Protein 4WOD (pdb70)

InterPro domains:
  IPR000749 ATP:guanido phosphotransferase [PTHR11547] (409-745)
  IPR014746 Glutamine synthetase/guanido kinase, catalytic domain [SSF55931] (127-385)
  IPR014746 Glutamine synthetase/guanido kinase, catalytic domain [SSF55931] (498-744)
  IPR022413 ATP:guanido phosphotransferase, N-terminal [PF02807] (48-111)
  IPR022413 ATP:guanido phosphotransferase, N-terminal [PF02807] (412-475)
  IPR022413 ATP:guanido phosphotransferase, N-terminal [PS51509] (35-116)
  IPR022413 ATP:guanido phosphotransferase, N-terminal [PS51509] (398-479)
  IPR022414 ATP:guanido phosphotransferase, catalytic domain [PF00217] (175-381)
  IPR022414 ATP:guanido phosphotransferase, catalytic domain [PF00217] (538-744)
  IPR022414 ATP:guanido phosphotransferase, catalytic domain [PS51510] (146-382)
  IPR022414 ATP:guanido phosphotransferase, catalytic domain [PS51510] (509-746)
  IPR022415 ATP:guanido phosphotransferase active site [PS00112] (298-304)
  IPR022415 ATP:guanido phosphotransferase active site [PS00112] (661-667)
  IPR036802 ATP:guanido phosphotransferase, N-terminal domain superfamily [G3DSA:1.10.135.10] (30-117)
  IPR036802 ATP:guanido phosphotransferase, N-terminal domain superfamily [G3DSA:1.10.135.10] (403-482)
  IPR036802 ATP:guanido phosphotransferase, N-terminal domain superfamily [SSF48034] (36-125)
  IPR036802 ATP:guanido phosphotransferase, N-terminal domain superfamily [SSF48034] (401-488)

Nearest PDB structures (foldseek):
  4wo8-assembly1_A  TM=1.000E+00  e=0.000E+00  Schistosoma mansoni
  4woe-assembly2_B  TM=9.964E-01  e=0.000E+00  Schistosoma mansoni
  4woe-assembly1_A  TM=9.789E-01  e=0.000E+00  Schistosoma mansoni
  3m10-assembly2_B  TM=9.418E-01  e=1.672E-38  Limulus polyphemus
  5u92-assembly1_A  TM=9.543E-01  e=1.335E-37  Polybetes pythagoricus

B-factor: mean 26.78, std 12.64, range [10.59, 97.38]

Structure (mmCIF, N/CA/C/O backbone):
data_4WOD
#
_entry.id   4WOD
#
_cell.length_a   51.920
_cell.length_b   123.070
_cell.length_c   62.740
_cell.angle_alpha   90.00
_cell.angle_beta   108.07
_cell.angle_gamma   90.00
#
_symmetry.space_group_name_H-M   'P 1 21 1'
#
loop_
_entity.id
_entity.type
_entity.pdbx_description
1 polymer 'Taurocyamine kinase'
2 non-polymer ARGININE
3 water water
#
loop_
_atom_site.group_PDB
_atom_site.id
_atom_site.type_symbol
_atom_site.label_atom_id
_atom_site.label_alt_id
_atom_site.label_comp_id
_atom_site.label_asym_id
_atom_site.label_entity_id
_atom_site.label_seq_id
_atom_site.pdbx_PDB_ins_code
_atom_site.Cartn_x
_atom_site.Cartn_y
_atom_site.Cartn_z
_atom_site.occupancy
_atom_site.B_iso_or_equiv
_atom_site.auth_seq_id
_atom_site.auth_comp_id
_atom_site.auth_asym_id
_atom_site.auth_atom_id
_atom_site.pdbx_PDB_model_num
ATOM 1 N N . MET A 1 1 ? -18.178 -30.736 14.426 1.00 29.49 1 MET A N 1
ATOM 2 C CA . MET A 1 1 ? -17.866 -29.648 13.501 1.00 23.02 1 MET A CA 1
ATOM 3 C C . MET A 1 1 ? -17.124 -30.162 12.272 1.00 26.01 1 MET A C 1
ATOM 4 O O . MET A 1 1 ? -16.010 -30.671 12.385 1.00 23.58 1 MET A O 1
ATOM 9 N N . GLN A 1 2 ? -17.745 -30.015 11.103 1.00 21.19 2 GLN A N 1
ATOM 10 C CA . GLN A 1 2 ? -17.156 -30.479 9.860 1.00 21.98 2 GLN A CA 1
ATOM 11 C C . GLN A 1 2 ? -16.373 -29.339 9.216 1.00 22.57 2 GLN A C 1
ATOM 12 O O . GLN A 1 2 ? -16.924 -28.260 8.958 1.00 23.52 2 GLN A O 1
ATOM 18 N N . VAL A 1 3 ? -15.085 -29.585 8.993 1.00 16.09 3 VAL A N 1
ATOM 19 C CA . VAL A 1 3 ? -14.184 -28.630 8.363 1.00 17.66 3 VAL A CA 1
ATOM 20 C C . VAL A 1 3 ? -13.386 -29.314 7.253 1.00 18.19 3 VAL A C 1
ATOM 21 O O . VAL A 1 3 ? -13.349 -30.546 7.185 1.00 19.41 3 VAL A O 1
ATOM 25 N N . GLU A 1 4 ? -12.746 -28.517 6.397 1.00 16.96 4 GLU A N 1
ATOM 26 C CA . GLU A 1 4 ? -11.885 -29.052 5.328 1.00 18.50 4 GLU A CA 1
ATOM 27 C C . GLU A 1 4 ? -10.696 -29.873 5.846 1.00 19.57 4 GLU A C 1
ATOM 28 O O . GLU A 1 4 ? -10.294 -29.756 7.016 1.00 17.89 4 GLU A O 1
ATOM 34 N N . SER A 1 5 ? -10.129 -30.701 4.972 1.00 13.31 5 SER A N 1
ATOM 35 C CA . SER A 1 5 ? -8.842 -31.334 5.273 1.00 14.99 5 SER A CA 1
ATOM 36 C C . SER A 1 5 ? -7.791 -30.347 5.778 1.00 18.21 5 SER A C 1
ATOM 37 O O . SER A 1 5 ? -7.738 -29.179 5.358 1.00 15.35 5 SER A O 1
ATOM 40 N N . LEU A 1 6 ? -6.972 -30.828 6.706 1.00 13.20 6 LEU A N 1
ATOM 41 C CA . LEU A 1 6 ? -5.842 -30.059 7.210 1.00 18.72 6 LEU A CA 1
ATOM 42 C C . LEU A 1 6 ? -4.931 -29.582 6.072 1.00 18.93 6 LEU A C 1
ATOM 43 O O . LEU A 1 6 ? -4.517 -28.420 6.044 1.00 14.94 6 LEU A O 1
ATOM 48 N N . GLN A 1 7 ? -4.660 -30.449 5.103 1.00 15.32 7 GLN A N 1
ATOM 49 C CA . GLN A 1 7 ? -3.818 -30.002 3.994 1.00 19.81 7 GLN A CA 1
ATOM 50 C C . GLN A 1 7 ? -4.457 -28.836 3.234 1.00 18.65 7 GLN A C 1
ATOM 51 O O . GLN A 1 7 ? -3.744 -27.900 2.846 1.00 19.59 7 GLN A O 1
ATOM 57 N N . ASN A 1 8 ? -5.780 -28.860 3.039 1.00 14.68 8 ASN A N 1
ATOM 58 C CA . ASN A 1 8 ? -6.462 -27.742 2.375 1.00 18.82 8 ASN A CA 1
ATOM 59 C C . ASN A 1 8 ? -6.321 -26.456 3.149 1.00 18.36 8 ASN A C 1
ATOM 60 O O . ASN A 1 8 ? -6.130 -25.387 2.579 1.00 13.96 8 ASN A O 1
ATOM 65 N N . LEU A 1 9 ? -6.470 -26.569 4.461 1.00 16.94 9 LEU A N 1
ATOM 66 C CA . LEU A 1 9 ? -6.457 -25.405 5.338 1.00 18.69 9 LEU A CA 1
ATOM 67 C C . LEU A 1 9 ? -5.047 -24.799 5.360 1.00 18.38 9 LEU A C 1
ATOM 68 O O . LEU A 1 9 ? -4.872 -23.570 5.366 1.00 18.79 9 LEU A O 1
ATOM 73 N N . GLN A 1 10 ? -4.039 -25.662 5.346 1.00 17.49 10 GLN A N 1
ATOM 74 C CA . GLN A 1 10 ? -2.658 -25.197 5.302 1.00 18.14 10 GLN A CA 1
ATOM 75 C C . GLN A 1 10 ? -2.393 -24.396 4.026 1.00 18.43 10 GLN A C 1
ATOM 76 O O . GLN A 1 10 ? -1.874 -23.286 4.081 1.00 19.34 10 GLN A O 1
ATOM 82 N N . VAL A 1 11 ? -2.733 -24.971 2.880 1.00 18.02 11 VAL A N 1
ATOM 83 C CA . VAL A 1 11 ? -2.625 -24.242 1.615 1.00 20.96 11 VAL A CA 1
ATOM 84 C C . VAL A 1 11 ? -3.365 -22.889 1.620 1.00 23.97 11 VAL A C 1
ATOM 85 O O . VAL A 1 11 ? -2.811 -21.883 1.167 1.00 28.94 11 VAL A O 1
ATOM 89 N N . LYS A 1 12 ? -4.590 -22.851 2.146 1.00 21.10 12 LYS A N 1
ATOM 90 C CA . LYS A 1 12 ? -5.344 -21.597 2.248 1.00 23.15 12 LYS A CA 1
ATOM 91 C C . LYS A 1 12 ? -4.614 -20.560 3.104 1.00 23.98 12 LYS A C 1
ATOM 92 O O . LYS A 1 12 ? -4.451 -19.397 2.710 1.00 22.68 12 LYS A O 1
ATOM 98 N N . ILE A 1 13 ? -4.176 -20.993 4.279 1.00 21.53 13 ILE A N 1
ATOM 99 C CA . ILE A 1 13 ? -3.456 -20.132 5.188 1.00 19.36 13 ILE A CA 1
ATOM 100 C C . ILE A 1 13 ? -2.127 -19.656 4.581 1.00 22.66 13 ILE A C 1
ATOM 101 O O . ILE A 1 13 ? -1.767 -18.490 4.704 1.00 23.52 13 ILE A O 1
ATOM 106 N N . ARG A 1 14 ? -1.401 -20.547 3.915 1.00 23.09 14 ARG A N 1
ATOM 107 C CA . ARG A 1 14 ? -0.118 -20.157 3.322 1.00 20.56 14 ARG A CA 1
ATOM 108 C C . ARG A 1 14 ? -0.292 -19.249 2.106 1.00 24.14 14 ARG A C 1
ATOM 109 O O . ARG A 1 14 ? 0.470 -18.311 1.915 1.00 28.78 14 ARG A O 1
ATOM 117 N N . ASN A 1 15 ? -1.303 -19.525 1.291 1.00 27.70 15 ASN A N 1
ATOM 118 C CA . ASN A 1 15 ? -1.556 -18.721 0.095 1.00 32.60 15 ASN A CA 1
ATOM 119 C C . ASN A 1 15 ? -2.144 -17.344 0.395 1.00 34.69 15 ASN A C 1
ATOM 120 O O . ASN A 1 15 ? -2.335 -16.535 -0.512 1.00 34.59 15 ASN A O 1
ATOM 125 N N . ASP A 1 16 ? -2.445 -17.080 1.660 1.00 28.29 16 ASP A N 1
ATOM 126 C CA . ASP A 1 16 ? -3.097 -15.829 2.009 1.00 32.20 16 ASP A CA 1
ATOM 127 C C . ASP A 1 16 ? -2.065 -14.795 2.445 1.00 34.53 16 ASP A C 1
ATOM 128 O O . ASP A 1 16 ? -1.472 -14.899 3.523 1.00 28.46 16 ASP A O 1
ATOM 133 N N . GLU A 1 17 ? -1.861 -13.793 1.596 1.00 30.56 17 GLU A N 1
ATOM 134 C CA . GLU A 1 17 ? -0.848 -12.775 1.834 1.00 34.75 17 GLU A CA 1
ATOM 135 C C . GLU A 1 17 ? -1.139 -11.942 3.087 1.00 33.15 17 GLU A C 1
ATOM 136 O O . GLU A 1 17 ? -0.220 -11.381 3.694 1.00 26.51 17 GLU A O 1
ATOM 142 N N . ARG A 1 18 ? -2.420 -11.868 3.456 1.00 29.84 18 ARG A N 1
ATOM 143 C CA . ARG A 1 18 ? -2.863 -11.124 4.634 1.00 29.12 18 ARG A CA 1
ATOM 144 C C . ARG A 1 18 ? -2.623 -11.905 5.922 1.00 27.98 18 ARG A C 1
ATOM 145 O O . ARG A 1 18 ? -2.690 -11.355 7.022 1.00 28.95 18 ARG A O 1
ATOM 153 N N . ASN A 1 19 ? -2.386 -13.203 5.790 1.00 28.05 19 ASN A N 1
ATOM 154 C CA . ASN A 1 19 ? -2.200 -14.027 6.973 1.00 27.39 19 ASN A CA 1
ATOM 155 C C . ASN A 1 19 ? -0.744 -14.007 7.422 1.00 21.30 19 ASN A C 1
ATOM 156 O O . ASN A 1 19 ? 0.149 -14.372 6.664 1.00 24.98 19 ASN A O 1
ATOM 161 N N . HIS A 1 20 ? -0.522 -13.569 8.659 1.00 23.11 20 HIS A N 1
ATOM 162 C CA . HIS A 1 20 ? 0.797 -13.572 9.276 1.00 23.11 20 HIS A CA 1
ATOM 163 C C . HIS A 1 20 ? 0.731 -14.215 10.653 1.00 26.24 20 HIS A C 1
ATOM 164 O O . HIS A 1 20 ? 1.394 -13.767 11.591 1.00 25.80 20 HIS A O 1
ATOM 171 N N . SER A 1 21 ? -0.090 -15.250 10.772 1.00 22.08 21 SER A N 1
ATOM 172 C CA . SER A 1 21 ? -0.372 -15.854 12.075 1.00 22.87 21 SER A CA 1
ATOM 173 C C . SER A 1 21 ? 0.768 -16.746 12.526 1.00 20.79 21 SER A C 1
ATOM 174 O O . SER A 1 21 ? 1.569 -17.184 11.706 1.00 20.07 21 SER A O 1
ATOM 177 N N . LEU A 1 22 ? 0.843 -17.036 13.825 1.00 18.17 22 LEU A N 1
ATOM 178 C CA . LEU A 1 22 ? 1.765 -18.067 14.284 1.00 20.16 22 LEU A CA 1
ATOM 179 C C . LEU A 1 22 ? 1.317 -19.433 13.772 1.00 20.68 22 LEU A C 1
ATOM 180 O O . LEU A 1 22 ? 2.130 -20.347 13.669 1.00 18.89 22 LEU A O 1
ATOM 185 N N . THR A 1 23 ? 0.028 -19.577 13.468 1.00 18.97 23 THR A N 1
ATOM 186 C CA . THR A 1 23 ? -0.478 -20.818 12.858 1.00 15.97 23 THR A CA 1
ATOM 187 C C . THR A 1 23 ? 0.176 -21.052 11.514 1.00 18.63 23 THR A C 1
ATOM 188 O O . THR A 1 23 ? 0.574 -22.162 11.178 1.00 20.60 23 THR A O 1
ATOM 192 N N . LYS A 1 24 ? 0.290 -19.989 10.740 1.00 15.86 24 LYS A N 1
ATOM 193 C CA . LYS A 1 24 ? 0.927 -20.065 9.437 1.00 18.86 24 LYS A CA 1
ATOM 194 C C . LYS A 1 24 ? 2.407 -20.422 9.621 1.00 22.00 24 LYS A C 1
ATOM 195 O O . LYS A 1 24 ? 2.963 -21.238 8.887 1.00 22.33 24 LYS A O 1
ATOM 201 N N . LYS A 1 25 ? 3.011 -19.843 10.652 1.00 19.79 25 LYS A N 1
ATOM 202 C CA . LYS A 1 25 ? 4.436 -20.009 10.907 1.00 19.26 25 LYS A CA 1
ATOM 203 C C . LYS A 1 25 ? 4.790 -21.446 11.238 1.00 21.46 25 LYS A C 1
ATOM 204 O O . LYS A 1 25 ? 5.785 -21.967 10.751 1.00 23.92 25 LYS A O 1
ATOM 210 N N . TYR A 1 26 ? 3.956 -22.110 12.030 1.00 18.48 26 TYR A N 1
ATOM 211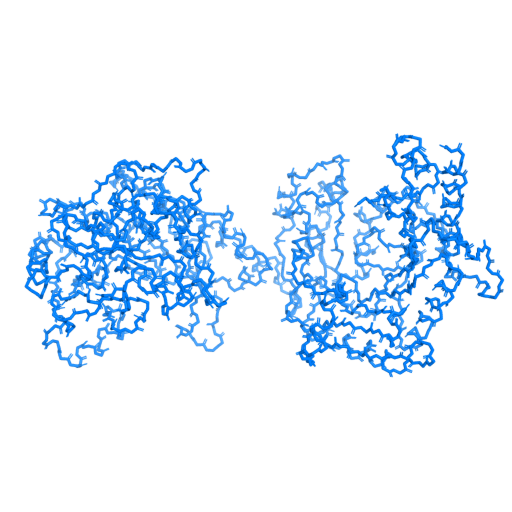 C CA . TYR A 1 26 ? 4.326 -23.423 12.530 1.00 19.93 26 TYR A CA 1
ATOM 212 C C . TYR A 1 26 ? 3.552 -24.586 11.910 1.00 23.39 26 TYR A C 1
ATOM 213 O O . TYR A 1 26 ? 3.896 -25.750 12.154 1.00 23.91 26 TYR A O 1
ATOM 222 N N . LEU A 1 27 ? 2.544 -24.300 11.083 1.00 20.21 27 LEU A N 1
ATOM 223 C CA . LEU A 1 27 ? 1.812 -25.389 10.427 1.00 19.27 27 LEU A CA 1
ATOM 224 C C . LEU A 1 27 ? 2.583 -25.850 9.178 1.00 20.28 27 LEU A C 1
ATOM 225 O O . LEU A 1 27 ? 2.179 -25.598 8.032 1.00 21.37 27 LEU A O 1
ATOM 230 N N . THR A 1 28 ? 3.702 -26.521 9.421 1.00 18.89 28 THR A N 1
ATOM 231 C CA . THR A 1 28 ? 4.619 -26.912 8.350 1.00 20.31 28 THR A CA 1
ATOM 232 C C . THR A 1 28 ? 4.155 -28.178 7.653 1.00 21.49 28 THR A C 1
ATOM 233 O O . THR A 1 28 ? 3.266 -28.886 8.145 1.00 19.50 28 THR A O 1
ATOM 237 N N . ASP A 1 29 ? 4.764 -28.461 6.505 1.00 21.39 29 ASP A N 1
ATOM 238 C CA . ASP A 1 29 ? 4.529 -29.719 5.806 1.00 22.22 29 ASP A CA 1
ATOM 239 C C . ASP A 1 29 ? 4.723 -30.917 6.748 1.00 21.06 29 ASP A C 1
ATOM 240 O O . ASP A 1 29 ? 3.904 -31.836 6.762 1.00 23.33 29 ASP A O 1
ATOM 245 N N . ASP A 1 30 ? 5.785 -30.904 7.547 1.00 23.77 30 ASP A N 1
ATOM 246 C CA . ASP A 1 30 ? 6.057 -32.050 8.413 1.00 23.21 30 ASP A CA 1
ATOM 247 C C . ASP A 1 30 ? 4.968 -32.197 9.470 1.00 20.96 30 ASP A C 1
ATOM 248 O O . ASP A 1 30 ? 4.570 -33.312 9.820 1.00 20.65 30 ASP A O 1
ATOM 253 N N . ILE A 1 31 ? 4.505 -31.061 9.981 1.00 19.98 31 ILE A N 1
ATOM 254 C CA . ILE A 1 31 ? 3.460 -31.057 11.001 1.00 22.45 31 ILE A CA 1
ATOM 255 C C . ILE A 1 31 ? 2.152 -31.617 10.433 1.00 17.79 31 ILE A C 1
ATOM 256 O O . ILE A 1 31 ? 1.484 -32.432 11.063 1.00 19.90 31 ILE A O 1
ATOM 261 N N . VAL A 1 32 ? 1.796 -31.182 9.232 1.00 17.25 32 VAL A N 1
ATOM 262 C CA . VAL A 1 32 ? 0.601 -31.695 8.557 1.00 17.88 32 VAL A CA 1
ATOM 263 C C . VAL A 1 32 ? 0.702 -33.198 8.330 1.00 20.04 32 VAL A C 1
ATOM 264 O O . VAL A 1 32 ? -0.251 -33.944 8.575 1.00 18.54 32 VAL A O 1
ATOM 268 N N . LYS A 1 33 ? 1.866 -33.641 7.868 1.00 21.23 33 LYS A N 1
ATOM 269 C CA . LYS A 1 33 ? 2.095 -35.059 7.594 1.00 21.42 33 LYS A CA 1
ATOM 270 C C . LYS A 1 33 ? 1.968 -35.894 8.860 1.00 20.48 33 LYS A C 1
ATOM 271 O O . LYS A 1 33 ? 1.400 -36.983 8.853 1.00 21.53 33 LYS A O 1
ATOM 277 N N . LYS A 1 34 ? 2.496 -35.365 9.956 1.00 20.84 34 LYS A N 1
ATOM 278 C CA . LYS A 1 34 ? 2.454 -36.074 11.223 1.00 16.89 34 LYS A CA 1
ATOM 279 C C . LYS A 1 34 ? 1.032 -36.208 11.777 1.00 19.91 34 LYS A C 1
ATOM 280 O O . LYS A 1 34 ? 0.665 -37.263 12.282 1.00 19.82 34 LYS A O 1
ATOM 286 N N . TYR A 1 35 ? 0.231 -35.144 11.680 1.00 21.15 35 TYR A N 1
ATOM 287 C CA . TYR A 1 35 ? -1.023 -35.078 12.430 1.00 20.13 35 TYR A CA 1
ATOM 288 C C . TYR A 1 35 ? -2.327 -35.159 11.629 1.00 21.37 35 TYR A C 1
ATOM 289 O O . TYR A 1 35 ? -3.402 -35.063 12.205 1.00 22.54 35 TYR A O 1
ATOM 298 N N . GLN A 1 36 ? -2.260 -35.338 10.316 1.00 19.46 36 GLN A N 1
ATOM 299 C CA . GLN A 1 36 ? -3.478 -35.138 9.521 1.00 21.31 36 GLN A CA 1
ATOM 300 C C . GLN A 1 36 ? -4.545 -36.220 9.747 1.00 22.61 36 GLN A C 1
ATOM 301 O O . GLN A 1 36 ? -5.699 -36.020 9.376 1.00 19.22 36 GLN A O 1
ATOM 307 N N . ALA A 1 37 ? -4.167 -37.348 10.351 1.00 21.00 37 ALA A N 1
ATOM 308 C CA . ALA A 1 37 ? -5.128 -38.399 10.666 1.00 19.01 37 ALA A CA 1
ATOM 309 C C . ALA A 1 37 ? -5.296 -38.574 12.169 1.00 20.54 37 ALA A C 1
ATOM 310 O O . ALA A 1 37 ? -6.100 -39.394 12.614 1.00 23.71 37 ALA A O 1
ATOM 312 N N . THR A 1 38 ? -4.561 -37.799 12.956 1.00 19.53 38 THR A N 1
ATOM 313 C CA . THR A 1 38 ? -4.610 -37.956 14.407 1.00 19.76 38 THR A CA 1
ATOM 314 C C . THR A 1 38 ? -5.849 -37.304 15.046 1.00 21.04 38 THR A C 1
ATOM 315 O O . THR A 1 38 ? -6.243 -36.183 14.682 1.00 16.43 38 THR A O 1
ATOM 319 N N . LYS A 1 39 ? -6.463 -38.024 15.989 1.00 19.78 39 LYS A N 1
ATOM 320 C CA . LYS A 1 39 ? -7.597 -37.517 16.764 1.00 18.41 39 LYS A CA 1
ATOM 321 C C . LYS A 1 39 ? -7.251 -37.409 18.258 1.00 19.11 39 LYS A C 1
ATOM 322 O O . LYS A 1 39 ? -6.563 -38.268 18.807 1.00 13.44 39 LYS A O 1
ATOM 328 N N . THR A 1 40 ? -7.755 -36.373 18.927 1.00 18.18 40 THR A N 1
ATOM 329 C CA . THR A 1 40 ? -7.598 -36.290 20.379 1.00 18.81 40 THR A CA 1
ATOM 330 C C . THR A 1 40 ? -8.434 -37.367 21.060 1.00 19.17 40 THR A C 1
ATOM 331 O O . THR A 1 40 ? -9.183 -38.095 20.406 1.00 19.14 40 THR A O 1
ATOM 335 N N . SER A 1 41 ? -8.364 -37.430 22.382 1.00 18.04 41 SER A N 1
ATOM 336 C CA . SER A 1 41 ? -9.177 -38.409 23.089 1.00 20.94 41 SER A CA 1
ATOM 337 C C . SER A 1 41 ? -10.664 -38.035 23.056 1.00 21.72 41 SER A C 1
ATOM 338 O O . SER A 1 41 ? -11.523 -38.868 23.329 1.00 23.35 41 SER A O 1
ATOM 341 N N . LEU A 1 42 ? -10.973 -36.782 22.726 1.00 17.88 42 LEU A N 1
ATOM 342 C CA . LEU A 1 42 ? -12.362 -36.364 22.592 1.00 19.51 42 LEU A CA 1
ATOM 343 C C . LEU A 1 42 ? -12.756 -36.325 21.120 1.00 21.96 42 LEU A C 1
ATOM 344 O O . LEU A 1 42 ? -13.846 -35.862 20.780 1.00 21.48 42 LEU A O 1
ATOM 349 N N . GLY A 1 43 ? -11.853 -36.802 20.259 1.00 17.70 43 GLY A N 1
ATOM 350 C CA . GLY A 1 43 ? -12.144 -36.997 18.849 1.00 18.63 43 GLY A CA 1
ATOM 351 C C . GLY A 1 43 ? -11.871 -35.805 17.954 1.00 18.56 43 GLY A C 1
ATOM 352 O O . GLY A 1 43 ? -12.231 -35.818 16.776 1.00 21.20 43 GLY A O 1
ATOM 353 N N . GLY A 1 44 ? -11.254 -34.771 18.505 1.00 17.10 44 GLY A N 1
ATOM 354 C CA . GLY A 1 44 ? -10.964 -33.562 17.747 1.00 16.08 44 GLY A CA 1
ATOM 355 C C . GLY A 1 44 ? -9.733 -33.691 16.859 1.00 17.47 44 GLY A C 1
ATOM 356 O O . GLY A 1 44 ? -8.870 -34.532 17.106 1.00 16.68 44 GLY A O 1
ATOM 357 N N . THR A 1 45 ? -9.665 -32.852 15.820 1.00 16.86 45 THR A N 1
ATOM 358 C CA . THR A 1 45 ? -8.549 -32.837 14.877 1.00 12.67 45 THR A CA 1
ATOM 359 C C . THR A 1 45 ? -7.839 -31.491 14.843 1.00 18.07 45 THR A C 1
ATOM 360 O O . THR A 1 45 ? -8.423 -30.469 15.233 1.00 14.54 45 THR A O 1
ATOM 364 N N . LEU A 1 46 ? -6.593 -31.488 14.356 1.00 15.92 46 LEU A N 1
ATOM 365 C CA . LEU A 1 46 ? -5.828 -30.255 14.193 1.00 14.27 46 LEU A CA 1
ATOM 366 C C . LEU A 1 46 ? -6.484 -29.312 13.181 1.00 15.53 46 LEU A C 1
ATOM 367 O O . LEU A 1 46 ? -6.422 -28.089 13.339 1.00 14.64 46 LEU A O 1
ATOM 372 N N . ALA A 1 47 ? -7.094 -29.875 12.136 1.00 15.16 47 ALA A N 1
ATOM 373 C CA . ALA A 1 47 ? -7.903 -29.066 11.207 1.00 15.33 47 ALA A CA 1
ATOM 374 C C . ALA A 1 47 ? -8.940 -28.226 11.970 1.00 19.46 47 ALA A C 1
ATOM 375 O O . ALA A 1 47 ? -9.119 -27.039 11.685 1.00 17.02 47 ALA A O 1
ATOM 377 N N . GLN A 1 48 ? -9.608 -28.833 12.951 1.00 15.84 48 GLN A N 1
ATOM 378 C CA . GLN A 1 48 ? -10.592 -28.082 13.720 1.00 18.88 48 GLN A CA 1
ATOM 379 C C . GLN A 1 48 ? -9.939 -26.956 14.501 1.00 20.80 48 GLN A C 1
ATOM 380 O O . GLN A 1 48 ? -10.543 -25.877 14.644 1.00 20.06 48 GLN A O 1
ATOM 386 N N . CYS A 1 49 ? -8.717 -27.199 14.999 1.00 16.02 49 CYS A N 1
ATOM 387 C CA . CYS A 1 49 ? -7.962 -26.164 15.724 1.00 15.62 49 CYS A CA 1
ATOM 388 C C . CYS A 1 49 ? -7.571 -24.952 14.866 1.00 14.59 49 CYS A C 1
ATOM 389 O O . CYS A 1 49 ? -7.604 -23.826 15.347 1.00 13.58 49 CYS A O 1
ATOM 392 N N . VAL A 1 50 ? -7.171 -25.195 13.619 1.00 18.08 50 VAL A N 1
ATOM 393 C CA . VAL A 1 50 ? -6.612 -24.141 12.762 1.00 16.12 50 VAL A CA 1
ATOM 394 C C . VAL A 1 50 ? -7.600 -23.564 11.755 1.00 14.92 50 VAL A C 1
ATOM 395 O O . VAL A 1 50 ? -7.286 -22.610 11.028 1.00 17.43 50 VAL A O 1
ATOM 399 N N . ASN A 1 51 ? -8.787 -24.146 11.714 1.00 19.16 51 ASN A N 1
ATOM 400 C CA . ASN A 1 51 ? -9.822 -23.753 10.774 1.00 17.20 51 ASN A CA 1
ATOM 401 C C . ASN A 1 51 ? -10.069 -22.246 10.748 1.00 19.43 51 ASN A C 1
ATOM 402 O O . ASN A 1 51 ? -10.115 -21.640 9.683 1.00 15.45 51 ASN A O 1
ATOM 407 N N . THR A 1 52 ? -10.195 -21.634 11.922 1.00 15.05 52 THR A N 1
ATOM 408 C CA . THR A 1 52 ? -10.509 -20.204 11.971 1.00 18.79 52 THR A CA 1
ATOM 409 C C . THR A 1 52 ? -9.385 -19.358 11.340 1.00 16.98 52 THR A C 1
ATOM 410 O O . THR A 1 52 ? -9.638 -18.268 10.812 1.00 19.95 52 THR A O 1
ATOM 414 N N . ASN A 1 53 ? -8.155 -19.862 11.351 1.00 16.19 53 ASN A N 1
ATOM 415 C CA . ASN A 1 53 ? -7.054 -19.106 10.749 1.00 16.54 53 ASN A CA 1
ATOM 416 C C . ASN A 1 53 ? -7.181 -19.023 9.237 1.00 16.62 53 ASN A C 1
ATOM 417 O O . ASN A 1 53 ? -6.749 -18.048 8.624 1.00 20.24 53 ASN A O 1
ATOM 422 N N . ALA A 1 54 ? -7.753 -20.056 8.642 1.00 18.55 54 ALA A N 1
ATOM 423 C CA . ALA A 1 54 ? -7.935 -20.095 7.191 1.00 18.38 54 ALA A CA 1
ATOM 424 C C . ALA A 1 54 ? -8.883 -19.012 6.697 1.00 23.68 54 ALA A C 1
ATOM 425 O O . ALA A 1 54 ? -8.816 -18.609 5.539 1.00 26.66 54 ALA A O 1
ATOM 427 N N . TYR A 1 55 ? -9.789 -18.560 7.560 1.00 18.45 55 TYR A N 1
ATOM 428 C CA . TYR A 1 55 ? -10.836 -17.640 7.127 1.00 21.68 55 TYR A CA 1
ATOM 429 C C . TYR A 1 55 ? -10.700 -16.278 7.767 1.00 23.32 55 TYR A C 1
ATOM 430 O O . TYR A 1 55 ? -11.294 -15.322 7.301 1.00 22.71 55 TYR A O 1
ATOM 439 N N . ASN A 1 56 ? -9.914 -16.200 8.831 1.00 15.52 56 ASN A N 1
ATOM 440 C CA . ASN A 1 56 ? -9.658 -14.926 9.485 1.00 22.77 56 ASN A CA 1
ATOM 441 C C . ASN A 1 56 ? -8.161 -14.616 9.534 1.00 24.41 56 ASN A C 1
ATOM 442 O O . ASN A 1 56 ? -7.477 -14.935 10.509 1.00 21.38 56 ASN A O 1
ATOM 447 N N . PRO A 1 57 ? -7.641 -13.978 8.472 1.00 24.20 57 PRO A N 1
ATOM 448 C CA . PRO A 1 57 ? -6.193 -13.745 8.406 1.00 25.01 57 PRO A CA 1
ATOM 449 C C . PRO A 1 57 ? -5.642 -12.831 9.510 1.00 23.96 57 PRO A C 1
ATOM 450 O O . PRO A 1 57 ? -4.439 -12.858 9.756 1.00 23.91 57 PRO A O 1
ATOM 454 N N . GLY A 1 58 ? -6.501 -12.063 10.172 1.00 22.58 58 GLY A N 1
ATOM 455 C CA . GLY A 1 58 ? -6.053 -11.179 11.235 1.00 22.95 58 GLY A CA 1
ATOM 456 C C . GLY A 1 58 ? -5.767 -11.921 12.529 1.00 25.22 58 GLY A C 1
ATOM 457 O O . GLY A 1 58 ? -5.089 -11.406 13.413 1.00 27.40 58 GLY A O 1
ATOM 458 N N . ALA A 1 59 ? -6.290 -13.136 12.644 1.00 25.33 59 ALA A N 1
ATOM 459 C CA . ALA A 1 59 ? -6.109 -13.933 13.857 1.00 23.14 59 ALA A CA 1
ATOM 460 C C . ALA A 1 59 ? -4.665 -14.419 13.985 1.00 22.30 59 ALA A C 1
ATOM 461 O O . ALA A 1 59 ? -4.108 -14.999 13.060 1.00 22.72 59 ALA A O 1
ATOM 463 N N . LEU A 1 60 ? -4.075 -14.192 15.150 1.00 20.65 60 LEU A N 1
ATOM 464 C CA . LEU A 1 60 ? -2.691 -14.558 15.423 1.00 20.79 60 LEU A CA 1
ATOM 465 C C . LEU A 1 60 ? -2.486 -16.035 15.807 1.00 21.26 60 LEU A C 1
ATOM 466 O O . LEU A 1 60 ? -1.458 -16.642 15.491 1.00 20.57 60 LEU A O 1
ATOM 471 N N . LEU A 1 61 ? -3.468 -16.591 16.502 1.00 20.13 61 LEU A N 1
ATOM 472 C CA . LEU A 1 61 ? -3.352 -17.902 17.146 1.00 19.22 61 LEU A CA 1
ATOM 473 C C . LEU A 1 61 ? -4.359 -18.931 16.628 1.00 18.40 61 LEU A C 1
ATOM 474 O O . LEU A 1 61 ? -5.411 -18.568 16.125 1.00 19.13 61 LEU A O 1
ATOM 479 N N . PRO A 1 62 ? -4.028 -20.230 16.744 1.00 18.82 62 PRO A N 1
ATOM 480 C CA . PRO A 1 62 ? -5.069 -21.235 16.505 1.00 16.94 62 PRO A CA 1
ATOM 481 C C . PRO A 1 62 ? -6.040 -21.244 17.682 1.00 18.57 62 PRO A C 1
ATOM 482 O O . PRO A 1 62 ? -5.887 -20.440 18.614 1.00 17.30 62 PRO A O 1
ATOM 486 N N . ARG A 1 63 ? -6.996 -22.160 17.674 1.00 14.96 63 ARG A N 1
ATOM 487 C CA . ARG A 1 63 ? -7.729 -22.425 18.903 1.00 18.71 63 ARG A CA 1
ATOM 488 C C . ARG A 1 63 ? -7.555 -23.901 19.205 1.00 18.41 63 ARG A C 1
ATOM 489 O O . ARG A 1 63 ? -6.670 -24.541 18.647 1.00 20.22 63 ARG A O 1
ATOM 497 N N . SER A 1 64 ? -8.370 -24.456 20.088 1.00 18.29 64 SER A N 1
ATOM 498 C CA . SER A 1 64 ? -8.221 -25.869 20.402 1.00 19.64 64 SER A CA 1
ATOM 499 C C . SER A 1 64 ? -9.560 -26.570 20.308 1.00 18.93 64 SER A C 1
ATOM 500 O O . SER A 1 64 ? -10.556 -26.093 20.845 1.00 16.00 64 SER A O 1
ATOM 503 N N . CYS A 1 65 ? -9.561 -27.697 19.604 1.00 15.03 65 CYS A N 1
ATOM 504 C CA . CYS A 1 65 ? -10.749 -28.522 19.441 1.00 18.78 65 CYS A CA 1
ATOM 505 C C . CYS A 1 65 ? -11.282 -29.039 20.779 1.00 18.13 65 CYS A C 1
ATOM 506 O O . CYS A 1 65 ? -12.486 -29.228 20.949 1.00 17.95 65 CYS A O 1
ATOM 509 N N . ASP A 1 66 ? -10.372 -29.278 21.717 1.00 17.34 66 ASP A N 1
ATOM 510 C CA . ASP A 1 66 ? -10.719 -29.671 23.083 1.00 14.01 66 ASP A CA 1
ATOM 511 C C . ASP A 1 66 ? -9.441 -29.565 23.906 1.00 16.64 66 ASP A C 1
ATOM 512 O O . ASP A 1 66 ? -8.380 -29.282 23.358 1.00 14.21 66 ASP A O 1
ATOM 517 N N . LEU A 1 67 ? -9.532 -29.859 25.199 1.00 16.08 67 LEU A N 1
ATOM 518 C CA . LEU A 1 67 ? -8.417 -29.611 26.117 1.00 15.11 67 LEU A CA 1
ATOM 519 C C . LEU A 1 67 ? -7.213 -30.516 25.855 1.00 15.64 67 LEU A C 1
ATOM 520 O O . LEU A 1 67 ? -6.100 -30.187 26.249 1.00 19.12 67 LEU A O 1
ATOM 525 N N . ASN A 1 68 ? -7.440 -31.638 25.182 1.00 17.44 68 ASN A N 1
ATOM 526 C CA . ASN A 1 68 ? -6.374 -32.572 24.874 1.00 17.10 68 ASN A CA 1
ATOM 527 C C . ASN A 1 68 ? -5.601 -32.208 23.627 1.00 20.90 68 ASN A C 1
ATOM 528 O O . ASN A 1 68 ? -4.659 -32.935 23.250 1.00 18.53 68 ASN A O 1
ATOM 533 N N . ALA A 1 69 ? -6.025 -31.135 22.956 1.00 12.05 69 ALA A N 1
ATOM 534 C CA . ALA A 1 69 ? -5.365 -30.733 21.723 1.00 13.98 69 ALA A CA 1
ATOM 535 C C . ALA A 1 69 ? -3.913 -30.375 22.005 1.00 16.66 69 ALA A C 1
ATOM 536 O O . ALA A 1 69 ? -3.033 -30.643 21.191 1.00 18.41 69 ALA A O 1
ATOM 538 N N . TYR A 1 70 ? -3.661 -29.756 23.157 1.00 17.34 70 TYR A N 1
ATOM 539 C CA . TYR A 1 70 ? -2.324 -29.282 23.452 1.00 18.46 70 TYR A CA 1
ATOM 540 C C . TYR A 1 70 ? -1.355 -30.455 23.570 1.00 14.63 70 TYR A C 1
ATOM 541 O O . TYR A 1 70 ? -0.227 -30.372 23.091 1.00 16.93 70 TYR A O 1
ATOM 550 N N . GLU A 1 71 ? -1.804 -31.554 24.166 1.00 14.87 71 GLU A N 1
ATOM 551 C CA . GLU A 1 71 ? -0.986 -32.757 24.241 1.00 16.46 71 GLU A CA 1
ATOM 552 C C . GLU A 1 71 ? -0.927 -33.522 22.910 1.00 22.49 71 GLU A C 1
ATOM 553 O O . GLU A 1 71 ? 0.160 -33.916 22.466 1.00 21.60 71 GLU A O 1
ATOM 559 N N . THR A 1 72 ? -2.078 -33.679 22.256 1.00 17.35 72 THR A N 1
ATOM 560 C CA . THR A 1 72 ? -2.189 -34.540 21.065 1.00 15.12 72 THR A CA 1
ATOM 561 C C . THR A 1 72 ? -1.413 -33.962 19.892 1.00 16.09 72 THR A C 1
ATOM 562 O O . THR A 1 72 ? -0.721 -34.689 19.169 1.00 20.42 72 THR A O 1
ATOM 566 N N . PHE A 1 73 ? -1.497 -32.649 19.708 1.00 16.10 73 PHE A N 1
ATOM 567 C CA . PHE A 1 73 ? -0.704 -31.998 18.654 1.00 16.20 73 PHE A CA 1
ATOM 568 C C . PHE A 1 73 ? 0.409 -31.132 19.242 1.00 15.72 73 PHE A C 1
ATOM 569 O O . PHE A 1 73 ? 0.652 -29.996 18.819 1.00 15.33 73 PHE A O 1
ATOM 577 N N . ARG A 1 74 ? 1.128 -31.706 20.203 1.00 16.19 74 ARG A N 1
ATOM 578 C CA . ARG A 1 74 ? 2.125 -30.952 20.967 1.00 19.30 74 ARG A CA 1
ATOM 579 C C . ARG A 1 74 ? 3.251 -30.267 20.179 1.00 17.93 74 ARG A C 1
ATOM 580 O O . ARG A 1 74 ? 3.668 -29.174 20.540 1.00 18.42 74 ARG A O 1
ATOM 588 N N . ASP A 1 75 ? 3.759 -30.906 19.127 1.00 19.43 75 ASP A N 1
ATOM 589 C CA . ASP A 1 75 ? 4.870 -30.318 18.369 1.00 21.06 75 ASP A CA 1
ATOM 590 C C . ASP A 1 75 ? 4.459 -28.970 17.785 1.00 21.16 75 ASP A C 1
ATOM 591 O O . ASP A 1 75 ? 5.281 -28.060 17.645 1.00 24.38 75 ASP A O 1
ATOM 596 N N . PHE A 1 76 ? 3.181 -28.866 17.424 1.00 20.25 76 PHE A N 1
ATOM 597 C CA . PHE A 1 76 ? 2.615 -27.642 16.866 1.00 20.06 76 PHE A CA 1
ATOM 598 C C . PHE A 1 76 ? 2.318 -26.624 17.967 1.00 19.21 76 PHE A C 1
ATOM 599 O O . PHE A 1 76 ? 2.790 -25.486 17.918 1.00 18.89 76 PHE A O 1
ATOM 607 N N . PHE A 1 77 ? 1.532 -27.027 18.964 1.00 19.63 77 PHE A N 1
ATOM 608 C CA . PHE A 1 77 ? 1.102 -26.060 19.988 1.00 18.00 77 PHE A CA 1
ATOM 609 C C . PHE A 1 77 ? 2.245 -25.555 20.875 1.00 21.14 77 PHE A C 1
ATOM 610 O O . PHE A 1 77 ? 2.220 -24.394 21.288 1.00 19.64 77 PHE A O 1
ATOM 618 N N . ASP A 1 78 ? 3.220 -26.412 21.194 1.00 19.06 78 ASP A N 1
ATOM 619 C CA . ASP A 1 78 ? 4.335 -25.972 22.043 1.00 22.05 78 ASP A CA 1
ATOM 620 C C . ASP A 1 78 ? 5.134 -24.895 21.315 1.00 23.22 78 ASP A C 1
ATOM 621 O O . ASP A 1 78 ? 5.591 -23.920 21.917 1.00 17.80 78 ASP A O 1
ATOM 626 N N . ALA A 1 79 ? 5.261 -25.062 20.006 1.00 16.68 79 ALA A N 1
ATOM 627 C CA . ALA A 1 79 ? 5.947 -24.072 19.194 1.00 18.12 79 ALA A CA 1
ATOM 628 C C . ALA A 1 79 ? 5.183 -22.751 19.212 1.00 19.21 79 ALA A C 1
ATOM 629 O O . ALA A 1 79 ? 5.780 -21.687 19.430 1.00 20.72 79 ALA A O 1
ATOM 631 N N . VAL A 1 80 ? 3.862 -22.814 19.019 1.00 17.45 80 VAL A N 1
ATOM 632 C CA . VAL A 1 80 ? 3.026 -21.613 19.029 1.00 18.76 80 VAL A CA 1
ATOM 633 C C . VAL A 1 80 ? 3.055 -20.901 20.390 1.00 19.76 80 VAL A C 1
ATOM 634 O O . VAL A 1 80 ? 3.144 -19.670 20.478 1.00 19.28 80 VAL A O 1
ATOM 638 N N . ILE A 1 81 ? 2.961 -21.694 21.447 1.00 18.03 81 ILE A N 1
ATOM 639 C CA . ILE A 1 81 ? 2.860 -21.173 22.807 1.00 18.17 81 ILE A CA 1
ATOM 640 C C . ILE A 1 81 ? 4.174 -20.534 23.239 1.00 19.94 81 ILE A C 1
ATOM 641 O O . ILE A 1 81 ? 4.184 -19.421 23.775 1.00 22.42 81 ILE A O 1
ATOM 646 N N . ALA A 1 82 ? 5.281 -21.235 22.990 1.00 21.65 82 ALA A N 1
ATOM 647 C CA . ALA A 1 82 ? 6.615 -20.716 23.291 1.00 23.29 82 ALA A CA 1
ATOM 648 C C . ALA A 1 82 ? 6.849 -19.379 22.583 1.00 21.60 82 ALA A C 1
ATOM 649 O O . ALA A 1 82 ? 7.366 -18.444 23.168 1.00 20.87 82 ALA A O 1
ATOM 651 N N . ASP A 1 83 ? 6.421 -19.290 21.334 1.00 20.27 83 ASP A 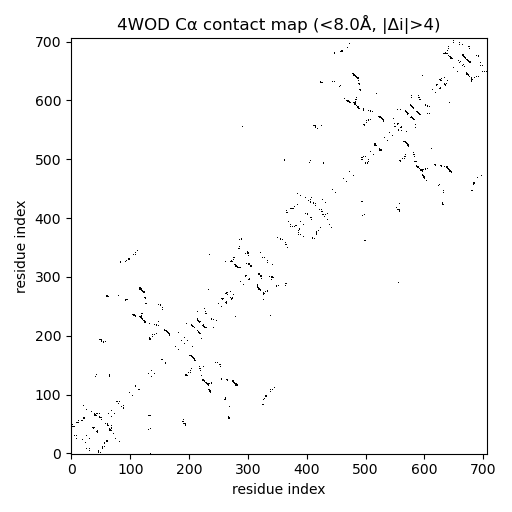N 1
ATOM 652 C CA . ASP A 1 83 ? 6.539 -18.067 20.558 1.00 19.26 83 ASP A CA 1
ATOM 653 C C . ASP A 1 83 ? 5.678 -16.915 21.125 1.00 22.61 83 ASP A C 1
ATOM 654 O O . ASP A 1 83 ? 6.206 -15.832 21.442 1.00 22.28 83 ASP A O 1
ATOM 659 N N . TYR A 1 84 ? 4.367 -17.148 21.263 1.00 17.59 84 TYR A N 1
ATOM 660 C CA . TYR A 1 84 ? 3.437 -16.120 21.729 1.00 20.60 84 TYR A CA 1
ATOM 661 C C . TYR A 1 84 ? 3.753 -15.624 23.137 1.00 20.37 84 TYR A C 1
ATOM 662 O O . TYR A 1 84 ? 3.705 -14.416 23.421 1.00 18.07 84 TYR A O 1
ATOM 671 N N . HIS A 1 85 ? 4.053 -16.558 24.028 1.00 17.29 85 HIS A N 1
ATOM 672 C CA . HIS A 1 85 ? 4.279 -16.197 25.421 1.00 21.43 85 HIS A CA 1
ATOM 673 C C . HIS A 1 85 ? 5.751 -15.870 25.695 1.00 21.93 85 HIS A C 1
ATOM 674 O O . HIS A 1 85 ? 6.139 -15.643 26.851 1.00 21.60 85 HIS A O 1
ATOM 681 N N . LYS A 1 86 ? 6.544 -15.838 24.625 1.00 20.00 86 LYS A N 1
ATOM 682 C CA . LYS A 1 86 ? 7.977 -15.506 24.673 1.00 28.28 86 LYS A CA 1
ATOM 683 C C . LYS A 1 86 ? 8.707 -16.340 25.709 1.00 27.72 86 LYS A C 1
ATOM 684 O O . LYS A 1 86 ? 9.367 -15.805 26.595 1.00 24.53 86 LYS A O 1
ATOM 690 N N . VAL A 1 87 ? 8.551 -17.654 25.598 1.00 27.40 87 VAL A N 1
ATOM 691 C CA . VAL A 1 87 ? 9.141 -18.588 26.537 1.00 32.68 87 VAL A CA 1
ATOM 692 C C . VAL A 1 87 ? 10.543 -18.883 26.052 1.00 36.44 87 VAL A C 1
ATOM 693 O O . VAL A 1 87 ? 10.729 -19.359 24.926 1.00 33.91 87 VAL A O 1
ATOM 697 N N . PRO A 1 88 ? 11.529 -18.561 26.901 1.00 41.51 88 PRO A N 1
ATOM 698 C CA . PRO A 1 88 ? 12.966 -18.522 26.634 1.00 45.73 88 PRO A CA 1
ATOM 699 C C . PRO A 1 88 ? 13.466 -19.585 25.650 1.00 45.83 88 PRO A C 1
ATOM 700 O O . PRO A 1 88 ? 13.686 -19.292 24.467 1.00 46.17 88 PRO A O 1
ATOM 704 N N . ASP A 1 89 ? 13.664 -20.799 26.141 1.00 43.65 89 ASP A N 1
ATOM 705 C CA . ASP A 1 89 ? 14.243 -21.852 25.319 1.00 46.87 89 ASP A CA 1
ATOM 706 C C . ASP A 1 89 ? 13.169 -22.870 24.978 1.00 41.68 89 ASP A C 1
ATOM 707 O O . ASP A 1 89 ? 13.427 -24.067 24.892 1.00 42.19 89 ASP A O 1
ATOM 712 N N . GLY A 1 90 ? 11.945 -22.383 24.794 1.00 43.97 90 GLY A N 1
ATOM 713 C CA . GLY A 1 90 ? 10.813 -23.264 24.588 1.00 35.50 90 GLY A CA 1
ATOM 714 C C . GLY A 1 90 ? 10.628 -24.143 25.806 1.00 35.34 90 GLY A C 1
ATOM 715 O O . GLY A 1 90 ? 10.091 -25.243 25.715 1.00 40.03 90 GLY A O 1
ATOM 716 N N . LYS A 1 91 ? 11.082 -23.644 26.955 1.00 37.22 91 LYS A N 1
ATOM 717 C CA . LYS A 1 91 ? 11.042 -24.392 28.210 1.00 38.51 91 LYS A CA 1
ATOM 718 C C . LYS A 1 91 ? 9.759 -24.083 28.966 1.00 32.52 91 LYS A C 1
ATOM 719 O O . LYS A 1 91 ? 9.785 -23.548 30.076 1.00 31.94 91 LYS A O 1
ATOM 725 N N . ILE A 1 92 ? 8.632 -24.409 28.353 1.00 33.14 92 ILE A N 1
ATOM 726 C CA . ILE A 1 92 ? 7.346 -23.996 28.884 1.00 25.98 92 ILE A CA 1
ATOM 727 C C . ILE A 1 92 ? 7.080 -24.626 30.236 1.00 25.45 92 ILE A C 1
ATOM 728 O O . ILE A 1 92 ? 7.168 -25.834 30.386 1.00 22.70 92 ILE A O 1
ATOM 733 N N . GLN A 1 93 ? 6.780 -23.805 31.235 1.00 25.22 93 GLN A N 1
ATOM 734 C CA . GLN A 1 93 ? 6.417 -24.359 32.535 1.00 25.10 93 GLN A CA 1
ATOM 735 C C . GLN A 1 93 ? 5.502 -23.395 33.268 1.00 20.33 93 GLN A C 1
ATOM 736 O O . GLN A 1 93 ? 5.424 -22.214 32.925 1.00 21.61 93 GLN A O 1
ATOM 742 N N . HIS A 1 94 ? 4.786 -23.900 34.258 1.00 20.95 94 HIS A N 1
ATOM 743 C CA . HIS A 1 94 ? 3.876 -23.047 35.008 1.00 18.67 94 HIS A CA 1
ATOM 744 C C . HIS A 1 94 ? 3.756 -23.510 36.453 1.00 18.92 94 HIS A C 1
ATOM 745 O O . HIS A 1 94 ? 3.564 -24.701 36.706 1.00 21.18 94 HIS A O 1
ATOM 752 N N . PRO A 1 95 ? 3.815 -22.565 37.409 1.00 17.56 95 PRO A N 1
ATOM 753 C CA . PRO A 1 95 ? 3.728 -22.947 38.826 1.00 19.11 95 PRO A CA 1
ATOM 754 C C . PRO A 1 95 ? 2.319 -23.331 39.276 1.00 21.53 95 PRO A C 1
ATOM 755 O O . PRO A 1 95 ? 1.349 -23.006 38.595 1.00 20.29 95 PRO A O 1
ATOM 759 N N . LYS A 1 96 ? 2.207 -24.025 40.409 1.00 19.39 96 LYS A N 1
ATOM 760 C CA . LYS A 1 96 ? 0.905 -24.253 41.010 1.00 22.15 96 LYS A CA 1
ATOM 761 C C . LYS A 1 96 ? 0.221 -22.911 41.230 1.00 21.50 96 LYS A C 1
ATOM 762 O O . LYS A 1 96 ? 0.884 -21.893 41.458 1.00 23.56 96 LYS A O 1
ATOM 768 N N . SER A 1 97 ? -1.100 -22.928 41.121 1.00 19.06 97 SER A N 1
ATOM 769 C CA . SER A 1 97 ? -1.940 -21.770 41.365 1.00 19.94 97 SER A CA 1
ATOM 770 C C . SER A 1 97 ? -1.665 -21.215 42.756 1.00 21.13 97 SER A C 1
ATOM 771 O O . SER A 1 97 ? -1.561 -21.981 43.719 1.00 19.93 97 SER A O 1
ATOM 774 N N . ASN A 1 98 ? -1.519 -19.895 42.847 1.00 14.97 98 ASN A N 1
ATOM 775 C CA . ASN A 1 98 ? -1.353 -19.210 44.133 1.00 22.25 98 ASN A CA 1
ATOM 776 C C . ASN A 1 98 ? -1.821 -17.759 44.051 1.00 19.45 98 ASN A C 1
ATOM 777 O O . ASN A 1 98 ? -1.127 -16.906 43.464 1.00 18.18 98 ASN A O 1
ATOM 782 N N . PHE A 1 99 ? -2.995 -17.502 44.634 1.00 18.30 99 PHE A N 1
ATOM 783 C CA . PHE A 1 99 ? -3.611 -16.179 44.664 1.00 20.89 99 PHE A CA 1
ATOM 784 C C . PHE A 1 99 ? -2.981 -15.335 45.779 1.00 22.03 99 PHE A C 1
ATOM 785 O O . PHE A 1 99 ? -3.089 -14.103 45.782 1.00 18.63 99 PHE A O 1
ATOM 793 N N . GLY A 1 100 ? -2.309 -16.003 46.711 1.00 20.97 100 GLY A N 1
ATOM 794 C CA . GLY A 1 100 ? -1.644 -15.319 47.811 1.00 23.37 100 GLY A CA 1
ATOM 795 C C . GLY A 1 100 ? -2.421 -15.468 49.111 1.00 28.85 100 GLY A C 1
ATOM 796 O O . GLY A 1 100 ? -3.499 -16.059 49.141 1.00 26.50 100 GLY A O 1
ATOM 797 N N . ASP A 1 101 ? -1.875 -14.922 50.187 1.00 29.88 101 ASP A N 1
ATOM 798 C CA . ASP A 1 101 ? -2.559 -14.904 51.474 1.00 28.29 101 ASP A CA 1
ATOM 799 C C . ASP A 1 101 ? -3.644 -13.839 51.479 1.00 30.26 101 ASP A C 1
ATOM 800 O O . ASP A 1 101 ? -3.374 -12.672 51.772 1.00 33.29 101 ASP A O 1
ATOM 805 N N . LEU A 1 102 ? -4.872 -14.239 51.167 1.00 31.01 102 LEU A N 1
ATOM 806 C CA . LEU A 1 102 ? -5.952 -13.283 50.954 1.00 25.06 102 LEU A CA 1
ATOM 807 C C . LEU A 1 102 ? -6.212 -12.411 52.180 1.00 33.67 102 LEU A C 1
ATOM 808 O O . LEU A 1 102 ? -6.397 -11.209 52.047 1.00 32.79 102 LEU A O 1
ATOM 813 N N . LYS A 1 103 ? -6.207 -13.003 53.368 1.00 27.82 103 LYS A N 1
ATOM 814 C CA . LYS A 1 103 ? -6.494 -12.241 54.586 1.00 34.99 103 LYS A CA 1
ATOM 815 C C . LYS A 1 103 ? -5.541 -11.044 54.802 1.00 36.22 103 LYS A C 1
ATOM 816 O O . LYS A 1 103 ? -5.946 -10.020 55.354 1.00 37.27 103 LYS A O 1
ATOM 822 N N . SER A 1 104 ? -4.289 -11.164 54.355 1.00 33.18 104 SER A N 1
ATOM 823 C CA . SER A 1 104 ? -3.291 -10.125 54.607 1.00 33.82 104 SER A CA 1
ATOM 824 C C . SER A 1 104 ? -2.879 -9.362 53.340 1.00 36.81 104 SER A C 1
ATOM 825 O O . SER A 1 104 ? -2.063 -8.439 53.392 1.00 34.53 104 SER A O 1
ATOM 828 N N . LEU A 1 105 ? -3.434 -9.749 52.199 1.00 29.24 105 LEU A N 1
ATOM 829 C CA . LEU A 1 105 ? -3.053 -9.114 50.950 1.00 27.60 105 LEU A CA 1
ATOM 830 C C . LEU A 1 105 ? -3.677 -7.730 50.823 1.00 23.42 105 LEU A C 1
ATOM 831 O O . LEU A 1 105 ? -4.864 -7.534 51.107 1.00 25.23 105 LEU A O 1
ATOM 836 N N . SER A 1 106 ? -2.872 -6.769 50.386 1.00 27.18 106 SER A N 1
ATOM 837 C CA . SER A 1 106 ? -3.350 -5.407 50.231 1.00 25.16 106 SER A CA 1
ATOM 838 C C . SER A 1 106 ? -2.555 -4.619 49.192 1.00 26.99 106 SER A C 1
ATOM 839 O O . SER A 1 106 ? -1.330 -4.562 49.248 1.00 32.81 106 SER A O 1
ATOM 842 N N . PHE A 1 107 ? -3.281 -4.017 48.258 1.00 24.63 107 PHE A N 1
ATOM 843 C CA . PHE A 1 107 ? -2.734 -3.112 47.243 1.00 20.36 107 PHE A CA 1
ATOM 844 C C . PHE A 1 107 ? -3.264 -1.691 47.418 1.00 18.83 107 PHE A C 1
ATOM 845 O O . PHE A 1 107 ? -4.435 -1.510 47.749 1.00 23.54 107 PHE A O 1
ATOM 853 N N . THR A 1 108 ? -2.443 -0.687 47.135 1.00 21.69 108 THR A N 1
ATOM 854 C CA . THR A 1 108 ? -2.920 0.688 47.236 1.00 23.18 108 THR A CA 1
ATOM 855 C C . THR A 1 108 ? -4.037 0.888 46.217 1.00 21.72 108 TH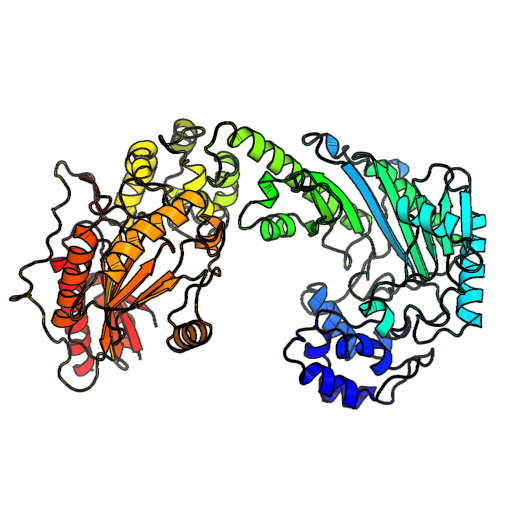R A C 1
ATOM 856 O O . THR A 1 108 ? -4.054 0.232 45.167 1.00 20.15 108 THR A O 1
ATOM 860 N N . ASP A 1 109 ? -4.997 1.749 46.541 1.00 18.52 109 ASP A N 1
ATOM 861 C CA . ASP A 1 109 ? -6.062 2.055 45.602 1.00 21.93 109 ASP A CA 1
ATOM 862 C C . ASP A 1 109 ? -5.444 2.772 44.410 1.00 21.58 109 ASP A C 1
ATOM 863 O O . ASP A 1 109 ? -4.677 3.721 44.599 1.00 18.28 109 ASP A O 1
ATOM 868 N N . LEU A 1 110 ? -5.779 2.348 43.189 1.00 14.76 110 LEU A N 1
ATOM 869 C CA . LEU A 1 110 ? -5.077 2.885 42.023 1.00 14.64 110 LEU A CA 1
ATOM 870 C C . LEU A 1 110 ? -5.443 4.337 41.717 1.00 15.72 110 LEU A C 1
ATOM 871 O O . LEU A 1 110 ? -4.731 5.024 40.967 1.00 18.20 110 LEU A O 1
ATOM 876 N N . ASN A 1 111 ? -6.535 4.828 42.292 1.00 18.24 111 ASN A N 1
ATOM 877 C CA . ASN A 1 111 ? -6.883 6.218 42.078 1.00 14.27 111 ASN A CA 1
ATOM 878 C C . ASN A 1 111 ? -6.040 7.169 42.934 1.00 17.63 111 ASN A C 1
ATOM 879 O O . ASN A 1 111 ? -6.116 8.391 42.782 1.00 21.18 111 ASN A O 1
ATOM 884 N N . THR A 1 112 ? -5.205 6.602 43.796 1.00 16.97 112 THR A N 1
ATOM 885 C CA . THR A 1 112 ? -4.205 7.395 44.509 1.00 19.59 112 THR A CA 1
ATOM 886 C C . THR A 1 112 ? -3.313 8.162 43.518 1.00 20.44 112 THR A C 1
ATOM 887 O O . THR A 1 112 ? -2.848 9.249 43.812 1.00 16.74 112 THR A O 1
ATOM 891 N N . TYR A 1 113 ? -3.115 7.597 42.326 1.00 19.18 113 TYR A N 1
ATOM 892 C CA . TYR A 1 113 ? -2.182 8.168 41.354 1.00 16.05 113 TYR A CA 1
ATOM 893 C C . TYR A 1 113 ? -2.892 9.037 40.323 1.00 23.04 113 TYR A C 1
ATOM 894 O O . TYR A 1 113 ? -2.955 8.714 39.130 1.00 21.61 113 TYR A O 1
ATOM 903 N N . GLY A 1 114 ? -3.435 10.156 40.804 1.00 15.77 114 GLY A N 1
ATOM 904 C CA . GLY A 1 114 ? -4.031 11.144 39.932 1.00 21.21 114 GLY A CA 1
ATOM 905 C C . GLY A 1 114 ? -5.526 11.050 39.732 1.00 16.49 114 GLY A C 1
ATOM 906 O O . GLY A 1 114 ? -6.080 11.845 38.988 1.00 19.01 114 GLY A O 1
ATOM 907 N N . ASN A 1 115 ? -6.173 10.096 40.395 1.00 17.92 115 ASN A N 1
ATOM 908 C CA . ASN A 1 115 ? -7.612 9.860 40.240 1.00 15.84 115 ASN A CA 1
ATOM 909 C C . ASN A 1 115 ? -8.032 9.708 38.773 1.00 18.03 115 ASN A C 1
ATOM 910 O O . ASN A 1 115 ? -8.937 10.390 38.297 1.00 16.68 115 ASN A O 1
ATOM 915 N N . LEU A 1 116 ? -7.347 8.810 38.072 1.00 19.91 116 LEU A N 1
ATOM 916 C CA . LEU A 1 116 ? -7.530 8.609 36.633 1.00 22.27 116 LEU A CA 1
ATOM 917 C C . LEU A 1 116 ? -8.303 7.336 36.300 1.00 20.22 116 LEU A C 1
ATOM 918 O O . LEU A 1 116 ? -8.648 7.089 35.141 1.00 20.25 116 LEU A O 1
ATOM 923 N N . VAL A 1 117 ? -8.565 6.510 37.298 1.00 13.96 117 VAL A N 1
ATOM 924 C CA . VAL A 1 117 ? -9.114 5.195 37.003 1.00 18.00 117 VAL A CA 1
ATOM 925 C C . VAL A 1 117 ? -10.645 5.167 37.075 1.00 17.79 117 VAL A C 1
ATOM 926 O O . VAL A 1 117 ? -11.230 5.394 38.125 1.00 19.47 117 VAL A O 1
ATOM 930 N N . VAL A 1 118 ? -11.286 4.870 35.950 1.00 18.61 118 VAL A N 1
ATOM 931 C CA . VAL A 1 118 ? -12.747 4.760 35.881 1.00 18.57 118 VAL A CA 1
ATOM 932 C C . VAL A 1 118 ? -13.257 3.494 36.566 1.00 20.83 118 VAL A C 1
ATOM 933 O O . VAL A 1 118 ? -14.224 3.508 37.336 1.00 18.32 118 VAL A O 1
ATOM 937 N N . SER A 1 119 ? -12.610 2.384 36.242 1.00 18.59 119 SER A N 1
ATOM 938 C CA . SER A 1 119 ? -13.022 1.091 36.766 1.00 21.62 119 SER A CA 1
ATOM 939 C C . SER A 1 119 ? -11.863 0.110 36.759 1.00 20.16 119 SER A C 1
ATOM 940 O O . SER A 1 119 ? -10.844 0.319 36.087 1.00 16.15 119 SER A O 1
ATOM 943 N N . THR A 1 120 ? -12.044 -0.959 37.528 1.00 17.36 120 THR A N 1
ATOM 944 C CA . THR A 1 120 ? -11.036 -1.973 37.733 1.00 17.67 120 THR A CA 1
ATOM 945 C C . THR A 1 120 ? -11.739 -3.305 37.568 1.00 20.54 120 THR A C 1
ATOM 946 O O . THR A 1 120 ? -12.881 -3.477 38.002 1.00 16.67 120 THR A O 1
ATOM 950 N N . ARG A 1 121 ? -11.062 -4.247 36.934 1.00 19.45 121 ARG A N 1
ATOM 951 C CA . ARG A 1 121 ? -11.687 -5.512 36.600 1.00 21.48 121 ARG A CA 1
ATOM 952 C C . ARG A 1 121 ? -10.625 -6.611 36.637 1.00 19.63 121 ARG A C 1
ATOM 953 O O . ARG A 1 121 ? -9.495 -6.377 36.232 1.00 22.44 121 ARG A O 1
ATOM 961 N N . VAL A 1 122 ? -10.957 -7.782 37.176 1.00 18.69 122 VAL A N 1
ATOM 962 C CA . VAL A 1 122 ? -10.073 -8.945 37.049 1.00 19.93 122 VAL A CA 1
ATOM 963 C C . VAL A 1 122 ? -10.864 -10.151 36.499 1.00 20.54 122 VAL A C 1
ATOM 964 O O . VAL A 1 122 ? -11.980 -10.459 36.940 1.00 18.74 122 VAL A O 1
ATOM 968 N N . ARG A 1 123 ? -10.273 -10.801 35.508 1.00 15.76 123 ARG A N 1
ATOM 969 C CA . ARG A 1 123 ? -10.915 -11.883 34.782 1.00 21.23 123 ARG A CA 1
ATOM 970 C C . ARG A 1 123 ? -10.061 -13.143 34.823 1.00 16.38 123 ARG A C 1
ATOM 971 O O . ARG A 1 123 ? -8.834 -13.064 34.740 1.00 18.06 123 ARG A O 1
ATOM 979 N N . LEU A 1 124 ? -10.710 -14.296 34.970 1.00 17.21 124 LEU A N 1
ATOM 980 C CA . LEU A 1 124 ? -10.078 -15.584 34.725 1.00 16.47 124 LEU A CA 1
ATOM 981 C C . LEU A 1 124 ? -11.039 -16.528 33.997 1.00 19.32 124 LEU A C 1
ATOM 982 O O . LEU A 1 124 ? -12.236 -16.242 33.855 1.00 17.89 124 LEU A O 1
ATOM 987 N N . GLY A 1 125 ? -10.498 -17.660 33.570 1.00 18.99 125 GLY A N 1
ATOM 988 C CA . GLY A 1 125 ? -11.255 -18.666 32.843 1.00 17.18 125 GLY A CA 1
ATOM 989 C C . GLY A 1 125 ? -10.880 -20.052 33.345 1.00 17.48 125 GLY A C 1
ATOM 990 O O . GLY A 1 125 ? -9.811 -20.229 33.944 1.00 14.10 125 GLY A O 1
ATOM 991 N N . ARG A 1 126 ? -11.764 -21.031 33.126 1.00 13.79 126 ARG A N 1
ATOM 992 C CA . ARG A 1 126 ? -11.472 -22.418 33.452 1.00 12.24 126 ARG A CA 1
ATOM 993 C C . ARG A 1 126 ? -12.098 -23.368 32.443 1.00 16.50 126 ARG A C 1
ATOM 994 O O . ARG A 1 126 ? -13.167 -23.096 31.886 1.00 17.32 126 ARG A O 1
ATOM 1002 N N . THR A 1 127 ? -11.408 -24.479 32.234 1.00 11.08 127 THR A N 1
ATOM 1003 C CA . THR A 1 127 ? -11.904 -25.613 31.479 1.00 13.77 127 THR A CA 1
ATOM 1004 C C . THR A 1 127 ? -12.320 -26.693 32.456 1.00 16.71 127 THR A C 1
ATOM 1005 O O . THR A 1 127 ? -11.539 -27.056 33.335 1.00 17.40 127 THR A O 1
ATOM 1009 N N . VAL A 1 128 ? -13.535 -27.202 32.316 1.00 14.90 128 VAL A N 1
ATOM 1010 C CA . VAL A 1 128 ? -13.975 -28.324 33.152 1.00 14.92 128 VAL A CA 1
ATOM 1011 C C . VAL A 1 128 ? -13.518 -29.657 32.516 1.00 17.22 128 VAL A C 1
ATOM 1012 O O . VAL A 1 128 ? -13.792 -29.918 31.340 1.00 17.33 128 VAL A O 1
ATOM 1016 N N . GLU A 1 129 ? -12.799 -30.481 33.281 1.00 17.07 129 GLU A N 1
ATOM 1017 C CA . GLU A 1 129 ? -12.368 -31.803 32.792 1.00 20.62 129 GLU A CA 1
ATOM 1018 C C . GLU A 1 129 ? -13.520 -32.652 32.279 1.00 19.62 129 GLU A C 1
ATOM 1019 O O . GLU A 1 129 ? -14.615 -32.638 32.850 1.00 17.93 129 GLU A O 1
ATOM 1025 N N . GLY A 1 130 ? -13.256 -33.404 31.219 1.00 20.15 130 GLY A N 1
ATOM 1026 C CA . GLY A 1 130 ? -14.196 -34.372 30.704 1.00 15.22 130 GLY A CA 1
ATOM 1027 C C . GLY A 1 130 ? -15.069 -33.834 29.587 1.00 18.85 130 GLY A C 1
ATOM 1028 O O . GLY A 1 130 ? -15.910 -34.559 29.071 1.00 22.14 130 GLY A O 1
ATOM 1029 N N . PHE A 1 131 ? -14.898 -32.561 29.219 1.00 16.11 131 PHE A N 1
ATOM 1030 C CA . PHE A 1 131 ? -15.764 -31.958 28.202 1.00 16.42 131 PHE A CA 1
ATOM 1031 C C . PHE A 1 131 ? -14.918 -31.292 27.139 1.00 16.18 131 PHE A C 1
ATOM 1032 O O . PHE A 1 131 ? -13.886 -30.735 27.454 1.00 14.09 131 PHE A O 1
ATOM 1040 N N . GLY A 1 132 ? -15.374 -31.338 25.891 1.00 12.69 132 GLY A N 1
ATOM 1041 C CA . GLY A 1 132 ? -14.651 -30.706 24.806 1.00 15.19 132 GLY A CA 1
ATOM 1042 C C . GLY A 1 132 ? -14.929 -29.218 24.730 1.00 17.93 132 GLY A C 1
ATOM 1043 O O . GLY A 1 132 ? -15.559 -28.644 25.627 1.00 13.97 132 GLY A O 1
ATOM 1044 N N . PHE A 1 133 ? -14.396 -28.594 23.682 1.00 16.36 133 PHE A N 1
ATOM 1045 C CA . PHE A 1 133 ? -14.687 -27.212 23.356 1.00 17.47 133 PHE A CA 1
ATOM 1046 C C . PHE A 1 133 ? -15.679 -27.207 22.195 1.00 17.15 133 PHE A C 1
ATOM 1047 O O . PHE A 1 133 ? -16.119 -28.271 21.768 1.00 15.49 133 PHE A O 1
ATOM 1055 N N . GLY A 1 134 ? -16.010 -26.011 21.697 1.00 20.53 134 GLY A N 1
ATOM 1056 C CA . GLY A 1 134 ? -16.900 -25.830 20.558 1.00 15.55 134 GLY A CA 1
ATOM 1057 C C . GLY A 1 134 ? -16.963 -26.949 19.518 1.00 19.75 134 GLY A C 1
ATOM 1058 O O . GLY A 1 134 ? -18.052 -27.479 19.250 1.00 17.09 134 GLY A O 1
ATOM 1059 N N . PRO A 1 135 ? -15.807 -27.308 18.922 1.00 15.43 135 PRO A N 1
ATOM 1060 C CA . PRO A 1 135 ? -15.752 -28.301 17.840 1.00 19.03 135 PRO A CA 1
ATOM 1061 C C . PRO A 1 135 ? -16.050 -29.740 18.252 1.00 20.18 135 PRO A C 1
ATOM 1062 O O . PRO A 1 135 ? -16.335 -30.555 17.380 1.00 17.44 135 PRO A O 1
ATOM 1066 N N . THR A 1 136 ? -15.974 -30.057 19.540 1.00 17.62 136 THR A N 1
ATOM 1067 C CA . THR A 1 136 ? -16.100 -31.444 19.946 1.00 14.52 136 THR A CA 1
ATOM 1068 C C . THR A 1 136 ? -17.276 -31.710 20.895 1.00 16.92 136 THR A C 1
ATOM 1069 O O . THR A 1 136 ? -17.577 -32.865 21.192 1.00 20.30 136 THR A O 1
ATOM 1073 N N . LEU A 1 137 ? -17.928 -30.663 21.381 1.00 16.23 137 LEU A N 1
ATOM 1074 C CA . LEU A 1 137 ? -19.126 -30.833 22.197 1.00 16.23 137 LEU A CA 1
ATOM 1075 C C . LEU A 1 137 ? -20.284 -31.336 21.347 1.00 16.90 137 LEU A C 1
ATOM 1076 O O . LEU A 1 137 ? -20.351 -31.088 20.144 1.00 18.39 137 LEU A O 1
ATOM 1081 N N . THR A 1 138 ? -21.178 -32.080 21.965 1.00 17.27 138 THR A N 1
ATOM 1082 C CA . THR A 1 138 ? -22.481 -32.336 21.342 1.00 21.80 138 THR A CA 1
ATOM 1083 C C . THR A 1 138 ? -23.467 -31.327 21.904 1.00 19.97 138 THR A C 1
ATOM 1084 O O . THR A 1 138 ? -23.156 -30.618 22.877 1.00 18.25 138 THR A O 1
ATOM 1088 N N . LYS A 1 139 ? -24.657 -31.246 21.310 1.00 20.29 139 LYS A N 1
ATOM 1089 C CA . LYS A 1 139 ? -25.670 -30.356 21.871 1.00 22.00 139 LYS A CA 1
ATOM 1090 C C . LYS A 1 139 ? -25.954 -30.762 23.308 1.00 20.61 139 LYS A C 1
ATOM 1091 O O . LYS A 1 139 ? -26.058 -29.906 24.199 1.00 18.22 139 LYS A O 1
ATOM 1097 N N . GLU A 1 140 ? -26.030 -32.073 23.539 1.00 18.96 140 GLU A N 1
ATOM 1098 C CA . GLU A 1 140 ? -26.299 -32.594 24.877 1.00 21.29 140 GLU A CA 1
ATOM 1099 C C . GLU A 1 140 ? -25.151 -32.368 25.863 1.00 19.83 140 GLU A C 1
ATOM 1100 O O . GLU A 1 140 ? -25.381 -31.972 27.007 1.00 20.07 140 GLU A O 1
ATOM 1106 N N . THR A 1 141 ? -23.912 -32.596 25.446 1.00 17.78 141 THR A N 1
ATOM 1107 C CA . THR A 1 141 ? -22.826 -32.440 26.416 1.00 16.68 141 THR A CA 1
ATOM 1108 C C . THR A 1 141 ? -22.603 -30.967 26.796 1.00 16.20 141 THR A C 1
ATOM 1109 O O . THR A 1 141 ? -22.273 -30.664 27.948 1.00 13.56 141 THR A O 1
ATOM 1113 N N . ARG A 1 142 ? -22.833 -30.043 25.873 1.00 13.89 142 ARG A N 1
ATOM 1114 C CA . ARG A 1 142 ? -22.702 -28.643 26.242 1.00 14.89 142 ARG A CA 1
ATOM 1115 C C . ARG A 1 142 ? -23.731 -28.267 27.319 1.00 17.02 142 ARG A C 1
ATOM 1116 O O . ARG A 1 142 ? -23.412 -27.524 28.261 1.00 16.86 142 ARG A O 1
ATOM 1124 N N . ILE A 1 143 ? -24.951 -28.800 27.197 1.00 12.62 143 ILE A N 1
ATOM 1125 C CA . ILE A 1 143 ? -26.014 -28.516 28.164 1.00 15.13 143 ILE A CA 1
ATOM 1126 C C . ILE A 1 143 ? -25.699 -29.219 29.490 1.00 15.53 143 ILE A C 1
ATOM 1127 O O . ILE A 1 143 ? -25.864 -28.629 30.569 1.00 15.88 143 ILE A O 1
ATOM 1132 N N . GLU A 1 144 ? -25.230 -30.464 29.421 1.00 14.93 144 GLU A N 1
ATOM 1133 C CA . GLU A 1 144 ? -24.785 -31.137 30.659 1.00 17.44 144 GLU A CA 1
ATOM 1134 C C . GLU A 1 144 ? -23.699 -30.325 31.405 1.00 18.71 144 GLU A C 1
ATOM 1135 O O . GLU A 1 144 ? -23.727 -30.211 32.644 1.00 16.22 144 GLU A O 1
ATOM 1141 N N . LEU A 1 145 ? -22.765 -29.747 30.644 1.00 20.23 145 LEU A N 1
ATOM 1142 C CA . LEU A 1 145 ? -21.705 -28.907 31.197 1.00 19.30 145 LEU A CA 1
ATOM 1143 C C . LEU A 1 145 ? -22.296 -27.643 31.826 1.00 18.14 145 LEU A C 1
ATOM 1144 O O . LEU A 1 145 ? -21.933 -27.260 32.952 1.00 17.13 145 LEU A O 1
ATOM 1149 N N . GLU A 1 146 ? -23.227 -27.015 31.114 1.00 14.19 146 GLU A N 1
ATOM 1150 C CA . GLU A 1 146 ? -23.926 -25.841 31.637 1.00 21.22 146 GLU A CA 1
ATOM 1151 C C . GLU A 1 146 ? -24.618 -26.162 32.965 1.00 19.63 146 GLU A C 1
ATOM 1152 O O . GLU A 1 146 ? -24.480 -25.407 33.932 1.00 17.24 146 GLU A O 1
ATOM 1158 N N . ASN A 1 147 ? -25.335 -27.288 33.010 1.00 17.76 147 ASN A N 1
ATOM 1159 C CA . ASN A 1 147 ? -26.037 -27.704 34.227 1.00 19.58 147 ASN A CA 1
ATOM 1160 C C . ASN A 1 147 ? -25.068 -27.917 35.387 1.00 20.38 147 ASN A C 1
ATOM 1161 O O . ASN A 1 147 ? -25.313 -27.458 36.507 1.00 22.05 147 ASN A O 1
ATOM 1166 N N . LYS A 1 148 ? -23.980 -28.630 35.108 1.00 18.03 148 LYS A N 1
ATOM 1167 C CA . LYS A 1 148 ? -22.925 -28.868 36.080 1.00 18.38 148 LYS A CA 1
ATOM 1168 C C . LYS A 1 148 ? -22.410 -27.542 36.635 1.00 20.99 148 LYS A C 1
ATOM 1169 O O . LYS A 1 148 ? -22.263 -27.362 37.856 1.00 17.99 148 LYS A O 1
ATOM 1175 N N . ILE A 1 149 ? -22.173 -26.591 35.734 1.00 16.36 149 ILE A N 1
ATOM 1176 C CA . ILE A 1 149 ? -21.650 -25.294 36.161 1.00 16.86 149 ILE A CA 1
ATOM 1177 C C . ILE A 1 149 ? -22.687 -24.434 36.903 1.00 19.10 149 ILE A C 1
ATOM 1178 O O . ILE A 1 149 ? -22.364 -23.829 37.945 1.00 19.79 149 ILE A O 1
ATOM 1183 N N . SER A 1 150 ? -23.919 -24.355 36.394 1.00 17.55 150 SER A N 1
ATOM 1184 C CA . SER A 1 150 ? -24.920 -23.522 37.083 1.00 21.44 150 SER A CA 1
ATOM 1185 C C . SER A 1 150 ? -25.223 -24.083 38.467 1.00 20.77 150 SER A C 1
ATOM 1186 O O . SER A 1 150 ? -25.538 -23.334 39.390 1.00 22.43 150 SER A O 1
ATOM 1189 N N . THR A 1 151 ? -25.103 -25.396 38.612 1.00 16.65 151 THR A N 1
ATOM 1190 C CA . THR A 1 151 ? -25.342 -26.019 39.914 1.00 22.17 151 THR A CA 1
ATOM 1191 C C . THR A 1 151 ? -24.266 -25.601 40.921 1.00 22.74 151 THR A C 1
ATOM 1192 O O . THR A 1 151 ? -24.574 -25.288 42.076 1.00 22.68 151 THR A O 1
ATOM 1196 N N . ALA A 1 152 ? -23.011 -25.602 40.472 1.00 18.23 152 ALA A N 1
ATOM 1197 C CA . ALA A 1 152 ? -21.883 -25.114 41.261 1.00 22.99 152 ALA A CA 1
ATOM 1198 C C . ALA A 1 152 ? -22.056 -23.634 41.619 1.00 22.06 152 ALA A C 1
ATOM 1199 O O . ALA A 1 152 ? -21.741 -23.218 42.735 1.00 23.24 152 ALA A O 1
ATOM 1201 N N . LEU A 1 153 ? -22.555 -22.842 40.677 1.00 19.31 153 LEU A N 1
ATOM 1202 C CA . LEU A 1 153 ? -22.754 -21.413 40.933 1.00 22.60 153 LEU A CA 1
ATOM 1203 C C . LEU A 1 153 ? -23.885 -21.197 41.925 1.00 27.63 153 LEU A C 1
ATOM 1204 O O . LEU A 1 153 ? -23.845 -20.266 42.727 1.00 31.51 153 LEU A O 1
ATOM 1209 N N . HIS A 1 154 ? -24.899 -22.055 41.872 1.00 26.87 154 HIS A N 1
ATOM 1210 C CA . HIS A 1 154 ? -26.040 -21.920 42.771 1.00 33.28 154 HIS A CA 1
ATOM 1211 C C . HIS A 1 154 ? -25.624 -22.171 44.210 1.00 34.12 154 HIS A C 1
ATOM 1212 O O . HIS A 1 154 ? -26.338 -21.804 45.143 1.00 37.80 154 HIS A O 1
ATOM 1219 N N . ASN A 1 155 ? -24.459 -22.788 44.386 1.00 33.73 155 ASN A N 1
ATOM 1220 C CA . ASN A 1 155 ? -23.987 -23.165 45.708 1.00 30.65 155 ASN A CA 1
ATOM 1221 C C . ASN A 1 155 ? -22.959 -22.196 46.303 1.00 30.76 155 ASN A C 1
ATOM 1222 O O . ASN A 1 155 ? -22.407 -22.451 47.371 1.00 34.38 155 ASN A O 1
ATOM 1227 N N . LEU A 1 156 ? -22.705 -21.081 45.627 1.00 29.91 156 LEU A N 1
ATOM 1228 C CA . LEU A 1 156 ? -21.862 -20.032 46.208 1.00 32.80 156 LEU A CA 1
ATOM 1229 C C . LEU A 1 156 ? -22.662 -19.295 47.278 1.00 33.11 156 LEU A C 1
ATOM 1230 O O . LEU A 1 156 ? -23.853 -19.022 47.089 1.00 33.68 156 LEU A O 1
ATOM 1235 N N . SER A 1 157 ? -22.013 -18.950 48.385 1.00 33.73 157 SER A N 1
ATOM 1236 C CA . SER A 1 157 ? -22.729 -18.326 49.502 1.00 39.20 157 SER A CA 1
ATOM 1237 C C . SER A 1 157 ? -22.765 -16.805 49.426 1.00 36.32 157 SER A C 1
ATOM 1238 O O . SER A 1 157 ? -22.377 -16.212 48.425 1.00 34.44 157 SER A O 1
ATOM 1241 N N . GLY A 1 158 ? -23.242 -16.210 50.519 1.00 35.37 158 GLY A N 1
ATOM 1242 C CA . GLY A 1 158 ? -23.409 -14.779 50.713 1.00 30.64 158 GLY A CA 1
ATOM 1243 C C . GLY A 1 158 ? -23.178 -13.804 49.579 1.00 29.89 158 GLY A C 1
ATOM 1244 O O . GLY A 1 158 ? -24.070 -13.560 48.777 1.00 32.21 158 GLY A O 1
ATOM 1245 N N . GLU A 1 159 ? -21.975 -13.240 49.530 1.00 30.34 159 GLU A N 1
ATOM 1246 C CA . GLU A 1 159 ? -21.611 -12.199 48.559 1.00 32.14 159 GLU A CA 1
ATOM 1247 C C . GLU A 1 159 ? -21.960 -12.559 47.119 1.00 30.03 159 GLU A C 1
ATOM 1248 O O . GLU A 1 159 ? -22.339 -11.701 46.319 1.00 30.84 159 GLU A O 1
ATOM 1254 N N . TYR A 1 160 ? -21.854 -13.839 46.799 1.00 27.97 160 TYR A N 1
ATOM 1255 C CA . TYR A 1 160 ? -22.015 -14.269 45.423 1.00 28.17 160 TYR A CA 1
ATOM 1256 C C . TYR A 1 160 ? -23.452 -14.609 45.070 1.00 27.76 160 TYR A C 1
ATOM 1257 O O . TYR A 1 160 ? -23.735 -14.960 43.927 1.00 27.15 160 TYR A O 1
ATOM 1266 N N . GLU A 1 161 ? -24.365 -14.463 46.027 1.00 29.14 161 GLU A N 1
ATOM 1267 C CA . GLU A 1 161 ? -25.763 -14.786 45.765 1.00 30.23 161 GLU A CA 1
ATOM 1268 C C . GLU A 1 161 ? -26.299 -13.922 44.643 1.00 28.51 161 GLU A C 1
ATOM 1269 O O . GLU A 1 161 ? -26.044 -12.719 44.593 1.00 29.99 161 GLU A O 1
ATOM 1275 N N . GLY A 1 162 ? -27.036 -14.540 43.728 1.00 28.34 162 GLY A N 1
ATOM 1276 C CA . GLY A 1 162 ? -27.485 -13.834 42.546 1.00 28.41 162 GLY A CA 1
ATOM 1277 C C . GLY A 1 162 ? -28.337 -14.689 41.632 1.00 26.81 162 GLY A C 1
ATOM 1278 O O . GLY A 1 162 ? -28.978 -15.632 42.076 1.00 26.24 162 GLY A O 1
ATOM 1279 N N . THR A 1 163 ? -28.320 -14.369 40.345 1.00 25.08 163 THR A N 1
ATOM 1280 C CA . THR A 1 163 ? -29.228 -14.991 39.397 1.00 26.37 163 THR A CA 1
ATOM 1281 C C . THR A 1 163 ? -28.548 -15.557 38.152 1.00 29.06 163 THR A C 1
ATOM 1282 O O . THR A 1 163 ? -27.714 -14.892 37.527 1.00 23.73 163 THR A O 1
ATOM 1286 N N . TYR A 1 164 ? -28.936 -16.776 37.784 1.00 26.68 164 TYR A N 1
ATOM 1287 C CA . TYR A 1 164 ? -28.487 -17.378 36.538 1.00 24.87 164 TYR A CA 1
ATOM 1288 C C . TYR A 1 164 ? -29.465 -17.113 35.389 1.00 27.30 164 TYR A C 1
ATOM 1289 O O . TYR A 1 164 ? -30.653 -17.430 35.483 1.00 26.01 164 TYR A O 1
ATOM 1298 N N . TYR A 1 165 ? -28.960 -16.542 34.301 1.00 24.54 165 TYR A N 1
ATOM 1299 C CA . TYR A 1 165 ? -29.772 -16.272 33.118 1.00 21.36 165 TYR A CA 1
ATOM 1300 C C . TYR A 1 165 ? -29.344 -17.136 31.940 1.00 25.15 165 TYR A C 1
ATOM 1301 O O . TYR A 1 165 ? -28.375 -16.801 31.260 1.00 25.15 165 TYR A O 1
ATOM 1310 N N . PRO A 1 166 ? -30.062 -18.244 31.683 1.00 25.59 166 PRO A N 1
ATOM 1311 C CA . PRO A 1 166 ? -29.734 -19.006 30.472 1.00 24.74 166 PRO A CA 1
ATOM 1312 C C . PRO A 1 166 ? -30.096 -18.211 29.222 1.00 26.89 166 PRO A C 1
ATOM 1313 O O . PRO A 1 166 ? -31.156 -17.577 29.192 1.00 25.02 166 PRO A O 1
ATOM 1317 N N . LEU A 1 167 ? -29.217 -18.225 28.222 1.00 21.33 167 LEU A N 1
ATOM 1318 C CA . LEU A 1 167 ? -29.457 -17.517 26.967 1.00 24.59 167 LEU A CA 1
ATOM 1319 C C . LEU A 1 167 ? -30.719 -17.999 26.288 1.00 29.76 167 LEU A C 1
ATOM 1320 O O . LEU A 1 167 ? -31.513 -17.202 25.764 1.00 29.96 167 LEU A O 1
ATOM 1325 N N . THR A 1 168 ? -30.887 -19.316 26.278 1.00 26.99 168 THR A N 1
ATOM 1326 C CA . THR A 1 168 ? -32.047 -19.929 25.666 1.00 30.80 168 THR A CA 1
ATOM 1327 C C . THR A 1 168 ? -33.304 -19.478 26.398 1.00 36.18 168 THR A C 1
ATOM 1328 O O . THR A 1 168 ? -33.388 -19.569 27.620 1.00 38.06 168 THR A O 1
ATOM 1332 N N . GLY A 1 169 ? -34.265 -18.957 25.646 1.00 39.34 169 GLY A N 1
ATOM 1333 C CA . GLY A 1 169 ? -35.484 -18.453 26.242 1.00 43.48 169 GLY A CA 1
ATOM 1334 C C . GLY A 1 169 ? -35.467 -17.028 26.785 1.00 45.55 169 GLY A C 1
ATOM 1335 O O . GLY A 1 169 ? -36.529 -16.438 27.019 1.00 48.99 169 GLY A O 1
ATOM 1336 N N . MET A 1 170 ? -34.274 -16.481 27.002 1.00 42.60 170 MET A N 1
ATOM 1337 C CA . MET A 1 170 ? -34.120 -15.080 27.390 1.00 38.25 170 MET A CA 1
ATOM 1338 C C . MET A 1 170 ? -34.924 -14.174 26.451 1.00 42.74 170 MET A C 1
ATOM 1339 O O . MET A 1 170 ? -34.840 -14.299 25.229 1.00 39.77 170 MET A O 1
ATOM 1344 N N . SER A 1 171 ? -35.722 -13.278 27.020 1.00 45.47 171 SER A N 1
ATOM 1345 C CA . SER A 1 171 ? -36.491 -12.352 26.201 1.00 45.00 171 SER A CA 1
ATOM 1346 C C . SER A 1 171 ? -35.543 -11.369 25.533 1.00 47.45 171 SER A C 1
ATOM 1347 O O . SER A 1 171 ? -34.442 -11.110 26.036 1.00 42.66 171 SER A O 1
ATOM 1350 N N . GLU A 1 172 ? -35.965 -10.822 24.397 1.00 48.71 172 GLU A N 1
ATOM 1351 C CA . GLU A 1 172 ? -35.136 -9.862 23.677 1.00 48.63 172 GLU A CA 1
ATOM 1352 C C . GLU A 1 172 ? -34.990 -8.577 24.489 1.00 49.33 172 GLU A C 1
ATOM 1353 O O . GLU A 1 172 ? -34.008 -7.856 24.327 1.00 49.58 172 GLU A O 1
ATOM 1359 N N . GLU A 1 173 ? -35.954 -8.300 25.368 1.00 46.49 173 GLU A N 1
ATOM 1360 C CA . GLU A 1 173 ? -35.869 -7.119 26.221 1.00 48.79 173 GLU A CA 1
ATOM 1361 C C . GLU A 1 173 ? -34.766 -7.300 27.265 1.00 47.30 173 GLU A C 1
ATOM 1362 O O . GLU A 1 173 ? -34.028 -6.361 27.579 1.00 44.00 173 GLU A O 1
ATOM 1368 N N . ASP A 1 174 ? -34.657 -8.513 27.802 1.00 46.44 174 ASP A N 1
ATOM 1369 C CA . ASP A 1 174 ? -33.609 -8.824 28.767 1.00 42.53 174 ASP A CA 1
ATOM 1370 C C . ASP A 1 174 ? -32.259 -8.842 28.078 1.00 38.79 174 ASP A C 1
ATOM 1371 O O . ASP A 1 174 ? -31.274 -8.342 28.610 1.00 35.40 174 ASP A O 1
ATOM 1376 N N . ARG A 1 175 ? -32.238 -9.418 26.882 1.00 36.35 175 ARG A N 1
ATOM 1377 C CA . ARG A 1 175 ? -31.066 -9.409 26.026 1.00 38.39 175 ARG A CA 1
ATOM 1378 C C . ARG A 1 175 ? -30.545 -7.986 25.820 1.00 40.62 175 ARG A C 1
ATOM 1379 O O . ARG A 1 175 ? -29.358 -7.715 26.004 1.00 34.18 175 ARG A O 1
ATOM 1387 N N . ILE A 1 176 ? -31.451 -7.085 25.452 1.00 40.89 176 ILE A N 1
ATOM 1388 C CA . ILE A 1 176 ? -31.103 -5.693 25.208 1.00 41.73 176 ILE A CA 1
ATOM 1389 C C . ILE A 1 176 ? -30.601 -5.045 26.493 1.00 36.90 176 ILE A C 1
ATOM 1390 O O . ILE A 1 176 ? -29.563 -4.394 26.503 1.00 34.82 176 ILE A O 1
ATOM 1395 N N . LYS A 1 177 ? -31.334 -5.243 27.580 1.00 34.83 177 LYS A N 1
ATOM 1396 C CA . LYS A 1 177 ? -30.932 -4.682 28.864 1.00 39.11 177 LYS A CA 1
ATOM 1397 C C . LYS A 1 177 ? -29.551 -5.173 29.328 1.00 39.42 177 LYS A C 1
ATOM 1398 O O . LYS A 1 177 ? -28.730 -4.381 29.798 1.00 38.20 177 LYS A O 1
ATOM 1404 N N . LEU A 1 178 ? -29.302 -6.475 29.180 1.00 35.98 178 LEU A N 1
ATOM 1405 C CA . LEU A 1 178 ? -28.090 -7.095 29.708 1.00 33.58 178 LEU A CA 1
ATOM 1406 C C . LEU A 1 178 ? -26.862 -6.738 28.886 1.00 34.00 178 LEU A C 1
ATOM 1407 O O . LEU A 1 178 ? -25.767 -6.588 29.425 1.00 24.92 178 LEU A O 1
ATOM 1412 N N . VAL A 1 179 ? -27.038 -6.605 27.577 1.00 32.70 179 VAL A N 1
ATOM 1413 C CA . VAL A 1 179 ? -25.924 -6.182 26.750 1.00 34.31 179 VAL A CA 1
ATOM 1414 C C . VAL A 1 179 ? -25.659 -4.688 26.992 1.00 34.45 179 VAL A C 1
ATOM 1415 O O . VAL A 1 179 ? -24.514 -4.241 26.955 1.00 37.41 179 VAL A O 1
ATOM 1419 N N . ASN A 1 180 ? -26.711 -3.927 27.279 1.00 32.61 180 ASN A N 1
ATOM 1420 C CA . ASN A 1 180 ? -26.548 -2.510 27.602 1.00 36.71 180 ASN A CA 1
ATOM 1421 C C . ASN A 1 180 ? -25.758 -2.322 28.889 1.00 38.00 180 ASN A C 1
ATOM 1422 O O . ASN A 1 180 ? -24.942 -1.412 28.993 1.00 38.43 180 ASN A O 1
ATOM 1427 N N . ASP A 1 181 ? -25.986 -3.202 29.856 1.00 37.39 181 ASP A N 1
ATOM 1428 C CA . ASP A 1 181 ? -25.211 -3.182 31.093 1.00 40.80 181 ASP A CA 1
ATOM 1429 C C . ASP A 1 181 ? -23.885 -3.939 30.950 1.00 33.96 181 ASP A C 1
ATOM 1430 O O . ASP A 1 181 ? -23.146 -4.094 31.914 1.00 36.91 181 ASP A O 1
ATOM 1435 N N . HIS A 1 182 ? -23.608 -4.399 29.735 1.00 35.18 182 HIS A N 1
ATOM 1436 C CA . HIS A 1 182 ? -22.396 -5.149 29.405 1.00 37.46 182 HIS A CA 1
ATOM 1437 C C . HIS A 1 182 ? -22.225 -6.398 30.253 1.00 35.77 182 HIS A C 1
ATOM 1438 O O . HIS A 1 182 ? -21.110 -6.756 30.630 1.00 32.69 182 HIS A O 1
ATOM 1445 N N . PHE A 1 183 ? -23.336 -7.068 30.540 1.00 31.03 183 PHE A N 1
ATOM 1446 C CA . PHE A 1 183 ? -23.284 -8.354 31.215 1.00 30.16 183 PHE A CA 1
ATOM 1447 C C . PHE A 1 183 ? -23.426 -9.511 30.234 1.00 29.36 183 PHE A C 1
ATOM 1448 O O . PHE A 1 183 ? -23.093 -10.651 30.554 1.00 26.63 183 PHE A O 1
ATOM 1456 N N . LEU A 1 184 ? -23.923 -9.228 29.039 1.00 31.53 184 LEU A N 1
ATOM 1457 C CA . LEU A 1 184 ? -24.272 -10.310 28.126 1.00 27.64 184 LEU A CA 1
ATOM 1458 C C . LEU A 1 184 ? -23.333 -10.378 26.933 1.00 30.15 184 LEU A C 1
ATOM 1459 O O . LEU A 1 184 ? -22.941 -9.354 26.369 1.00 26.55 184 LEU A O 1
ATOM 1464 N N . PHE A 1 185 ? -22.979 -11.600 26.550 1.00 28.24 185 PHE A N 1
ATOM 1465 C CA . PHE A 1 185 ? -22.144 -11.798 25.386 1.00 28.20 185 PHE A CA 1
ATOM 1466 C C . PHE A 1 185 ? -23.005 -12.125 24.191 1.00 30.89 185 PHE A C 1
ATOM 1467 O O . PHE A 1 185 ? -24.130 -12.605 24.343 1.00 30.71 185 PHE A O 1
ATOM 1475 N N . ARG A 1 186 ? -22.474 -11.860 23.003 1.00 33.71 186 ARG A N 1
ATOM 1476 C CA . ARG A 1 186 ? -23.224 -12.066 21.771 1.00 37.25 186 ARG A CA 1
ATOM 1477 C C . ARG A 1 186 ? -22.431 -12.940 20.811 1.00 32.25 186 ARG A C 1
ATOM 1478 O O . ARG A 1 186 ? -21.235 -13.151 21.004 1.00 34.39 186 ARG A O 1
ATOM 1486 N N . ASN A 1 187 ? -23.108 -13.453 19.791 1.00 30.16 187 ASN A N 1
ATOM 1487 C CA . ASN A 1 187 ? -22.453 -14.221 18.745 1.00 28.15 187 ASN A CA 1
ATOM 1488 C C . ASN A 1 187 ? -21.985 -13.315 17.617 1.00 27.39 187 ASN A C 1
ATOM 1489 O O . ASN A 1 187 ? -22.464 -13.418 16.493 1.00 31.95 187 ASN A O 1
ATOM 1494 N N . ASP A 1 188 ? -21.039 -12.434 17.913 1.00 29.36 188 ASP A N 1
ATOM 1495 C CA . ASP A 1 188 ? -20.621 -11.439 16.928 1.00 34.97 188 ASP A CA 1
ATOM 1496 C C . ASP A 1 188 ? -19.122 -11.447 16.582 1.00 29.34 188 ASP A C 1
ATOM 1497 O O . ASP A 1 188 ? -18.638 -10.527 15.931 1.00 25.77 188 ASP A O 1
ATOM 1502 N N . ASP A 1 189 ? -18.402 -12.487 16.995 1.00 26.91 189 ASP A N 1
ATOM 1503 C CA . ASP A 1 189 ? -16.959 -12.599 16.739 1.00 22.55 189 ASP A CA 1
ATOM 1504 C C . ASP A 1 189 ? -16.714 -13.681 15.691 1.00 23.69 189 ASP A C 1
ATOM 1505 O O . ASP A 1 189 ? -16.918 -14.861 15.956 1.00 21.51 189 ASP A O 1
ATOM 1510 N N . ASN A 1 190 ? -16.281 -13.292 14.500 1.00 21.26 190 ASN A N 1
ATOM 1511 C CA . ASN A 1 190 ? -16.146 -14.264 13.424 1.00 23.23 190 ASN A CA 1
ATOM 1512 C C . ASN A 1 190 ? -14.982 -15.238 13.644 1.00 24.31 190 ASN A C 1
ATOM 1513 O O . ASN A 1 190 ? -14.979 -16.345 13.091 1.00 22.12 190 ASN A O 1
ATOM 1518 N N . VAL A 1 191 ? -13.986 -14.833 14.428 1.00 20.29 191 VAL A N 1
ATOM 1519 C CA . VAL A 1 191 ? -12.885 -15.738 14.729 1.00 21.20 191 VAL A CA 1
ATOM 1520 C C . VAL A 1 191 ? -13.455 -16.854 15.595 1.00 20.82 191 VAL A C 1
ATOM 1521 O O . VAL A 1 191 ? -13.266 -18.041 15.321 1.00 16.59 191 VAL A O 1
ATOM 1525 N N . LEU A 1 192 ? -14.199 -16.458 16.619 1.00 18.87 192 LEU A N 1
ATOM 1526 C CA . LEU A 1 192 ? -14.866 -17.425 17.488 1.00 18.88 192 LEU A CA 1
ATOM 1527 C C . LEU A 1 192 ? -15.836 -18.292 16.692 1.00 17.27 192 LEU A C 1
ATOM 1528 O O . LEU A 1 192 ? -15.889 -19.498 16.884 1.00 19.80 192 LEU A O 1
ATOM 1533 N N . ARG A 1 193 ? -16.597 -17.674 15.795 1.00 18.53 193 ARG A N 1
ATOM 1534 C CA . ARG A 1 193 ? -17.517 -18.417 14.943 1.00 21.53 193 ARG A CA 1
ATOM 1535 C C . ARG A 1 193 ? -16.811 -19.525 14.158 1.00 20.40 193 ARG A C 1
ATOM 1536 O O . ARG A 1 193 ? -17.261 -20.678 14.157 1.00 21.03 193 ARG A O 1
ATOM 1544 N N . ASP A 1 194 ? -15.701 -19.190 13.503 1.00 16.48 194 ASP A N 1
ATOM 1545 C CA . ASP A 1 194 ? -15.047 -20.159 12.617 1.00 17.66 194 ASP A CA 1
ATOM 1546 C C . ASP A 1 194 ? -14.184 -21.188 13.349 1.00 20.23 194 ASP A C 1
ATOM 1547 O O . ASP A 1 194 ? -13.679 -22.148 12.747 1.00 18.02 194 ASP A O 1
ATOM 1552 N N . ALA A 1 195 ? -14.015 -20.970 14.648 1.00 15.84 195 ALA A N 1
ATOM 1553 C CA . ALA A 1 195 ? -13.408 -21.951 15.532 1.00 16.25 195 ALA A CA 1
ATOM 1554 C C . ALA A 1 195 ? -14.443 -22.852 16.220 1.00 19.07 195 ALA A C 1
ATOM 1555 O O . ALA A 1 195 ? -14.095 -23.626 17.120 1.00 16.28 195 ALA A O 1
ATOM 1557 N N . GLY A 1 196 ? -15.706 -22.748 15.806 1.00 19.21 196 GLY A N 1
ATOM 1558 C CA . GLY A 1 196 ? -16.782 -23.571 16.352 1.00 18.47 196 GLY A CA 1
ATOM 1559 C C . GLY A 1 196 ? -17.450 -23.050 17.616 1.00 20.80 196 GLY A C 1
ATOM 1560 O O . GLY A 1 196 ? -18.125 -23.797 18.326 1.00 17.91 196 GLY A O 1
ATOM 1561 N N . GLY A 1 197 ? -17.279 -21.766 17.904 1.00 20.80 197 GLY A N 1
ATOM 1562 C CA . GLY A 1 197 ? -17.796 -21.206 19.146 1.00 20.01 197 GLY A CA 1
ATOM 1563 C C . GLY A 1 197 ? -19.299 -21.017 19.279 1.00 23.36 197 GLY A C 1
ATOM 1564 O O . GLY A 1 197 ? -19.812 -20.837 20.393 1.00 18.96 197 GLY A O 1
ATOM 1565 N N . TYR A 1 198 ? -20.023 -21.043 18.165 1.00 20.05 198 TYR A N 1
ATOM 1566 C CA . TYR A 1 198 ? -21.452 -20.724 18.226 1.00 17.85 198 TYR A CA 1
ATOM 1567 C C . TYR A 1 198 ? -22.333 -21.878 17.762 1.00 21.03 198 TYR A C 1
ATOM 1568 O O . TYR A 1 198 ? -23.487 -21.677 17.403 1.00 23.56 198 TYR A O 1
ATOM 1577 N N . ILE A 1 199 ? -21.782 -23.085 17.761 1.00 18.18 199 ILE A N 1
ATOM 1578 C CA . ILE A 1 199 ? -22.528 -24.253 17.346 1.00 15.05 199 ILE A CA 1
ATOM 1579 C C . ILE A 1 199 ? -23.686 -24.490 18.336 1.00 18.13 199 ILE A C 1
ATOM 1580 O O . ILE A 1 199 ? -23.505 -24.354 19.551 1.00 20.44 199 ILE A O 1
ATOM 1585 N N . ASP A 1 200 ? -24.865 -24.798 17.796 1.00 16.37 200 ASP A N 1
ATOM 1586 C CA . ASP A 1 200 ? -26.096 -25.014 18.567 1.00 16.16 200 ASP A CA 1
ATOM 1587 C C . ASP A 1 200 ? -26.505 -23.776 19.368 1.00 17.81 200 ASP A C 1
ATOM 1588 O O . ASP A 1 200 ? -27.105 -23.910 20.435 1.00 20.98 200 ASP A O 1
ATOM 1593 N N . TRP A 1 201 ? -26.182 -22.589 18.855 1.00 16.97 201 TRP A N 1
ATOM 1594 C CA . TRP A 1 201 ? -26.552 -21.312 19.488 1.00 19.81 201 TRP A CA 1
ATOM 1595 C C . TRP A 1 201 ? -28.075 -21.226 19.623 1.00 22.57 201 TRP A C 1
ATOM 1596 O O . TRP A 1 201 ? -28.781 -21.525 18.675 1.00 22.82 201 TRP A O 1
ATOM 1607 N N . PRO A 1 202 ? -28.591 -20.796 20.783 1.00 22.39 202 PRO A N 1
ATOM 1608 C CA . PRO A 1 202 ? -27.884 -20.297 21.957 1.00 19.61 202 PRO A CA 1
ATOM 1609 C C . PRO A 1 202 ? -27.875 -21.308 23.087 1.00 18.27 202 PRO A C 1
ATOM 1610 O O . PRO A 1 202 ? -27.697 -20.917 24.222 1.00 15.55 202 PRO A O 1
ATOM 1614 N N . THR A 1 203 ? -28.066 -22.588 22.786 1.00 17.29 203 THR A N 1
ATOM 1615 C CA . THR A 1 203 ? -28.201 -23.588 23.848 1.00 18.36 203 THR A CA 1
ATOM 1616 C C . THR A 1 203 ? -26.905 -23.831 24.629 1.00 17.05 203 THR A C 1
ATOM 1617 O O . THR A 1 203 ? -25.786 -23.660 24.114 1.00 15.22 203 THR A O 1
ATOM 1621 N N . GLY A 1 204 ? -27.063 -24.254 25.879 1.00 16.80 204 GLY A N 1
ATOM 1622 C CA . GLY A 1 204 ? -25.910 -24.623 26.680 1.00 20.17 204 GLY A CA 1
ATOM 1623 C C . GLY A 1 204 ? -25.120 -23.439 27.209 1.00 18.22 204 GLY A C 1
ATOM 1624 O O . GLY A 1 204 ? -24.037 -23.610 27.746 1.00 19.87 204 GLY A O 1
ATOM 1625 N N . ARG A 1 205 ? -25.671 -22.240 27.051 1.00 20.68 205 ARG A N 1
ATOM 1626 C CA . ARG A 1 205 ? -24.974 -21.004 27.388 1.00 15.09 205 ARG A CA 1
ATOM 1627 C C . ARG A 1 205 ? -25.782 -20.122 28.316 1.00 19.10 205 ARG A C 1
ATOM 1628 O O . ARG A 1 205 ? -27.019 -20.128 28.293 1.00 18.25 205 ARG A O 1
ATOM 1636 N N . GLY A 1 206 ? -25.078 -19.344 29.127 1.00 20.54 206 GLY A N 1
ATOM 1637 C CA . GLY A 1 206 ? -25.755 -18.403 29.990 1.00 22.77 206 GLY A CA 1
ATOM 1638 C C . GLY A 1 206 ? -24.821 -17.488 30.741 1.00 22.71 206 GLY A C 1
ATOM 1639 O O . GLY A 1 206 ? -23.588 -17.561 30.590 1.00 16.92 206 GLY A O 1
ATOM 1640 N N . ILE A 1 207 ? -25.417 -16.601 31.538 1.00 16.54 207 ILE A N 1
ATOM 1641 C CA . ILE A 1 207 ? -24.626 -15.709 32.382 1.00 17.82 207 ILE A CA 1
ATOM 1642 C C . ILE A 1 207 ? -25.147 -15.708 33.804 1.00 23.23 207 ILE A C 1
ATOM 1643 O O . ILE A 1 207 ? -26.337 -15.946 34.040 1.00 23.69 207 ILE A O 1
ATOM 1648 N N . PHE A 1 208 ? -24.254 -15.431 34.747 1.00 19.10 208 PHE A N 1
ATOM 1649 C CA . PHE A 1 208 ? -24.617 -15.358 36.156 1.00 22.12 208 PHE A CA 1
ATOM 1650 C C . PHE A 1 208 ? -24.134 -14.024 36.726 1.00 21.47 208 PHE A C 1
ATOM 1651 O O . PHE A 1 208 ? -22.993 -13.617 36.477 1.00 19.57 208 PHE A O 1
ATOM 1659 N N . ILE A 1 209 ? -25.007 -13.351 37.479 1.00 18.49 209 ILE A N 1
ATOM 1660 C CA . ILE A 1 209 ? -24.692 -12.067 38.096 1.00 21.65 209 ILE A CA 1
ATOM 1661 C C . ILE A 1 209 ? -25.104 -12.085 39.561 1.00 25.57 209 ILE A C 1
ATOM 1662 O O . ILE A 1 209 ? -26.195 -12.564 39.892 1.00 26.03 209 ILE A O 1
ATOM 1667 N N . ASN A 1 210 ? -24.247 -11.572 40.441 1.00 23.58 210 ASN A N 1
ATOM 1668 C CA . ASN A 1 210 ? -24.627 -11.484 41.845 1.00 24.99 210 ASN A CA 1
ATOM 1669 C C . ASN A 1 210 ? -25.454 -10.223 42.087 1.00 25.73 210 ASN A C 1
ATOM 1670 O O . ASN A 1 210 ? -25.574 -9.362 41.209 1.00 21.68 210 ASN A O 1
ATOM 1675 N N . LYS A 1 211 ? -26.056 -10.146 43.270 1.00 29.06 211 LYS A N 1
ATOM 1676 C CA . LYS A 1 211 ? -26.962 -9.050 43.581 1.00 26.83 211 LYS A CA 1
ATOM 1677 C C . LYS A 1 211 ? -26.252 -7.706 43.524 1.00 24.27 211 LYS A C 1
ATOM 1678 O O . LYS A 1 211 ? -26.825 -6.738 43.040 1.00 29.19 211 LYS A O 1
ATOM 1684 N N . GLN A 1 212 ? -24.993 -7.654 43.966 1.00 25.26 212 GLN A N 1
ATOM 1685 C CA . GLN A 1 212 ? -24.239 -6.393 43.970 1.00 25.58 212 GLN A CA 1
ATOM 1686 C C . GLN A 1 212 ? -23.729 -6.000 42.591 1.00 27.30 212 GLN A C 1
ATOM 1687 O O . GLN A 1 212 ? -23.137 -4.938 42.437 1.00 27.01 212 GLN A O 1
ATOM 1693 N N . LYS A 1 213 ? -23.923 -6.870 41.601 1.00 25.89 213 LYS A N 1
ATOM 1694 C CA . LYS A 1 213 ? -23.489 -6.607 40.224 1.00 22.51 213 LYS A CA 1
ATOM 1695 C C . LYS A 1 213 ? -21.993 -6.282 40.094 1.00 20.90 213 LYS A C 1
ATOM 1696 O O . LYS A 1 213 ? -21.595 -5.475 39.256 1.00 20.75 213 LYS A O 1
ATOM 1702 N N . ASN A 1 214 ? -21.175 -6.914 40.928 1.00 20.02 214 ASN A N 1
ATOM 1703 C CA . ASN A 1 214 ? -19.725 -6.768 40.857 1.00 19.53 214 ASN A CA 1
ATOM 1704 C C . ASN A 1 214 ? -19.029 -8.123 40.618 1.00 19.90 214 ASN A C 1
ATOM 1705 O O . ASN A 1 214 ? -17.808 -8.236 40.753 1.00 20.48 214 ASN A O 1
ATOM 1710 N N . PHE A 1 215 ? -19.830 -9.132 40.277 1.00 16.69 215 PHE A N 1
ATOM 1711 C CA . PHE A 1 215 ? -19.380 -10.505 40.032 1.00 19.93 215 PHE A CA 1
ATOM 1712 C C . PHE A 1 215 ? -20.216 -11.069 38.905 1.00 19.39 215 PHE A C 1
ATOM 1713 O O . PHE A 1 215 ? -21.439 -11.055 38.963 1.00 20.23 215 PHE A O 1
ATOM 1721 N N . LEU A 1 216 ? -19.557 -11.560 37.865 1.00 18.17 216 LEU A N 1
ATOM 1722 C CA . LEU A 1 216 ? -20.251 -11.922 36.632 1.00 14.14 216 LEU A CA 1
ATOM 1723 C C . LEU A 1 216 ? -19.651 -13.203 36.059 1.00 17.86 216 LEU A C 1
ATOM 1724 O O . LEU A 1 216 ? -18.408 -13.347 36.030 1.00 21.00 216 LEU A O 1
ATOM 1729 N N . VAL A 1 217 ? -20.495 -14.148 35.639 1.00 19.51 217 VAL A N 1
ATOM 1730 C CA . VAL A 1 217 ? -19.968 -15.402 35.070 1.00 15.36 217 VAL A CA 1
ATOM 1731 C C . VAL A 1 217 ? -20.564 -15.748 33.713 1.00 17.91 217 VAL A C 1
ATOM 1732 O O . VAL A 1 217 ? -21.783 -15.773 33.563 1.00 19.74 217 VAL A O 1
ATOM 1736 N N . TRP A 1 218 ? -19.697 -16.021 32.735 1.00 15.19 218 TRP A N 1
ATOM 1737 C CA . TRP A 1 218 ? -20.122 -16.474 31.412 1.00 16.41 218 TRP A CA 1
ATOM 1738 C C . TRP A 1 218 ? -19.939 -17.984 31.297 1.00 16.31 218 TRP A C 1
ATOM 1739 O O . TRP A 1 218 ? -18.837 -18.517 31.539 1.00 19.64 218 TRP A O 1
ATOM 1750 N N . ILE A 1 219 ? -21.016 -18.674 30.934 1.00 15.95 219 ILE A N 1
ATOM 1751 C CA . ILE A 1 219 ? -20.974 -20.111 30.746 1.00 13.90 219 ILE A CA 1
ATOM 1752 C C . ILE A 1 219 ? -21.012 -20.453 29.260 1.00 16.02 219 ILE A C 1
ATOM 1753 O O . ILE A 1 219 ? -21.969 -20.107 28.564 1.00 17.12 219 ILE A O 1
ATOM 1758 N N . ASN A 1 220 ? -19.947 -21.103 28.791 1.00 17.34 220 ASN A N 1
ATOM 1759 C CA . ASN A 1 220 ? -19.825 -21.619 27.420 1.00 16.06 220 ASN A CA 1
ATOM 1760 C C . ASN A 1 220 ? -19.833 -20.550 26.345 1.00 16.35 220 ASN A C 1
ATOM 1761 O O . ASN A 1 220 ? -20.200 -20.809 25.186 1.00 15.07 220 ASN A O 1
ATOM 1766 N N . GLU A 1 221 ? -19.387 -19.351 26.710 1.00 13.89 221 GLU A N 1
ATOM 1767 C CA . GLU A 1 221 ? -19.236 -18.290 25.719 1.00 17.34 221 GLU A CA 1
ATOM 1768 C C . GLU A 1 221 ? -18.069 -18.611 24.777 1.00 21.45 221 GLU A C 1
ATOM 1769 O O . GLU A 1 221 ? -18.129 -18.341 23.578 1.00 25.38 221 GLU A O 1
ATOM 1775 N N . GLU A 1 222 ? -17.022 -19.208 25.325 1.00 19.70 222 GLU A N 1
ATOM 1776 C CA . GLU A 1 222 ? -15.817 -19.559 24.569 1.00 24.56 222 GLU A CA 1
ATOM 1777 C C . GLU A 1 222 ? -15.071 -20.606 25.378 1.00 27.68 222 GLU A C 1
ATOM 1778 O O . GLU A 1 222 ? -14.922 -21.764 24.956 1.00 21.37 222 GLU A O 1
ATOM 1784 N N . ASP A 1 223 ? -14.618 -20.179 26.557 1.00 21.50 223 ASP A N 1
ATOM 1785 C CA . ASP A 1 223 ? -14.215 -21.109 27.586 1.00 15.21 223 ASP A CA 1
ATOM 1786 C C . ASP A 1 223 ? -15.439 -21.641 28.304 1.00 14.70 223 ASP A C 1
ATOM 1787 O O . ASP A 1 223 ? -16.543 -21.088 28.169 1.00 17.50 223 ASP A O 1
ATOM 1792 N N . HIS A 1 224 ? -15.256 -22.737 29.041 1.00 14.52 224 HIS A N 1
ATOM 1793 C CA . HIS A 1 224 ? -16.352 -23.344 29.769 1.00 14.69 224 HIS A CA 1
ATOM 1794 C C . HIS A 1 224 ? -16.905 -22.311 30.751 1.00 17.20 224 HIS A C 1
ATOM 1795 O O . HIS A 1 224 ? -18.122 -22.046 30.801 1.00 15.88 224 HIS A O 1
ATOM 1802 N N . ILE A 1 225 ? -15.987 -21.725 31.507 1.00 15.17 225 ILE A N 1
ATOM 1803 C CA . ILE A 1 225 ? -16.305 -20.686 32.477 1.00 12.85 225 ILE A CA 1
ATOM 1804 C C . ILE A 1 225 ? -15.383 -19.494 32.292 1.00 19.79 225 ILE A C 1
ATOM 1805 O O . ILE A 1 225 ? -14.166 -19.658 32.155 1.00 17.70 225 ILE A O 1
ATOM 1810 N N . ARG A 1 226 ? -15.964 -18.299 32.272 1.00 17.64 226 ARG A N 1
ATOM 1811 C CA . ARG A 1 226 ? -15.186 -17.077 32.380 1.00 18.18 226 ARG A CA 1
ATOM 1812 C C . ARG A 1 226 ? -15.742 -16.315 33.576 1.00 16.28 226 ARG A C 1
ATOM 1813 O O . ARG A 1 226 ? -16.940 -16.029 33.636 1.00 21.04 226 ARG A O 1
ATOM 1821 N N . VAL A 1 227 ? -14.877 -16.044 34.542 1.00 14.46 227 VAL A N 1
ATOM 1822 C CA . VAL A 1 227 ? -15.268 -15.349 35.764 1.00 16.28 227 VAL A CA 1
ATOM 1823 C C . VAL A 1 227 ? -14.642 -13.957 35.807 1.00 20.27 227 VAL A C 1
ATOM 1824 O O . VAL A 1 227 ? -13.426 -13.778 35.583 1.00 22.38 227 VAL A O 1
ATOM 1828 N N . ILE A 1 228 ? -15.485 -12.972 36.091 1.00 18.01 228 ILE A N 1
ATOM 1829 C CA . ILE A 1 228 ? -15.128 -11.561 36.048 1.00 17.30 228 ILE A CA 1
ATOM 1830 C C . ILE A 1 228 ? -15.623 -10.840 37.300 1.00 20.30 228 ILE A C 1
ATOM 1831 O O . ILE A 1 228 ? -16.816 -10.897 37.617 1.00 20.94 228 ILE A O 1
ATOM 1836 N N . SER A 1 229 ? -14.689 -10.222 38.026 1.00 17.55 229 SER A N 1
ATOM 1837 C CA . SER A 1 229 ? -14.992 -9.306 39.132 1.00 14.68 229 SER A CA 1
ATOM 1838 C C . SER A 1 229 ? -14.739 -7.867 38.656 1.00 17.79 229 SER A C 1
ATOM 1839 O O . SER A 1 229 ? -13.763 -7.616 37.971 1.00 19.37 229 SER A O 1
ATOM 1842 N N . MET A 1 230 ? -15.585 -6.924 39.026 1.00 15.53 230 MET A N 1
ATOM 1843 C CA . MET A 1 230 ? -15.458 -5.585 38.541 1.00 19.42 230 MET A CA 1
ATOM 1844 C C . MET A 1 230 ? -16.175 -4.548 39.399 1.00 17.44 230 MET A C 1
ATOM 1845 O O . MET A 1 230 ? -17.080 -4.856 40.062 1.00 20.38 230 MET A O 1
ATOM 1850 N N . GLN A 1 231 ? -15.706 -3.333 39.349 1.00 19.77 231 GLN A N 1
ATOM 1851 C CA . GLN A 1 231 ? -16.367 -2.210 40.031 1.00 19.56 231 GLN A CA 1
ATOM 1852 C C . GLN A 1 231 ? -15.803 -0.880 39.556 1.00 21.44 231 GLN A C 1
ATOM 1853 O O . GLN A 1 231 ? -14.693 -0.801 39.018 1.00 16.13 231 GLN A O 1
ATOM 1859 N N . LYS A 1 232 ? -16.581 0.174 39.761 1.00 22.28 232 LYS A N 1
ATOM 1860 C CA . LYS A 1 232 ? -16.102 1.514 39.473 1.00 19.98 232 LYS A CA 1
ATOM 1861 C C . LYS A 1 232 ? -14.961 1.830 40.429 1.00 18.97 232 LYS A C 1
ATOM 1862 O O . LYS A 1 232 ? -14.910 1.289 41.539 1.00 21.46 232 LYS A O 1
ATOM 1868 N N . GLY A 1 233 ? -14.025 2.666 39.990 1.00 23.32 233 GLY A N 1
ATOM 1869 C CA . GLY A 1 233 ? -12.916 3.080 40.831 1.00 21.11 233 GLY A CA 1
ATOM 1870 C C . GLY A 1 233 ? -11.690 2.197 40.711 1.00 21.04 233 GLY A C 1
ATOM 1871 O O . GLY A 1 233 ? -11.573 1.389 39.774 1.00 20.11 233 GLY A O 1
ATOM 1872 N N . GLY A 1 234 ? -10.786 2.340 41.676 1.00 17.83 234 GLY A N 1
ATOM 1873 C CA . GLY A 1 234 ? -9.492 1.693 41.637 1.00 18.74 234 GLY A CA 1
ATOM 1874 C C . GLY A 1 234 ? -9.207 0.684 42.744 1.00 20.22 234 GLY A C 1
ATOM 1875 O O . GLY A 1 234 ? -8.034 0.397 43.029 1.00 16.97 234 GLY A O 1
ATOM 1876 N N . GLY A 1 235 ? -10.260 0.140 43.356 1.00 18.52 235 GLY A N 1
ATOM 1877 C CA . GLY A 1 235 ? -10.107 -0.842 44.423 1.00 17.18 235 GLY A CA 1
ATOM 1878 C C . GLY A 1 235 ? -9.691 -2.228 43.918 1.00 18.19 235 GLY A C 1
ATOM 1879 O O . GLY A 1 235 ? -10.476 -3.177 43.989 1.00 19.74 235 GLY A O 1
ATOM 1880 N N . LEU A 1 236 ? -8.462 -2.350 43.412 1.00 14.98 236 LEU A N 1
ATOM 1881 C CA . LEU A 1 236 ? -7.947 -3.636 42.914 1.00 14.54 236 LEU A CA 1
ATOM 1882 C C . LEU A 1 236 ? -7.984 -4.726 43.986 1.00 22.40 236 LEU A C 1
ATOM 1883 O O . LEU A 1 236 ? -8.274 -5.885 43.697 1.00 19.97 236 LEU A O 1
ATOM 1888 N N . THR A 1 237 ? -7.697 -4.350 45.228 1.00 21.83 237 THR A N 1
ATOM 1889 C CA . THR A 1 237 ? -7.670 -5.313 46.328 1.00 20.65 237 THR A CA 1
ATOM 1890 C C . THR A 1 237 ? -8.979 -6.099 46.498 1.00 20.00 237 THR A C 1
ATOM 1891 O O . THR A 1 237 ? -8.965 -7.335 46.537 1.00 21.66 237 THR A O 1
ATOM 1895 N N . ALA A 1 238 ? -10.093 -5.376 46.591 1.00 17.83 238 ALA A N 1
ATOM 1896 C CA . ALA A 1 238 ? -11.426 -5.973 46.741 1.00 20.00 238 ALA A CA 1
ATOM 1897 C C . ALA A 1 238 ? -11.826 -6.786 45.497 1.00 20.74 238 ALA A C 1
ATOM 1898 O O . ALA A 1 238 ? -12.316 -7.907 45.609 1.00 19.88 238 ALA A O 1
ATOM 1900 N N . VAL A 1 239 ? -11.599 -6.217 44.316 1.00 20.10 239 VAL A N 1
ATOM 1901 C CA . VAL A 1 239 ? -11.943 -6.890 43.057 1.00 17.50 239 VAL A CA 1
ATOM 1902 C C . VAL A 1 239 ? -11.244 -8.245 42.975 1.00 18.83 239 VAL A C 1
ATOM 1903 O O . VAL A 1 239 ? -11.863 -9.266 42.651 1.00 16.00 239 VAL A O 1
ATOM 1907 N N . TYR A 1 240 ? -9.953 -8.238 43.287 1.00 17.85 240 TYR A N 1
ATOM 1908 C CA . TYR A 1 240 ? -9.115 -9.431 43.178 1.00 19.92 240 TYR A CA 1
ATOM 1909 C C . TYR A 1 240 ? -9.468 -10.465 44.232 1.00 21.56 240 TYR A C 1
ATOM 1910 O O . TYR A 1 240 ? -9.567 -11.644 43.923 1.00 16.62 240 TYR A O 1
ATOM 1919 N N . LYS A 1 241 ? -9.647 -10.016 45.472 1.00 17.03 241 LYS A N 1
ATOM 1920 C CA . LYS A 1 241 ? -10.077 -10.907 46.542 1.00 19.64 241 LYS A CA 1
ATOM 1921 C C . LYS A 1 241 ? -11.419 -11.540 46.226 1.00 19.16 241 LYS A C 1
ATOM 1922 O O . LYS A 1 241 ? -11.605 -12.734 46.454 1.00 20.81 241 LYS A O 1
ATOM 1928 N N . ARG A 1 242 ? -12.354 -10.740 45.719 1.00 18.81 242 ARG A N 1
ATOM 1929 C CA . ARG A 1 242 ? -13.691 -11.236 45.392 1.00 20.39 242 ARG A CA 1
ATOM 1930 C C . ARG A 1 242 ? -13.598 -12.333 44.336 1.00 20.09 242 ARG A C 1
ATOM 1931 O O . ARG A 1 242 ? -14.245 -13.372 44.446 1.00 18.24 242 ARG A O 1
ATOM 1939 N N . LEU A 1 243 ? -12.768 -12.093 43.325 1.00 18.49 243 LEU A N 1
ATOM 1940 C CA . LEU A 1 243 ? -12.527 -13.092 42.294 1.00 20.38 243 LEU A CA 1
ATOM 1941 C C . LEU A 1 243 ? -11.886 -14.354 42.848 1.00 19.07 243 LEU A C 1
ATOM 1942 O O . LEU A 1 243 ? -12.334 -15.458 42.544 1.00 20.29 243 LEU A O 1
ATOM 1947 N N . ALA A 1 244 ? -10.828 -14.187 43.644 1.00 20.16 244 ALA A N 1
ATOM 1948 C CA . ALA A 1 244 ? -10.061 -15.319 44.152 1.00 21.44 244 ALA A CA 1
ATOM 1949 C C . ALA A 1 244 ? -10.942 -16.209 45.022 1.00 21.60 244 ALA A C 1
ATOM 1950 O O . ALA A 1 244 ? -10.912 -17.436 44.897 1.00 18.89 244 ALA A O 1
ATOM 1952 N N . ASP A 1 245 ? -11.718 -15.591 45.909 1.00 22.27 245 ASP A N 1
ATOM 1953 C CA . ASP A 1 245 ? -12.595 -16.356 46.811 1.00 24.30 245 ASP A CA 1
ATOM 1954 C C . ASP A 1 245 ? -13.555 -17.256 46.039 1.00 21.05 245 ASP A C 1
ATOM 1955 O O . ASP A 1 245 ? -13.705 -18.431 46.373 1.00 24.10 245 ASP A O 1
ATOM 1960 N N . ALA A 1 246 ? -14.172 -16.707 44.997 1.00 17.37 246 ALA A N 1
ATOM 1961 C CA . ALA A 1 246 ? -15.183 -17.425 44.229 1.00 21.30 246 ALA A CA 1
ATOM 1962 C C . ALA A 1 246 ? -14.615 -18.639 43.509 1.00 20.98 246 ALA A C 1
ATOM 1963 O O . ALA A 1 246 ? -15.225 -19.719 43.528 1.00 19.64 246 ALA A O 1
ATOM 1965 N N . ILE A 1 247 ? -13.461 -18.475 42.869 1.00 19.40 247 ILE A N 1
ATOM 1966 C CA . ILE A 1 247 ? -12.939 -19.580 42.062 1.00 19.37 247 ILE A CA 1
ATOM 1967 C C . ILE A 1 247 ? -12.435 -20.704 42.980 1.00 22.38 247 ILE A C 1
ATOM 1968 O O . ILE A 1 247 ? -12.552 -21.888 42.663 1.00 20.46 247 ILE A O 1
ATOM 1973 N N . GLN A 1 248 ? -11.905 -20.332 44.139 1.00 18.69 248 GLN A N 1
ATOM 1974 C CA . GLN A 1 248 ? -11.525 -21.322 45.127 1.00 20.32 248 GLN A CA 1
ATOM 1975 C C . GLN A 1 248 ? -12.755 -22.102 45.596 1.00 20.85 248 GLN A C 1
ATOM 1976 O O . GLN A 1 248 ? -12.721 -23.334 45.682 1.00 22.20 248 GLN A O 1
ATOM 1982 N N . GLU A 1 249 ? -13.855 -21.402 45.846 1.00 20.45 249 GLU A N 1
ATOM 1983 C CA . GLU A 1 249 ? -15.099 -22.074 46.223 1.00 21.57 249 GLU A CA 1
ATOM 1984 C C . GLU A 1 249 ? -15.591 -22.994 45.088 1.00 24.26 249 GLU A C 1
ATOM 1985 O O . GLU A 1 249 ? -15.926 -24.151 45.328 1.00 18.45 249 GLU A O 1
ATOM 1991 N N . LEU A 1 250 ? -15.597 -22.487 43.858 1.00 19.90 250 LEU A N 1
ATOM 1992 C CA . LEU A 1 250 ? -16.080 -23.266 42.715 1.00 17.90 250 LEU A CA 1
ATOM 1993 C C . LEU A 1 250 ? -15.248 -24.534 42.510 1.00 19.13 250 LEU A C 1
ATOM 1994 O O . LEU A 1 250 ? -15.788 -25.581 42.149 1.00 19.92 250 LEU A O 1
ATOM 1999 N N . SER A 1 251 ? -13.941 -24.430 42.758 1.00 18.51 251 SER A N 1
ATOM 2000 C CA . SER A 1 251 ? -13.010 -25.558 42.678 1.00 20.31 251 SER A CA 1
ATOM 2001 C C . SER A 1 251 ? -13.428 -26.754 43.521 1.00 20.92 251 SER A C 1
ATOM 2002 O O . SER A 1 251 ? -13.058 -27.879 43.231 1.00 20.19 251 SER A O 1
ATOM 2005 N N . LYS A 1 252 ? -14.174 -26.510 44.586 1.00 23.80 252 LYS A N 1
ATOM 2006 C CA . LYS A 1 252 ? -14.613 -27.618 45.424 1.00 23.44 252 LYS A CA 1
ATOM 2007 C C . LYS A 1 252 ? -15.651 -28.465 44.692 1.00 26.47 252 LYS A C 1
ATOM 2008 O O . LYS A 1 252 ? -15.833 -29.639 45.024 1.00 25.30 252 LYS A O 1
ATOM 2014 N N . SER A 1 253 ? -16.314 -27.870 43.699 1.00 20.25 253 SER A N 1
ATOM 2015 C CA . SER A 1 253 ? -17.402 -28.530 42.980 1.00 26.53 253 SER A CA 1
ATOM 2016 C C . SER A 1 253 ? -16.993 -28.997 41.596 1.00 26.68 253 SER A C 1
ATOM 2017 O O . SER A 1 253 ? -17.523 -29.974 41.082 1.00 24.49 253 SER A O 1
ATOM 2020 N N . LEU A 1 254 ? -16.081 -28.260 40.977 1.00 22.38 254 LEU A N 1
ATOM 2021 C CA . LEU A 1 254 ? -15.717 -28.522 39.591 1.00 21.38 254 LEU A CA 1
ATOM 2022 C C . LEU A 1 254 ? -14.249 -28.885 39.518 1.00 21.95 254 LEU A C 1
ATOM 2023 O O . LEU A 1 254 ? -13.408 -28.264 40.174 1.00 20.76 254 LEU A O 1
ATOM 2028 N N . LYS A 1 255 ? -13.960 -29.907 38.723 1.00 21.20 255 LYS A N 1
ATOM 2029 C CA . LYS A 1 255 ? -12.609 -30.300 38.412 1.00 20.86 255 LYS A CA 1
ATOM 2030 C C . LYS A 1 255 ? -12.155 -29.490 37.211 1.00 23.13 255 LYS A C 1
ATOM 2031 O O . LYS A 1 255 ? -12.709 -29.649 36.116 1.00 20.14 255 LYS A O 1
ATOM 2037 N N . PHE A 1 256 ? -11.149 -28.637 37.405 1.00 19.75 256 PHE A N 1
ATOM 2038 C CA . PHE A 1 256 ? -10.631 -27.827 36.302 1.00 17.85 256 PHE A CA 1
ATOM 2039 C C . PHE A 1 256 ? -9.364 -28.441 35.718 1.00 20.40 256 PHE A C 1
ATOM 2040 O O . PHE A 1 256 ? -8.528 -28.992 36.444 1.00 18.30 256 PHE A O 1
ATOM 2048 N N . ALA A 1 257 ? -9.227 -28.339 34.401 1.00 17.99 257 ALA A N 1
ATOM 2049 C CA . ALA A 1 257 ? -8.080 -28.895 33.689 1.00 16.42 257 ALA A CA 1
ATOM 2050 C C . ALA A 1 257 ? -6.832 -28.048 33.890 1.00 17.15 257 ALA A C 1
ATOM 2051 O O . ALA A 1 257 ? -6.830 -26.858 33.575 1.00 18.60 257 ALA A O 1
ATOM 2053 N N . PHE A 1 258 ? -5.775 -28.668 34.414 1.00 14.72 258 PHE A N 1
ATOM 2054 C CA . PHE A 1 258 ? -4.515 -27.990 34.685 1.00 18.90 258 PHE A CA 1
ATOM 2055 C C . PHE A 1 258 ? -3.365 -28.964 34.483 1.00 20.70 258 PHE A C 1
ATOM 2056 O O . PHE A 1 258 ? -3.453 -30.100 34.912 1.00 23.25 258 PHE A O 1
ATOM 2064 N N . ASN A 1 259 ? -2.283 -28.540 33.840 1.00 21.69 259 ASN A N 1
ATOM 2065 C CA . ASN A 1 259 ? -1.056 -29.337 33.918 1.00 24.84 259 ASN A CA 1
ATOM 2066 C C . ASN A 1 259 ? 0.163 -28.442 34.141 1.00 27.47 259 ASN A C 1
ATOM 2067 O O . ASN A 1 259 ? 0.118 -27.222 33.902 1.00 21.78 259 ASN A O 1
ATOM 2072 N N . ASP A 1 260 ? 1.249 -29.052 34.607 1.00 23.28 260 ASP A N 1
ATOM 2073 C CA . ASP A 1 260 ? 2.362 -28.293 35.144 1.00 23.00 260 ASP A CA 1
ATOM 2074 C C . ASP A 1 260 ? 3.218 -27.645 34.064 1.00 19.24 260 ASP A C 1
ATOM 2075 O O . ASP A 1 260 ? 4.195 -26.981 34.372 1.00 21.04 260 ASP A O 1
ATOM 2080 N N . ARG A 1 261 ? 2.832 -27.817 32.809 1.00 19.45 261 ARG A N 1
ATOM 2081 C CA . ARG A 1 261 ? 3.486 -27.133 31.705 1.00 19.17 261 ARG A CA 1
ATOM 2082 C C . ARG A 1 261 ? 2.715 -25.869 31.269 1.00 21.43 261 ARG A C 1
ATOM 2083 O O . ARG A 1 261 ? 3.294 -24.781 31.173 1.00 20.28 261 ARG A O 1
ATOM 2091 N N . LEU A 1 262 ? 1.408 -26.002 31.030 1.00 18.48 262 LEU A N 1
ATOM 2092 C CA . LEU A 1 262 ? 0.612 -24.880 30.539 1.00 18.04 262 LEU A CA 1
ATOM 2093 C C . LEU A 1 262 ? -0.253 -24.229 31.604 1.00 18.93 262 LEU A C 1
ATOM 2094 O O . LEU A 1 262 ? -0.957 -23.262 31.319 1.00 17.71 262 LEU A O 1
ATOM 2099 N N . GLY A 1 263 ? -0.245 -24.764 32.817 1.00 16.56 263 GLY A N 1
ATOM 2100 C CA . GLY A 1 263 ? -1.193 -24.284 33.807 1.00 19.08 263 GLY A CA 1
ATOM 2101 C C . GLY A 1 263 ? -2.635 -24.638 33.451 1.00 17.20 263 GLY A C 1
ATOM 2102 O O . GLY A 1 263 ? -2.909 -25.764 33.029 1.00 17.46 263 GLY A O 1
ATOM 2103 N N . PHE A 1 264 ? -3.559 -23.690 33.646 1.00 15.64 264 PHE A N 1
ATOM 2104 C CA . PHE A 1 264 ? -4.975 -23.914 33.326 1.00 13.01 264 PHE A CA 1
ATOM 2105 C C . PHE A 1 264 ? -5.193 -23.879 31.814 1.00 16.60 264 PHE A C 1
ATOM 2106 O O . PHE A 1 264 ? -4.832 -22.910 31.122 1.00 14.37 264 PHE A O 1
ATOM 2114 N N . ILE A 1 265 ? -5.765 -24.953 31.307 1.00 15.58 265 ILE A N 1
ATOM 2115 C CA . ILE A 1 265 ? -6.086 -25.043 29.882 1.00 15.12 265 ILE A CA 1
ATOM 2116 C C . ILE A 1 265 ? -7.211 -24.074 29.524 1.00 16.85 265 ILE A C 1
ATOM 2117 O O . ILE A 1 265 ? -8.189 -23.923 30.277 1.00 13.99 265 ILE A O 1
ATOM 2122 N N . THR A 1 266 ? -7.066 -23.411 28.383 1.00 13.64 266 THR A N 1
ATOM 2123 C CA . THR A 1 266 ? -8.118 -22.545 27.857 1.00 16.81 266 THR A CA 1
ATOM 2124 C C . THR A 1 266 ? -8.299 -22.819 26.380 1.00 15.96 266 THR A C 1
ATOM 2125 O O . THR A 1 266 ? -7.434 -23.442 25.771 1.00 16.33 266 THR A O 1
ATOM 2129 N N . PHE A 1 267 ? -9.415 -22.350 25.823 1.00 15.02 267 PHE A N 1
ATOM 2130 C CA . PHE A 1 267 ? -9.723 -22.527 24.387 1.00 17.66 267 PHE A CA 1
ATOM 2131 C C . PHE A 1 267 ? -8.701 -21.819 23.496 1.00 16.42 267 PHE A C 1
ATOM 2132 O O . PHE A 1 267 ? -8.253 -22.360 22.479 1.00 18.43 267 PHE A O 1
ATOM 2140 N N . CYS A 1 268 ? -8.326 -20.608 23.878 1.00 16.96 268 CYS A N 1
ATOM 2141 C CA . CYS A 1 268 ? -7.314 -19.872 23.126 1.00 18.75 268 CYS A CA 1
ATOM 2142 C C . CYS A 1 268 ? -6.000 -19.922 23.881 1.00 19.38 268 CYS A C 1
ATOM 2143 O O . CYS A 1 268 ? -5.985 -19.739 25.106 1.00 20.66 268 CYS A O 1
ATOM 2146 N N . PRO A 1 269 ? -4.893 -20.192 23.165 1.00 19.25 269 PRO A N 1
ATOM 2147 C CA . PRO A 1 269 ? -3.566 -20.289 23.786 1.00 16.95 269 PRO A CA 1
ATOM 2148 C C . PRO A 1 269 ? -3.090 -19.021 24.479 1.00 17.16 269 PRO A C 1
ATOM 2149 O O . PRO A 1 269 ? -2.208 -19.134 25.328 1.00 19.69 269 PRO A O 1
ATOM 2153 N N . SER A 1 270 ? -3.638 -17.858 24.135 1.00 16.06 270 SER A N 1
ATOM 2154 C CA . SER A 1 270 ? -3.172 -16.607 24.741 1.00 21.66 270 SER A CA 1
ATOM 2155 C C . SER A 1 270 ? -3.489 -16.512 26.236 1.00 19.75 270 SER A C 1
ATOM 2156 O O . SER A 1 270 ? -2.809 -15.788 26.977 1.00 18.92 270 SER A O 1
ATOM 2159 N N . ASN A 1 271 ? -4.514 -17.238 26.671 1.00 17.76 271 ASN A N 1
ATOM 2160 C CA . ASN A 1 271 ? -4.988 -17.189 28.060 1.00 20.50 271 ASN A CA 1
ATOM 2161 C C . ASN A 1 271 ? -4.630 -18.397 28.919 1.00 18.37 271 ASN A C 1
ATOM 2162 O O . ASN A 1 271 ? -5.316 -18.672 29.898 1.00 20.56 271 ASN A O 1
ATOM 2167 N N . LEU A 1 272 ? -3.580 -19.121 28.547 1.00 14.55 272 LEU A N 1
ATOM 2168 C CA . LEU A 1 272 ? -3.093 -20.257 29.344 1.00 15.48 272 LEU A CA 1
ATOM 2169 C C . LEU A 1 272 ? -2.375 -19.791 30.601 1.00 21.00 272 LEU A C 1
ATOM 2170 O O . LEU A 1 272 ? -2.089 -18.587 30.767 1.00 20.16 272 LEU A O 1
ATOM 2175 N N . GLY A 1 273 ? -2.069 -20.741 31.479 1.00 15.28 273 GLY A N 1
ATOM 2176 C CA . GLY A 1 273 ? -1.295 -20.446 32.680 1.00 18.15 273 GLY A CA 1
ATOM 2177 C C . GLY A 1 273 ? -2.180 -20.007 33.826 1.00 16.01 273 GLY A C 1
ATOM 2178 O O . GLY A 1 273 ? -2.905 -20.834 34.399 1.00 14.70 273 GLY A O 1
ATOM 2179 N N . THR A 1 274 ? -2.128 -18.714 34.162 1.00 18.00 274 THR A N 1
ATOM 2180 C CA . THR A 1 274 ? -3.020 -18.158 35.172 1.00 14.55 274 THR A CA 1
ATOM 2181 C C . THR A 1 274 ? -4.411 -17.896 34.631 1.00 15.50 274 THR A C 1
ATOM 2182 O O . THR A 1 274 ? -5.362 -17.853 35.403 1.00 13.49 274 THR A O 1
ATOM 2186 N N . THR A 1 275 ? -4.496 -17.691 33.309 1.00 14.09 275 THR A N 1
ATOM 2187 C CA . THR A 1 275 ? -5.664 -17.170 32.595 1.00 14.59 275 THR A CA 1
ATOM 2188 C C . THR A 1 275 ? -6.046 -15.762 33.066 1.00 17.73 275 THR A C 1
ATOM 2189 O O . THR A 1 275 ? -7.032 -15.207 32.618 1.00 13.46 275 THR A O 1
ATOM 2193 N N . LEU A 1 276 ? -5.256 -15.183 33.957 1.00 14.56 276 LEU A N 1
ATOM 2194 C CA . LEU A 1 276 ? -5.688 -13.981 34.648 1.00 13.26 276 LEU A CA 1
ATOM 2195 C C . LEU A 1 276 ? -5.405 -12.699 33.869 1.00 16.77 276 LEU A C 1
ATOM 2196 O O . LEU A 1 276 ? -4.283 -12.464 33.425 1.00 19.48 276 LEU A O 1
ATOM 2201 N N . ARG A 1 277 ? -6.442 -11.881 33.689 1.00 17.00 277 ARG A N 1
ATOM 2202 C CA . ARG A 1 277 ? -6.270 -10.534 33.143 1.00 16.16 277 ARG A CA 1
ATOM 2203 C C . ARG A 1 277 ? -6.827 -9.533 34.133 1.00 16.53 277 ARG A C 1
ATOM 2204 O O . ARG A 1 277 ? -8.051 -9.412 34.288 1.00 17.28 277 ARG A O 1
ATOM 2212 N N . ALA A 1 278 ? -5.915 -8.867 34.834 1.00 16.70 278 ALA A N 1
ATOM 2213 C CA . ALA A 1 278 ? -6.262 -7.795 35.749 1.00 17.83 278 ALA A CA 1
ATOM 2214 C C . ALA A 1 278 ? -6.108 -6.511 34.985 1.00 16.94 278 ALA A C 1
ATOM 2215 O O . ALA A 1 278 ? -5.090 -6.315 34.339 1.00 15.94 278 ALA A O 1
ATOM 2217 N N . SER A 1 279 ? -7.069 -5.613 35.091 1.00 19.29 279 SER A N 1
ATOM 2218 C CA . SER A 1 279 ? -6.965 -4.384 34.317 1.00 21.67 279 SER A CA 1
ATOM 2219 C C . SER A 1 279 ? -7.712 -3.197 34.921 1.00 17.66 279 SER A C 1
ATOM 2220 O O . SER A 1 279 ? -8.589 -3.367 35.766 1.00 18.22 279 SER A O 1
ATOM 2223 N N . VAL A 1 280 ? -7.355 -1.997 34.466 1.00 19.35 280 VAL A N 1
ATOM 2224 C CA . VAL A 1 280 ? -8.133 -0.788 34.721 1.00 16.40 280 VAL A CA 1
ATOM 2225 C C . VAL A 1 280 ? -8.473 -0.099 33.408 1.00 22.12 280 VAL A C 1
ATOM 2226 O O . VAL A 1 280 ? -7.730 -0.228 32.425 1.00 19.64 280 VAL A O 1
ATOM 2230 N N . HIS A 1 281 ? -9.600 0.612 33.398 1.00 19.79 281 HIS A N 1
ATOM 2231 C CA . HIS A 1 281 ? -9.857 1.632 32.382 1.00 25.30 281 HIS A CA 1
ATOM 2232 C C . HIS A 1 281 ? -9.352 2.958 32.933 1.00 23.73 281 HIS A C 1
ATOM 2233 O O . HIS A 1 281 ? -9.876 3.457 33.932 1.00 19.15 281 HIS A O 1
ATOM 2240 N N . ALA A 1 282 ? -8.328 3.524 32.306 1.00 20.57 282 ALA A N 1
ATOM 2241 C CA . ALA A 1 282 ? -7.718 4.723 32.865 1.00 20.36 282 ALA A CA 1
ATOM 2242 C C . ALA A 1 282 ? -7.642 5.842 31.842 1.00 23.37 282 ALA A C 1
ATOM 2243 O O . ALA A 1 282 ? -7.451 5.578 30.659 1.00 22.82 282 ALA A O 1
ATOM 2245 N N . LYS A 1 283 ? -7.758 7.080 32.316 1.00 19.87 283 LYS A N 1
ATOM 2246 C CA . LYS A 1 283 ? -7.547 8.276 31.492 1.00 23.04 283 LYS A CA 1
ATOM 2247 C C . LYS A 1 283 ? -6.076 8.682 31.463 1.00 21.79 283 LYS A C 1
ATOM 2248 O O . LYS A 1 283 ? -5.586 9.332 32.388 1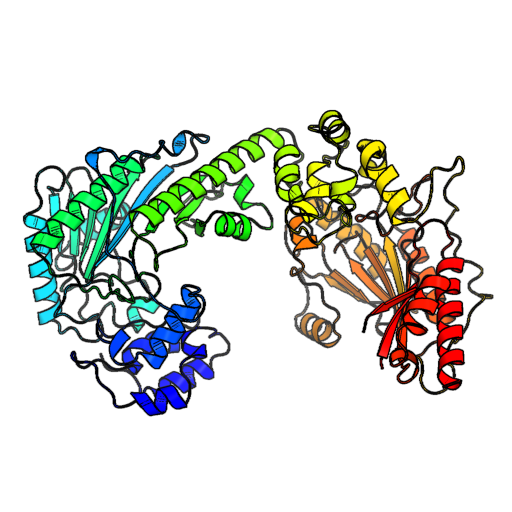.00 24.35 283 LYS A O 1
ATOM 2254 N N . ILE A 1 284 ? -5.383 8.320 30.389 1.00 18.91 284 ILE A N 1
ATOM 2255 C CA . ILE A 1 284 ? -3.967 8.645 30.238 1.00 22.60 284 ILE A CA 1
ATOM 2256 C C . ILE A 1 284 ? -3.647 9.268 28.860 1.00 23.52 284 ILE A C 1
ATOM 2257 O O . ILE A 1 284 ? -2.753 8.792 28.151 1.00 21.45 284 ILE A O 1
ATOM 2262 N N . PRO A 1 285 ? -4.351 10.356 28.495 1.00 25.12 285 PRO A N 1
ATOM 2263 C CA . PRO A 1 285 ? -4.166 10.942 27.158 1.00 25.11 285 PRO A CA 1
ATOM 2264 C C . PRO A 1 285 ? -2.733 11.407 26.861 1.00 24.91 285 PRO A C 1
ATOM 2265 O O . PRO A 1 285 ? -2.293 11.291 25.717 1.00 20.43 285 PRO A O 1
ATOM 2269 N N . MET A 1 286 ? -2.013 11.924 27.855 1.00 18.84 286 MET A N 1
ATOM 2270 C CA . MET A 1 286 ? -0.707 12.484 27.560 1.00 23.57 286 MET A CA 1
ATOM 2271 C C . MET A 1 286 ? 0.307 11.374 27.395 1.00 23.28 286 MET A C 1
ATOM 2272 O O . MET A 1 286 ? 1.128 11.415 26.487 1.00 18.77 286 MET A O 1
ATOM 2277 N N . LEU A 1 287 ? 0.225 10.360 28.257 1.00 20.61 287 LEU A N 1
ATOM 2278 C CA . LEU A 1 287 ? 1.081 9.189 28.147 1.00 19.86 287 LEU A CA 1
ATOM 2279 C C . LEU A 1 287 ? 0.827 8.443 26.839 1.00 20.30 287 LEU A C 1
ATOM 2280 O O . LEU A 1 287 ? 1.770 7.997 26.178 1.00 21.71 287 LEU A O 1
ATOM 2285 N N . ALA A 1 288 ? -0.448 8.325 26.483 1.00 20.54 288 ALA A N 1
ATOM 2286 C CA . ALA A 1 288 ? -0.869 7.614 25.279 1.00 26.02 288 ALA A CA 1
ATOM 2287 C C . ALA A 1 288 ? -0.308 8.259 24.021 1.00 25.77 288 ALA A C 1
ATOM 2288 O O . ALA A 1 288 ? -0.219 7.617 22.962 1.00 26.91 288 ALA A O 1
ATOM 2290 N N . SER A 1 289 ? 0.072 9.526 24.140 1.00 27.09 289 SER A N 1
ATOM 2291 C CA . SER A 1 289 ? 0.513 10.306 22.987 1.00 27.61 289 SER A CA 1
ATOM 2292 C C . SER A 1 289 ? 2.032 10.250 22.800 1.00 28.02 289 SER A C 1
ATOM 2293 O O . SER A 1 289 ? 2.563 10.773 21.815 1.00 30.77 289 SER A O 1
ATOM 2296 N N . LEU A 1 290 ? 2.735 9.645 23.751 1.00 21.17 290 LEU A N 1
ATOM 2297 C CA . LEU A 1 290 ? 4.179 9.508 23.618 1.00 25.38 290 LEU A CA 1
ATOM 2298 C C . LEU A 1 290 ? 4.452 8.585 22.433 1.00 26.57 290 LEU A C 1
ATOM 2299 O O . LEU A 1 290 ? 3.657 7.689 22.156 1.00 24.24 290 LEU A O 1
ATOM 2304 N N . PRO A 1 291 ? 5.552 8.834 21.707 1.00 28.29 291 PRO A N 1
ATOM 2305 C CA . PRO A 1 291 ? 5.830 8.026 20.511 1.00 25.12 291 PRO A CA 1
ATOM 2306 C C . PRO A 1 291 ? 6.035 6.550 20.825 1.00 28.28 291 PRO A C 1
ATOM 2307 O O . PRO A 1 291 ? 5.600 5.692 20.045 1.00 27.00 291 PRO A O 1
ATOM 2311 N N . ASN A 1 292 ? 6.664 6.261 21.960 1.00 19.40 292 ASN A N 1
ATOM 2312 C CA . ASN A 1 292 ? 6.894 4.895 22.381 1.00 19.88 292 ASN A CA 1
ATOM 2313 C C . ASN A 1 292 ? 5.973 4.436 23.531 1.00 18.37 292 ASN A C 1
ATOM 2314 O O . ASN A 1 292 ? 6.380 3.614 24.357 1.00 21.06 292 ASN A O 1
ATOM 2319 N N . PHE A 1 293 ? 4.751 4.968 23.569 1.00 21.28 293 PHE A N 1
ATOM 2320 C CA . PHE A 1 293 ? 3.705 4.562 24.528 1.00 19.96 293 PHE A CA 1
ATOM 2321 C C . PHE A 1 293 ? 3.644 3.048 24.726 1.00 22.23 293 PHE A C 1
ATOM 2322 O O . PHE A 1 293 ? 3.800 2.555 25.838 1.00 21.00 293 PHE A O 1
ATOM 2330 N N . LYS A 1 294 ? 3.447 2.307 23.640 1.00 21.85 294 LYS A N 1
ATOM 2331 C CA . LYS A 1 294 ? 3.418 0.840 23.718 1.00 22.84 294 LYS A CA 1
ATOM 2332 C C . LYS A 1 294 ? 4.664 0.247 24.390 1.00 21.35 294 LYS A C 1
ATOM 2333 O O . LYS A 1 294 ? 4.552 -0.633 25.256 1.00 22.04 294 LYS A O 1
ATOM 2339 N N . GLU A 1 295 ? 5.844 0.723 24.006 1.00 17.52 295 GLU A N 1
ATOM 2340 C CA . GLU A 1 295 ? 7.077 0.171 24.538 1.00 19.00 295 GLU A CA 1
ATOM 2341 C C . GLU A 1 295 ? 7.180 0.503 26.017 1.00 21.89 295 GLU A C 1
ATOM 2342 O O . GLU A 1 295 ? 7.618 -0.331 26.812 1.00 23.87 295 GLU A O 1
ATOM 2348 N N . ILE A 1 296 ? 6.758 1.716 26.376 1.00 21.30 296 ILE A N 1
ATOM 2349 C CA . ILE A 1 296 ? 6.766 2.152 27.774 1.00 20.46 296 ILE A CA 1
ATOM 2350 C C . ILE A 1 296 ? 5.914 1.213 28.626 1.00 19.36 296 ILE A C 1
ATOM 2351 O O . ILE A 1 296 ? 6.364 0.734 29.674 1.00 19.68 296 ILE A O 1
ATOM 2356 N N . CYS A 1 297 ? 4.704 0.916 28.152 1.00 19.25 297 CYS A N 1
ATOM 2357 C CA . CYS A 1 297 ? 3.830 -0.051 28.843 1.00 21.61 297 CYS A CA 1
ATOM 2358 C C . CYS A 1 297 ? 4.468 -1.432 28.981 1.00 18.44 297 CYS A C 1
ATOM 2359 O O . CYS A 1 297 ? 4.571 -1.972 30.090 1.00 17.48 297 CYS A O 1
ATOM 2362 N N . GLU A 1 298 ? 4.879 -2.016 27.856 1.00 21.09 298 GLU A N 1
ATOM 2363 C CA . GLU A 1 298 ? 5.517 -3.319 27.871 1.00 21.46 298 GLU A CA 1
ATOM 2364 C C . GLU A 1 298 ? 6.699 -3.375 28.845 1.00 23.23 298 GLU A C 1
ATOM 2365 O O . GLU A 1 298 ? 6.914 -4.391 29.506 1.00 21.13 298 GLU A O 1
ATOM 2371 N N . LYS A 1 299 ? 7.436 -2.277 28.964 1.00 20.31 299 LYS A N 1
ATOM 2372 C CA . LYS A 1 299 ? 8.602 -2.270 29.828 1.00 21.73 299 LYS A CA 1
ATOM 2373 C C . LYS A 1 299 ? 8.175 -2.263 31.301 1.00 22.05 299 LYS A C 1
ATOM 2374 O O . LYS A 1 299 ? 8.935 -2.663 32.182 1.00 25.85 299 LYS A O 1
ATOM 2380 N N . HIS A 1 300 ? 6.952 -1.818 31.563 1.00 21.74 300 HIS A N 1
ATOM 2381 C CA . HIS A 1 300 ? 6.390 -1.889 32.908 1.00 18.78 300 HIS A CA 1
ATOM 2382 C C . HIS A 1 300 ? 5.499 -3.122 33.119 1.00 20.85 300 HIS A C 1
ATOM 2383 O O . HIS A 1 300 ? 4.777 -3.211 34.113 1.00 21.49 300 HIS A O 1
ATOM 2390 N N . GLY A 1 301 ? 5.566 -4.076 32.190 1.00 19.08 301 GLY A N 1
ATOM 2391 C CA . GLY A 1 301 ? 4.833 -5.329 32.327 1.00 20.43 301 GLY A CA 1
ATOM 2392 C C . GLY A 1 301 ? 3.357 -5.172 32.016 1.00 19.65 301 GLY A C 1
ATOM 2393 O O . GLY A 1 301 ? 2.527 -5.941 32.489 1.00 15.60 301 GLY A O 1
ATOM 2394 N N . ILE A 1 302 ? 3.034 -4.164 31.211 1.00 17.43 302 ILE A N 1
ATOM 2395 C CA . ILE A 1 302 ? 1.658 -3.804 30.947 1.00 16.19 302 ILE A CA 1
ATOM 2396 C C . ILE A 1 302 ? 1.340 -3.875 29.447 1.00 19.24 302 ILE A C 1
ATOM 2397 O O . ILE A 1 302 ? 2.165 -3.500 28.600 1.00 18.67 302 ILE A O 1
ATOM 2402 N N . GLN A 1 303 ? 0.147 -4.379 29.144 1.00 19.41 303 GLN A N 1
ATOM 2403 C CA . GLN A 1 303 ? -0.401 -4.387 27.789 1.00 21.38 303 GLN A CA 1
ATOM 2404 C C . GLN A 1 303 ? -1.572 -3.404 27.684 1.00 22.55 303 GLN A C 1
ATOM 2405 O O . GLN A 1 303 ? -2.557 -3.544 28.400 1.00 20.41 303 GLN A O 1
ATOM 2411 N N . PRO A 1 304 ? -1.468 -2.397 26.800 1.00 25.44 304 PRO A N 1
ATOM 2412 C CA . PRO A 1 304 ? -2.573 -1.447 26.626 1.00 22.76 304 PRO A CA 1
ATOM 2413 C C . PRO A 1 304 ? -3.545 -1.829 25.496 1.00 28.71 304 PRO A C 1
ATOM 2414 O O . PRO A 1 304 ? -3.155 -2.402 24.485 1.00 31.44 304 PRO A O 1
ATOM 2418 N N . ARG A 1 305 ? -4.819 -1.530 25.684 1.00 29.03 305 ARG A N 1
ATOM 2419 C CA . ARG A 1 305 ? -5.792 -1.704 24.618 1.00 29.79 305 ARG A CA 1
ATOM 2420 C C . ARG A 1 305 ? -6.675 -0.477 24.543 1.00 31.52 305 ARG A C 1
ATOM 2421 O O . ARG A 1 305 ? -7.147 0.037 25.569 1.00 28.08 305 ARG A O 1
ATOM 2429 N N . GLY A 1 306 ? -6.881 0.000 23.319 1.00 31.26 306 GLY A N 1
ATOM 2430 C CA . GLY A 1 306 ? -7.710 1.161 23.076 1.00 31.35 306 GLY A CA 1
ATOM 2431 C C . GLY A 1 306 ? -9.145 0.896 23.476 1.00 37.55 306 GLY A C 1
ATOM 2432 O O . GLY A 1 306 ? -9.562 -0.258 23.606 1.00 36.82 306 GLY A O 1
ATOM 2433 N N . THR A 1 307 ? -9.897 1.967 23.705 1.00 42.21 307 THR A N 1
ATOM 2434 C CA . THR A 1 307 ? -11.308 1.842 24.040 1.00 47.80 307 THR A CA 1
ATOM 2435 C C . THR A 1 307 ? -12.126 2.737 23.118 1.00 55.89 307 THR A C 1
ATOM 2436 O O . THR A 1 307 ? -13.106 3.350 23.549 1.00 57.84 307 THR A O 1
ATOM 2440 N N . HIS A 1 308 ? -11.724 2.828 21.853 1.00 55.55 308 HIS A N 1
ATOM 2441 C CA . HIS A 1 308 ? -12.481 3.651 20.923 1.00 64.14 308 HIS A CA 1
ATOM 2442 C C . HIS A 1 308 ? -13.794 2.953 20.596 1.00 65.77 308 HIS A C 1
ATOM 2443 O O . HIS A 1 308 ? -13.845 1.729 20.432 1.00 63.63 308 HIS A O 1
ATOM 2450 N N . GLY A 1 309 ? -14.854 3.751 20.512 1.00 66.06 309 GLY A N 1
ATOM 2451 C CA . GLY A 1 309 ? -16.203 3.236 20.388 1.00 66.22 309 GLY A CA 1
ATOM 2452 C C . GLY A 1 309 ? -16.891 3.218 21.741 1.00 65.67 309 GLY A C 1
ATOM 2453 O O . GLY A 1 309 ? -18.118 3.186 21.821 1.00 67.85 309 GLY A O 1
ATOM 2454 N N . GLU A 1 310 ? -16.098 3.248 22.810 1.00 64.20 310 GLU A N 1
ATOM 2455 C CA . GLU A 1 310 ? -16.641 3.147 24.164 1.00 61.59 310 GLU A CA 1
ATOM 2456 C C . GLU A 1 310 ? -16.859 4.510 24.806 1.00 60.14 310 GLU A C 1
ATOM 2457 O O . GLU A 1 310 ? -17.430 4.597 25.893 1.00 56.21 310 GLU A O 1
ATOM 2463 N N . HIS A 1 311 ? -16.392 5.571 24.152 1.00 60.60 311 HIS A N 1
ATOM 2464 C CA . HIS A 1 311 ? -16.553 6.919 24.707 1.00 60.05 311 HIS A CA 1
ATOM 2465 C C . HIS A 1 311 ? -16.947 7.973 23.663 1.00 57.75 311 HIS A C 1
ATOM 2466 O O . HIS A 1 311 ? -17.025 7.687 22.463 1.00 54.53 311 HIS A O 1
ATOM 2473 N N . THR A 1 312 ? -17.209 9.190 24.139 1.00 50.54 312 THR A N 1
ATOM 2474 C CA . THR A 1 312 ? -17.640 10.278 23.270 1.00 51.33 312 THR A CA 1
ATOM 2475 C C . THR A 1 312 ? -16.503 10.749 22.358 1.00 57.20 312 THR A C 1
ATOM 2476 O O . THR A 1 312 ? -15.330 10.437 22.600 1.00 57.96 312 THR A O 1
ATOM 2480 N N . GLU A 1 313 ? -16.868 11.492 21.309 1.00 55.79 313 GLU A N 1
ATOM 2481 C CA . GLU A 1 313 ? -15.918 11.967 20.294 1.00 56.26 313 GLU A CA 1
ATOM 2482 C C . GLU A 1 313 ? -14.729 12.726 20.894 1.00 53.87 313 GLU A C 1
ATOM 2483 O O . GLU A 1 313 ? -13.580 12.474 20.529 1.00 53.04 313 GLU A O 1
ATOM 2489 N N . SER A 1 314 ? -15.011 13.645 21.818 1.00 50.09 314 SER A N 1
ATOM 2490 C CA . SER A 1 314 ? -13.969 14.486 22.406 1.00 50.63 314 SER A CA 1
ATOM 2491 C C . SER A 1 314 ? -13.347 13.935 23.696 1.00 57.02 314 SER A C 1
ATOM 2492 O O . SER A 1 314 ? -12.585 14.644 24.359 1.00 55.07 314 SER A O 1
ATOM 2495 N N . VAL A 1 315 ? -13.660 12.693 24.062 1.00 54.17 315 VAL A N 1
ATOM 2496 C CA . VAL A 1 315 ? -12.948 12.061 25.172 1.00 57.55 315 VAL A CA 1
ATOM 2497 C C . VAL A 1 315 ? -12.348 10.721 24.730 1.00 62.03 315 VAL A C 1
ATOM 2498 O O . VAL A 1 315 ? -13.007 9.672 24.738 1.00 62.72 315 VAL A O 1
ATOM 2502 N N . GLY A 1 316 ? -11.087 10.791 24.313 1.00 59.47 316 GLY A N 1
ATOM 2503 C CA . GLY A 1 316 ? -10.270 9.610 24.123 1.00 57.72 316 GLY A CA 1
ATOM 2504 C C . GLY A 1 316 ? -9.288 9.602 25.278 1.00 49.79 316 GLY A C 1
ATOM 2505 O O . GLY A 1 316 ? -9.586 10.119 26.356 1.00 50.68 316 GLY A O 1
ATOM 2506 N N . GLY A 1 317 ? -8.107 9.042 25.066 1.00 44.12 317 GLY A N 1
ATOM 2507 C CA . GLY A 1 317 ? -7.125 9.007 26.129 1.00 35.90 317 GLY A CA 1
ATOM 2508 C C . GLY A 1 317 ? -7.521 8.052 27.238 1.00 30.22 317 GLY A C 1
ATOM 2509 O O . GLY A 1 317 ? -6.830 7.961 28.252 1.00 32.01 317 GLY A O 1
ATOM 2510 N N . ILE A 1 318 ? -8.627 7.336 27.051 1.00 30.05 318 ILE A N 1
ATOM 2511 C CA . ILE A 1 318 ? -9.008 6.285 27.989 1.00 32.03 318 ILE A CA 1
ATOM 2512 C C . ILE A 1 318 ? -8.566 4.919 27.472 1.00 30.66 318 ILE A C 1
ATOM 2513 O O . ILE A 1 318 ? -8.971 4.502 26.392 1.00 27.03 318 ILE A O 1
ATOM 2518 N N . TYR A 1 319 ? -7.734 4.232 28.249 1.00 24.74 319 TYR A N 1
ATOM 2519 C CA . TYR A 1 319 ? -7.189 2.947 27.827 1.00 27.57 319 TYR A CA 1
ATOM 2520 C C . TYR A 1 319 ? -7.423 1.860 28.841 1.00 26.03 319 TYR A C 1
ATOM 2521 O O . TYR A 1 319 ? -7.521 2.127 30.038 1.00 22.07 319 TYR A O 1
ATOM 2530 N N . ASP A 1 320 ? -7.504 0.633 28.338 1.00 23.95 320 ASP A N 1
ATOM 2531 C CA . ASP A 1 320 ? -7.458 -0.556 29.175 1.00 21.88 320 ASP A CA 1
ATOM 2532 C C . ASP A 1 320 ? -5.993 -0.944 29.355 1.00 23.44 320 ASP A C 1
ATOM 2533 O O . ASP A 1 320 ? -5.263 -1.140 28.378 1.00 24.03 320 ASP A O 1
ATOM 2538 N N . LEU A 1 321 ? -5.560 -1.019 30.608 1.00 20.29 321 LEU A N 1
ATOM 2539 C CA . LEU A 1 321 ? -4.194 -1.386 30.959 1.00 17.64 321 LEU A CA 1
ATOM 2540 C C . LEU A 1 321 ? -4.240 -2.659 31.777 1.00 19.01 321 LEU A C 1
ATOM 2541 O O . LEU A 1 321 ? -4.871 -2.663 32.822 1.00 19.98 321 LEU A O 1
ATOM 2546 N N . SER A 1 322 ? -3.578 -3.717 31.320 1.00 18.04 322 SER A N 1
ATOM 2547 C CA . SER A 1 322 ? -3.568 -4.997 32.056 1.00 17.85 322 SER A CA 1
ATOM 2548 C C . SER A 1 322 ? -2.167 -5.632 32.160 1.00 17.16 322 SER A C 1
ATOM 2549 O O . SER A 1 322 ? -1.263 -5.261 31.426 1.00 17.88 322 SER A O 1
ATOM 2552 N N . ASN A 1 323 ? -1.993 -6.584 33.084 1.00 18.52 323 ASN A N 1
ATOM 2553 C CA . ASN A 1 323 ? -0.788 -7.396 33.104 1.00 16.09 323 ASN A CA 1
ATOM 2554 C C . ASN A 1 323 ? -0.543 -8.012 31.734 1.00 16.43 323 ASN A C 1
ATOM 2555 O O . ASN A 1 323 ? -1.465 -8.543 31.121 1.00 13.19 323 ASN A O 1
ATOM 2560 N N . LYS A 1 324 ? 0.689 -7.933 31.238 1.00 18.49 324 LYS A N 1
ATOM 2561 C CA . LYS A 1 324 ? 0.972 -8.542 29.938 1.00 18.66 324 LYS A CA 1
ATOM 2562 C C . LYS A 1 324 ? 1.191 -10.050 30.055 1.00 18.24 324 LYS A C 1
ATOM 2563 O O . LYS A 1 324 ? 1.108 -10.765 29.066 1.00 20.02 324 LYS A O 1
ATOM 2569 N N . ARG A 1 325 ? 1.460 -10.544 31.260 1.00 14.02 325 ARG A N 1
ATOM 2570 C CA . ARG A 1 325 ? 1.822 -11.951 31.396 1.00 21.73 325 ARG A CA 1
ATOM 2571 C C . ARG A 1 325 ? 0.664 -12.816 31.846 1.00 20.78 325 ARG A C 1
ATOM 2572 O O . ARG A 1 325 ? -0.173 -12.382 32.625 1.00 23.93 325 ARG A O 1
ATOM 2580 N N . ARG A 1 326 ? 0.620 -14.045 31.340 1.00 19.77 326 ARG A N 1
ATOM 2581 C CA . ARG A 1 326 ? -0.373 -15.031 31.780 1.00 21.48 326 ARG A CA 1
ATOM 2582 C C . ARG A 1 326 ? 0.289 -16.333 32.226 1.00 17.82 326 ARG A C 1
ATOM 2583 O O . ARG A 1 326 ? -0.174 -17.004 33.151 1.00 18.53 326 ARG A O 1
ATOM 2591 N N . LEU A 1 327 ? 1.348 -16.705 31.520 1.00 19.90 327 LEU A N 1
ATOM 2592 C CA . LEU A 1 327 ? 1.946 -18.018 31.674 1.00 19.38 327 LEU A CA 1
ATOM 2593 C C . LEU A 1 327 ? 3.328 -17.935 32.310 1.00 17.01 327 LEU A C 1
ATOM 2594 O O . LEU A 1 327 ? 4.133 -17.072 31.958 1.00 22.18 327 LEU A O 1
ATOM 2599 N N . GLY A 1 328 ? 3.600 -18.827 33.257 1.00 19.49 328 GLY A N 1
ATOM 2600 C CA . GLY A 1 328 ? 4.916 -18.888 33.871 1.00 18.20 328 GLY A CA 1
ATOM 2601 C C . GLY A 1 328 ? 5.083 -18.101 35.154 1.00 21.67 328 GLY A C 1
ATOM 2602 O O . GLY A 1 328 ? 6.206 -17.877 35.594 1.00 19.54 328 GLY A O 1
ATOM 2603 N N . LEU A 1 329 ? 3.968 -17.673 35.739 1.00 20.04 329 LEU A N 1
ATOM 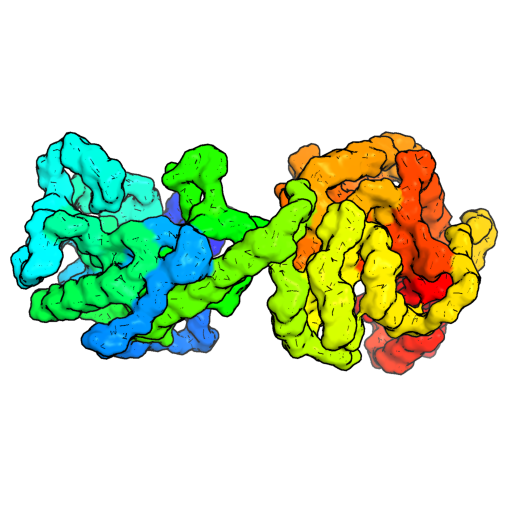2604 C CA . LEU A 1 329 ? 3.964 -16.994 37.038 1.00 19.46 329 LEU A CA 1
ATOM 2605 C C . LEU A 1 329 ? 2.671 -17.334 37.759 1.00 20.07 329 LEU A C 1
ATOM 2606 O O . LEU A 1 329 ? 1.748 -17.877 37.156 1.00 18.68 329 LEU A O 1
ATOM 2611 N N . THR A 1 330 ? 2.599 -17.026 39.051 1.00 16.84 330 THR A N 1
ATOM 2612 C CA . THR A 1 330 ? 1.358 -17.239 39.788 1.00 16.27 330 THR A CA 1
ATOM 2613 C C . THR A 1 330 ? 0.365 -16.099 39.581 1.00 16.24 330 THR A C 1
ATOM 2614 O O . THR A 1 330 ? 0.704 -15.035 39.038 1.00 17.94 330 THR A O 1
ATOM 2618 N N . GLU A 1 331 ? -0.857 -16.318 40.053 1.00 17.37 331 GLU A N 1
ATOM 2619 C CA . GLU A 1 331 ? -1.899 -15.306 40.003 1.00 16.32 331 GLU A CA 1
ATOM 2620 C C . GLU A 1 331 ? -1.462 -14.071 40.790 1.00 16.92 331 GLU A C 1
ATOM 2621 O O . GLU A 1 331 ? -1.656 -12.935 40.347 1.00 14.62 331 GLU A O 1
ATOM 2627 N N . LEU A 1 332 ? -0.851 -14.315 41.946 1.00 15.64 332 LEU A N 1
ATOM 2628 C CA . LEU A 1 332 ? -0.327 -13.247 42.774 1.00 17.00 332 LEU A CA 1
ATOM 2629 C C . LEU A 1 332 ? 0.761 -12.481 42.015 1.00 16.10 332 LEU A C 1
ATOM 2630 O O . LEU A 1 332 ? 0.726 -11.257 41.988 1.00 18.82 332 LEU A O 1
ATOM 2635 N N . ASP A 1 333 ? 1.697 -13.194 41.378 1.00 16.86 333 ASP A N 1
ATOM 2636 C CA . ASP A 1 333 ? 2.699 -12.536 40.539 1.00 15.70 333 ASP A CA 1
ATOM 2637 C C . ASP A 1 333 ? 2.045 -11.661 39.478 1.00 16.34 333 ASP A C 1
ATOM 2638 O O . ASP A 1 333 ? 2.495 -10.530 39.249 1.00 20.45 333 ASP A O 1
ATOM 2643 N N . ALA A 1 334 ? 0.997 -12.182 38.824 1.00 17.92 334 ALA A N 1
ATOM 2644 C CA . ALA A 1 334 ? 0.329 -11.469 37.727 1.00 16.69 334 ALA A CA 1
ATOM 2645 C C . ALA A 1 334 ? -0.412 -10.206 38.187 1.00 17.88 334 ALA A C 1
ATOM 2646 O O . ALA A 1 334 ? -0.286 -9.152 37.561 1.00 16.25 334 ALA A O 1
ATOM 2648 N N . VAL A 1 335 ? -1.187 -10.294 39.265 1.00 12.96 335 VAL A N 1
ATOM 2649 C CA . VAL A 1 335 ? -1.896 -9.105 39.713 1.00 19.61 335 VAL A CA 1
ATOM 2650 C C . VAL A 1 335 ? -0.894 -8.084 40.299 1.00 18.01 335 VAL A C 1
ATOM 2651 O O . VAL A 1 335 ? -1.106 -6.872 40.204 1.00 17.11 335 VAL A O 1
ATOM 2655 N N . THR A 1 336 ? 0.210 -8.564 40.869 1.00 17.00 336 THR A N 1
ATOM 2656 C CA . THR A 1 336 ? 1.272 -7.664 41.339 1.00 18.00 336 THR A CA 1
ATOM 2657 C C . THR A 1 336 ? 1.932 -6.950 40.140 1.00 21.99 336 THR A C 1
ATOM 2658 O O . THR A 1 336 ? 2.115 -5.731 40.146 1.00 18.58 336 THR A O 1
ATOM 2662 N N . GLU A 1 337 ? 2.267 -7.706 39.105 1.00 16.87 337 GLU A N 1
ATOM 2663 C CA . GLU A 1 337 ? 2.764 -7.091 37.872 1.00 19.60 337 GLU A CA 1
ATOM 2664 C C . GLU A 1 337 ? 1.822 -5.991 37.375 1.00 16.08 337 GLU A C 1
ATOM 2665 O O . GLU A 1 337 ? 2.260 -4.873 37.057 1.00 18.59 337 GLU A O 1
ATOM 2671 N N . MET A 1 338 ? 0.525 -6.297 37.338 1.00 15.29 338 MET A N 1
ATOM 2672 C CA . MET A 1 338 ? -0.473 -5.322 36.942 1.00 18.58 338 MET A CA 1
ATOM 2673 C C . MET A 1 338 ? -0.419 -4.087 37.833 1.00 19.04 338 MET A C 1
ATOM 2674 O O . MET A 1 338 ? -0.343 -2.955 37.353 1.00 15.37 338 MET A O 1
ATOM 2679 N N . HIS A 1 339 ? -0.470 -4.307 39.137 1.00 14.87 339 HIS A N 1
ATOM 2680 C CA . HIS A 1 339 ? -0.605 -3.179 40.045 1.00 15.23 339 HIS A CA 1
ATOM 2681 C C . HIS A 1 339 ? 0.617 -2.277 40.008 1.00 18.39 339 HIS A C 1
ATOM 2682 O O . HIS A 1 339 ? 0.488 -1.047 39.975 1.00 16.99 339 HIS A O 1
ATOM 2689 N N . SER A 1 340 ? 1.794 -2.899 40.021 1.00 16.78 340 SER A N 1
ATOM 2690 C CA . SER A 1 340 ? 3.062 -2.189 39.995 1.00 18.73 340 SER A CA 1
ATOM 2691 C C . SER A 1 340 ? 3.208 -1.384 38.720 1.00 19.90 340 SER A C 1
ATOM 2692 O O . SER A 1 340 ? 3.532 -0.201 38.762 1.00 17.70 340 SER A O 1
ATOM 2695 N N . GLY A 1 341 ? 2.996 -2.044 37.588 1.00 17.05 341 GLY A N 1
ATOM 2696 C CA . GLY A 1 341 ? 3.112 -1.387 36.298 1.00 15.80 341 GLY A CA 1
ATOM 2697 C C . GLY A 1 341 ? 2.092 -0.278 36.099 1.00 19.07 341 GLY A C 1
ATOM 2698 O O . GLY A 1 341 ? 2.454 0.821 35.647 1.00 17.85 341 GLY A O 1
ATOM 2699 N N . VAL A 1 342 ? 0.825 -0.546 36.432 1.00 14.41 342 VAL A N 1
ATOM 2700 C CA . VAL A 1 342 ? -0.212 0.444 36.217 1.00 17.34 342 VAL A CA 1
ATOM 2701 C C . VAL A 1 342 ? 0.075 1.658 37.110 1.00 20.50 342 VAL A C 1
ATOM 2702 O O . VAL A 1 342 ? -0.034 2.817 36.673 1.00 17.39 342 VAL A O 1
ATOM 2706 N N . ARG A 1 343 ? 0.470 1.381 38.352 1.00 17.12 343 ARG A N 1
ATOM 2707 C CA . ARG A 1 343 ? 0.809 2.457 39.269 1.00 19.18 343 ARG A CA 1
ATOM 2708 C C . ARG A 1 343 ? 1.920 3.356 38.672 1.00 18.94 343 ARG A C 1
ATOM 2709 O O . ARG A 1 343 ? 1.769 4.576 38.633 1.00 18.04 343 ARG A O 1
ATOM 2717 N N . ALA A 1 344 ? 3.000 2.750 38.171 1.00 18.23 344 ALA A N 1
ATOM 2718 C CA . ALA A 1 344 ? 4.067 3.508 37.517 1.00 19.65 344 ALA A CA 1
ATOM 2719 C C . ALA A 1 344 ? 3.552 4.344 36.334 1.00 20.52 344 ALA A C 1
ATOM 2720 O O . ALA A 1 344 ? 3.967 5.492 36.134 1.00 21.77 344 ALA A O 1
ATOM 2722 N N . LEU A 1 345 ? 2.668 3.760 35.536 1.00 16.06 345 LEU A N 1
ATOM 2723 C CA . LEU A 1 345 ? 2.164 4.456 34.350 1.00 17.67 345 LEU A CA 1
ATOM 2724 C C . LEU A 1 345 ? 1.263 5.632 34.715 1.00 19.16 345 LEU A C 1
ATOM 2725 O O . LEU A 1 345 ? 1.328 6.699 34.094 1.00 16.30 345 LEU A O 1
ATOM 2730 N N . LEU A 1 346 ? 0.421 5.442 35.721 1.00 15.75 346 LEU A N 1
ATOM 2731 C CA . LEU A 1 346 ? -0.458 6.517 36.152 1.00 17.94 346 LEU A CA 1
ATOM 2732 C C . LEU A 1 346 ? 0.367 7.626 36.823 1.00 18.39 346 LEU A C 1
ATOM 2733 O O . LEU A 1 346 ? 0.079 8.820 36.646 1.00 19.59 346 LEU A O 1
ATOM 2738 N N . GLU A 1 347 ? 1.394 7.243 37.583 1.00 19.05 347 GLU A N 1
ATOM 2739 C CA . GLU A 1 347 ? 2.300 8.239 38.168 1.00 20.18 347 GLU A CA 1
ATOM 2740 C C . GLU A 1 347 ? 2.996 9.036 37.050 1.00 22.57 347 GLU A C 1
ATOM 2741 O O . GLU A 1 347 ? 3.195 10.253 37.158 1.00 17.73 347 GLU A O 1
ATOM 2747 N N . LEU A 1 348 ? 3.329 8.348 35.960 1.00 19.25 348 LEU A N 1
ATOM 2748 C CA . LEU A 1 348 ? 3.957 9.018 34.825 1.00 19.30 348 LEU A CA 1
ATOM 2749 C C . LEU A 1 348 ? 2.978 9.957 34.108 1.00 18.97 348 LEU A C 1
ATOM 2750 O O . LEU A 1 348 ? 3.373 11.036 33.652 1.00 20.78 348 LEU A O 1
ATOM 2755 N N . GLU A 1 349 ? 1.703 9.580 34.014 1.00 18.33 349 GLU A N 1
ATOM 2756 C CA . GLU A 1 349 ? 0.718 10.478 33.415 1.00 18.72 349 GLU A CA 1
ATOM 2757 C C . GLU A 1 349 ? 0.629 11.757 34.249 1.00 19.28 349 GLU A C 1
ATOM 2758 O O . GLU A 1 349 ? 0.579 12.877 33.718 1.00 16.22 349 GLU A O 1
ATOM 2764 N N . VAL A 1 350 ? 0.609 11.586 35.564 1.00 19.90 350 VAL A N 1
ATOM 2765 C CA . VAL A 1 350 ? 0.526 12.735 36.471 1.00 13.50 350 VAL A CA 1
ATOM 2766 C C . VAL A 1 350 ? 1.738 13.646 36.280 1.00 18.28 350 VAL A C 1
ATOM 2767 O O . VAL A 1 350 ? 1.592 14.867 36.194 1.00 25.11 350 VAL A O 1
ATOM 2771 N N . MET A 1 351 ? 2.922 13.054 36.174 1.00 16.15 351 MET A N 1
ATOM 2772 C CA . MET A 1 351 ? 4.144 13.825 35.965 1.00 22.74 351 MET A CA 1
ATOM 2773 C C . MET A 1 351 ? 4.086 14.570 34.642 1.00 20.50 351 MET A C 1
ATOM 2774 O O . MET A 1 351 ? 4.429 15.750 34.578 1.00 18.83 351 MET A O 1
ATOM 2779 N N . LEU A 1 352 ? 3.639 13.889 33.592 1.00 17.97 352 LEU A N 1
ATOM 2780 C CA . LEU A 1 352 ? 3.494 14.537 32.291 1.00 18.08 352 LEU A CA 1
ATOM 2781 C C . LEU A 1 352 ? 2.546 15.721 32.357 1.00 19.57 352 LEU A C 1
ATOM 2782 O O . LEU A 1 352 ? 2.845 16.795 31.827 1.00 20.17 352 LEU A O 1
ATOM 2787 N N . GLN A 1 353 ? 1.394 15.523 32.997 1.00 19.97 353 GLN A N 1
ATOM 2788 C CA . GLN A 1 353 ? 0.390 16.567 33.084 1.00 20.97 353 GLN A CA 1
ATOM 2789 C C . GLN A 1 353 ? 0.984 17.785 33.780 1.00 20.81 353 GLN A C 1
ATOM 2790 O O . GLN A 1 353 ? 0.784 18.908 33.324 1.00 21.26 353 GLN A O 1
ATOM 2796 N N . GLU A 1 354 ? 1.761 17.563 34.837 1.00 18.82 354 GLU A N 1
ATOM 2797 C CA . GLU A 1 354 ? 2.374 18.678 35.568 1.00 22.76 354 GLU A CA 1
ATOM 2798 C C . GLU A 1 354 ? 3.557 19.343 34.827 1.00 20.70 354 GLU A C 1
ATOM 2799 O O . GLU A 1 354 ? 3.628 20.575 34.747 1.00 23.90 354 GLU A O 1
ATOM 2805 N N . TYR A 1 355 ? 4.465 18.539 34.287 1.00 15.45 355 TYR A N 1
ATOM 2806 C CA . TYR A 1 355 ? 5.676 19.066 33.641 1.00 20.04 355 TYR A CA 1
ATOM 2807 C C . TYR A 1 355 ? 5.348 19.850 32.370 1.00 19.93 355 TYR A C 1
ATOM 2808 O O . TYR A 1 355 ? 6.123 20.714 31.966 1.00 19.58 355 TYR A O 1
ATOM 2817 N N . ASN A 1 356 ? 4.182 19.595 31.777 1.00 19.35 356 ASN A N 1
ATOM 2818 C CA . ASN A 1 356 ? 3.851 20.196 30.481 1.00 21.62 356 ASN A CA 1
ATOM 2819 C C . ASN A 1 356 ? 2.723 21.208 30.564 1.00 21.25 356 ASN A C 1
ATOM 2820 O O . ASN A 1 356 ? 2.183 21.628 29.548 1.00 20.76 356 ASN A O 1
ATOM 2825 N N . LYS A 1 357 ? 2.383 21.605 31.786 1.00 20.63 357 LYS A N 1
ATOM 2826 C CA . LYS A 1 357 ? 1.399 22.661 32.010 1.00 23.60 357 LYS A CA 1
ATOM 2827 C C . LYS A 1 357 ? 1.895 23.911 31.278 1.00 22.33 357 LYS A C 1
ATOM 2828 O O . LYS A 1 357 ? 3.039 24.311 31.447 1.00 22.89 357 LYS A O 1
ATOM 2834 N N . GLY A 1 358 ? 1.071 24.503 30.438 1.00 21.46 358 GLY A N 1
ATOM 2835 C CA . GLY A 1 358 ? 1.464 25.755 29.828 1.00 21.70 358 GLY A CA 1
ATOM 2836 C C . GLY A 1 358 ? 2.171 25.634 28.501 1.00 20.49 358 GLY A C 1
ATOM 2837 O O . GLY A 1 358 ? 2.369 26.651 27.814 1.00 18.80 358 GLY A O 1
ATOM 2838 N N . ALA A 1 359 ? 2.510 24.406 28.107 1.00 19.94 359 ALA A N 1
ATOM 2839 C CA . ALA A 1 359 ? 3.301 24.208 26.889 1.00 26.10 359 ALA A CA 1
ATOM 2840 C C . ALA A 1 359 ? 2.436 24.365 25.627 1.00 25.33 359 ALA A C 1
ATOM 2841 O O . ALA A 1 359 ? 1.225 24.142 25.668 1.00 21.30 359 ALA A O 1
ATOM 2843 N N . PRO A 1 360 ? 3.057 24.747 24.501 1.00 21.25 360 PRO A N 1
ATOM 2844 C CA . PRO A 1 360 ? 2.275 24.987 23.280 1.00 26.82 360 PRO A CA 1
ATOM 2845 C C . PRO A 1 360 ? 1.500 23.750 22.815 1.00 26.19 360 PRO A C 1
ATOM 2846 O O . PRO A 1 360 ? 2.004 22.625 22.906 1.00 24.47 360 PRO A O 1
ATOM 2850 N N . GLU A 1 361 ? 0.282 23.966 22.333 1.00 30.04 361 GLU A N 1
ATOM 2851 C CA . GLU A 1 361 ? -0.566 22.878 21.837 1.00 33.45 361 GLU A CA 1
ATOM 2852 C C . GLU A 1 361 ? 0.026 22.275 20.567 1.00 26.50 361 GLU A C 1
ATOM 2853 O O . GLU A 1 361 ? 0.524 23.002 19.710 1.00 27.93 361 GLU A O 1
ATOM 2859 N N . GLY A 1 362 ? -0.010 20.949 20.458 1.00 22.65 362 GLY A N 1
ATOM 2860 C CA . GLY A 1 362 ? 0.596 20.274 19.325 1.00 21.28 362 GLY A CA 1
ATOM 2861 C C . GLY A 1 362 ? 2.088 20.026 19.496 1.00 23.07 362 GLY A C 1
ATOM 2862 O O . GLY A 1 362 ? 2.676 19.203 18.793 1.00 20.66 362 GLY A O 1
ATOM 2863 N N . VAL A 1 363 ? 2.725 20.729 20.424 1.00 21.80 363 VAL A N 1
ATOM 2864 C CA . VAL A 1 363 ? 4.143 20.473 20.658 1.00 20.82 363 VAL A CA 1
ATOM 2865 C C . VAL A 1 363 ? 4.251 19.208 21.509 1.00 23.33 363 VAL A C 1
ATOM 2866 O O . VAL A 1 363 ? 3.436 18.984 22.406 1.00 24.52 363 VAL A O 1
ATOM 2870 N N . MET A 1 364 ? 5.226 18.363 21.195 1.00 21.35 364 MET A N 1
ATOM 2871 C CA . MET A 1 364 ? 5.402 17.092 21.900 1.00 17.44 364 MET A CA 1
ATOM 2872 C C . MET A 1 364 ? 5.532 17.267 23.418 1.00 22.71 364 MET A C 1
ATOM 2873 O O . MET A 1 364 ? 6.343 18.057 23.879 1.00 19.89 364 MET A O 1
ATOM 2878 N N . PRO A 1 365 ? 4.721 16.535 24.202 1.00 22.50 365 PRO A N 1
ATOM 2879 C CA . PRO A 1 365 ? 4.926 16.590 25.654 1.00 22.10 365 PRO A CA 1
ATOM 2880 C C . PRO A 1 365 ? 6.136 15.732 26.052 1.00 20.80 365 PRO A C 1
ATOM 2881 O O . PRO A 1 365 ? 6.508 14.829 25.307 1.00 20.30 365 PRO A O 1
ATOM 2885 N N . VAL A 1 366 ? 6.767 16.023 27.185 1.00 17.49 366 VAL A N 1
ATOM 2886 C CA . VAL A 1 366 ? 7.951 15.285 27.565 1.00 16.76 366 VAL A CA 1
ATOM 2887 C C . VAL A 1 366 ? 7.927 14.980 29.055 1.00 18.47 366 VAL A C 1
ATOM 2888 O O . VAL A 1 366 ? 7.391 15.763 29.845 1.00 16.68 366 VAL A O 1
ATOM 2892 N N . GLU A 1 367 ? 8.499 13.838 29.427 1.00 19.29 367 GLU A N 1
ATOM 2893 C CA . GLU A 1 367 ? 8.648 13.470 30.839 1.00 17.95 367 GLU A CA 1
ATOM 2894 C C . GLU A 1 367 ? 9.546 14.492 31.560 1.00 24.60 367 GLU A C 1
ATOM 2895 O O . GLU A 1 367 ? 10.379 15.163 30.922 1.00 17.77 367 GLU A O 1
ATOM 2901 N N . PRO A 1 368 ? 9.384 14.620 32.889 1.00 21.58 368 PRO A N 1
ATOM 2902 C CA . PRO A 1 368 ? 10.304 15.471 33.652 1.00 18.71 368 PRO A CA 1
ATOM 2903 C C . PRO A 1 368 ? 11.776 15.144 33.373 1.00 19.22 368 PRO A C 1
ATOM 2904 O O . PRO A 1 368 ? 12.140 13.969 33.228 1.00 18.20 368 PRO A O 1
ATOM 2908 N N . LEU A 1 369 ? 12.593 16.187 33.265 1.00 16.41 369 LEU A N 1
ATOM 2909 C CA . LEU A 1 369 ? 14.026 16.035 33.050 1.00 17.28 369 LEU A CA 1
ATOM 2910 C C . LEU A 1 369 ? 14.673 15.034 34.019 1.00 18.47 369 LEU A C 1
ATOM 2911 O O . LEU A 1 369 ? 15.466 14.190 33.606 1.00 18.73 369 LEU A O 1
ATOM 2916 N N . THR A 1 370 ? 14.336 15.114 35.301 1.00 17.78 370 THR A N 1
ATOM 2917 C CA . THR A 1 370 ? 14.980 14.213 36.267 1.00 22.89 370 THR A CA 1
ATOM 2918 C C . THR A 1 370 ? 14.556 12.759 36.090 1.00 23.28 370 THR A C 1
ATOM 2919 O O . THR A 1 370 ? 15.313 11.847 36.445 1.00 26.01 370 THR A O 1
ATOM 2923 N N . TYR A 1 371 ? 13.364 12.539 35.538 1.00 21.07 371 TYR A N 1
ATOM 2924 C CA . TYR A 1 371 ? 12.913 11.179 35.217 1.00 24.86 371 TYR A CA 1
ATOM 2925 C C . TYR A 1 371 ? 13.727 10.608 34.060 1.00 23.22 371 TYR A C 1
ATOM 2926 O O . TYR A 1 371 ? 14.201 9.465 34.109 1.00 19.92 371 TYR A O 1
ATOM 2935 N N . LEU A 1 372 ? 13.877 11.408 33.012 1.00 19.26 372 LEU A N 1
ATOM 2936 C CA . LEU A 1 372 ? 14.663 10.986 31.855 1.00 19.39 372 LEU A CA 1
ATOM 2937 C C . LEU A 1 372 ? 16.130 10.824 32.204 1.00 17.61 372 LEU A C 1
ATOM 2938 O O . LEU A 1 372 ? 16.809 9.972 31.640 1.00 19.26 372 LEU A O 1
ATOM 2943 N N . ALA A 1 373 ? 16.631 11.648 33.119 1.00 18.76 373 ALA A N 1
ATOM 2944 C CA . ALA A 1 373 ? 18.028 11.542 33.529 1.00 23.10 373 ALA A CA 1
ATOM 2945 C C . ALA A 1 373 ? 18.287 10.190 34.215 1.00 27.12 373 ALA A C 1
ATOM 2946 O O . ALA A 1 373 ? 19.383 9.639 34.116 1.00 25.16 373 ALA A O 1
ATOM 2948 N N . LYS A 1 374 ? 17.280 9.663 34.906 1.00 23.22 374 LYS A N 1
ATOM 2949 C CA . LYS A 1 374 ? 17.417 8.344 35.532 1.00 24.07 374 LYS A CA 1
ATOM 2950 C C . LYS A 1 374 ? 17.483 7.264 34.457 1.00 24.84 374 LYS A C 1
ATOM 2951 O O . LYS A 1 374 ? 18.355 6.399 34.507 1.00 25.56 374 LYS A O 1
ATOM 2957 N N . LEU A 1 375 ? 16.611 7.331 33.454 1.00 22.21 375 LEU A N 1
ATOM 2958 C CA . LEU A 1 375 ? 16.685 6.331 32.371 1.00 20.12 375 LEU A CA 1
ATOM 2959 C C . LEU A 1 375 ? 18.040 6.387 31.648 1.00 24.85 375 LEU A C 1
ATOM 2960 O O . LEU A 1 375 ? 18.581 5.351 31.227 1.00 24.85 375 LEU A O 1
ATOM 2965 N N . LEU A 1 376 ? 18.594 7.591 31.531 1.00 23.84 376 LEU A N 1
ATOM 2966 C CA . LEU A 1 376 ? 19.852 7.806 30.822 1.00 26.63 376 LEU A CA 1
ATOM 2967 C C . LEU A 1 376 ? 21.052 7.207 31.563 1.00 26.68 376 LEU A C 1
ATOM 2968 O O . LEU A 1 376 ? 22.119 7.019 30.981 1.00 24.69 376 LEU A O 1
ATOM 2973 N N . GLU A 1 377 ? 20.875 6.881 32.843 1.00 26.99 377 GLU A N 1
ATOM 2974 C CA . GLU A 1 377 ? 21.959 6.282 33.621 1.00 31.03 377 GLU A CA 1
ATOM 2975 C C . GLU A 1 377 ? 22.465 4.968 33.024 1.00 28.73 377 GLU A C 1
ATOM 2976 O O . GLU A 1 377 ? 23.581 4.547 33.311 1.00 31.57 377 GLU A O 1
ATOM 2982 N N . GLY A 1 378 ? 21.653 4.341 32.178 1.00 26.37 378 GLY A N 1
ATOM 2983 C CA . GLY A 1 378 ? 22.050 3.122 31.500 1.00 26.92 378 GLY A CA 1
ATOM 2984 C C . GLY A 1 378 ? 23.006 3.363 30.344 1.00 30.93 378 GLY A C 1
ATOM 2985 O O . GLY A 1 378 ? 23.527 2.416 29.750 1.00 27.95 378 GLY A O 1
ATOM 2986 N N . ALA A 1 379 ? 23.234 4.629 30.006 1.00 26.30 379 ALA A N 1
ATOM 2987 C CA . ALA A 1 379 ? 24.172 4.953 28.940 1.00 28.55 379 ALA A CA 1
ATOM 2988 C C . ALA A 1 379 ? 25.579 5.046 29.507 1.00 31.12 379 ALA A C 1
ATOM 2989 O O . ALA A 1 379 ? 25.771 5.411 30.663 1.00 31.43 379 ALA A O 1
ATOM 2991 N N . SER A 1 380 ? 26.571 4.711 28.702 1.00 28.95 380 SER A N 1
ATOM 2992 C CA . SER A 1 380 ? 27.940 4.853 29.165 1.00 30.90 380 SER A CA 1
ATOM 2993 C C . SER A 1 380 ? 28.300 6.315 29.287 1.00 39.82 380 SER A C 1
ATOM 2994 O O . SER A 1 380 ? 28.257 7.049 28.300 1.00 38.33 380 SER A O 1
ATOM 2997 N N . ILE A 1 381 ? 28.678 6.740 30.488 1.00 37.18 381 ILE A N 1
ATOM 2998 C CA . ILE A 1 381 ? 29.089 8.120 30.697 1.00 36.95 381 ILE A CA 1
ATOM 2999 C C . ILE A 1 381 ? 30.432 8.394 30.013 1.00 41.76 381 ILE A C 1
ATOM 3000 O O . ILE A 1 381 ? 30.937 9.518 30.040 1.00 42.54 381 ILE A O 1
ATOM 3005 N N . GLU A 1 382 ? 30.993 7.362 29.387 1.00 43.49 382 GLU A N 1
ATOM 3006 C CA . GLU A 1 382 ? 32.280 7.467 28.714 1.00 41.91 382 GLU A CA 1
ATOM 3007 C C . GLU A 1 382 ? 32.131 7.663 27.207 1.00 44.66 382 GLU A C 1
ATOM 3008 O O . GLU A 1 382 ? 32.973 8.303 26.583 1.00 46.57 382 GLU A O 1
ATOM 3014 N N . LYS A 1 383 ? 31.077 7.103 26.617 1.00 37.53 383 LYS A N 1
ATOM 3015 C CA . LYS A 1 383 ? 30.888 7.222 25.171 1.00 39.10 383 LYS A CA 1
ATOM 3016 C C . LYS A 1 383 ? 29.669 8.059 24.793 1.00 28.06 383 LYS A C 1
ATOM 3017 O O . LYS A 1 383 ? 29.552 8.518 23.660 1.00 27.68 383 LYS A O 1
ATOM 3023 N N . CYS A 1 384 ? 28.759 8.251 25.738 1.00 30.96 384 CYS A N 1
ATOM 3024 C CA . CYS A 1 384 ? 27.504 8.931 25.455 1.00 25.68 384 CYS A CA 1
ATOM 3025 C C . CYS A 1 384 ? 27.581 10.405 25.834 1.00 26.63 384 CYS A C 1
ATOM 3026 O O . CYS A 1 384 ? 27.498 10.761 27.013 1.00 24.78 384 CYS A O 1
ATOM 3029 N N . TYR A 1 385 ? 27.730 11.261 24.826 1.00 25.11 385 TYR A N 1
ATOM 3030 C CA . TYR A 1 385 ? 27.845 12.707 25.047 1.00 24.13 385 TYR A CA 1
ATOM 3031 C C . TYR A 1 385 ? 26.651 13.265 25.810 1.00 22.19 385 TYR A C 1
ATOM 3032 O O . TYR A 1 385 ? 26.810 14.126 26.683 1.00 23.97 385 TYR A O 1
ATOM 3041 N N . THR A 1 386 ? 25.467 12.760 25.466 1.00 20.19 386 THR A N 1
ATOM 3042 C CA . THR A 1 386 ? 24.207 13.233 26.019 1.00 22.09 386 THR A CA 1
ATOM 3043 C C . THR A 1 386 ? 24.213 13.140 27.546 1.00 20.70 386 THR A C 1
ATOM 3044 O O . THR A 1 386 ? 23.763 14.056 28.239 1.00 18.39 386 THR A O 1
ATOM 3048 N N . ARG A 1 387 ? 24.741 12.031 28.056 1.00 22.79 387 ARG A N 1
ATOM 3049 C CA . ARG A 1 387 ? 24.864 11.815 29.502 1.00 24.46 387 ARG A CA 1
ATOM 3050 C C . ARG A 1 387 ? 26.058 12.525 30.136 1.00 22.40 387 ARG A C 1
ATOM 3051 O O . ARG A 1 387 ? 25.957 13.082 31.229 1.00 17.18 387 ARG A O 1
ATOM 3059 N N . LYS A 1 388 ? 27.192 12.502 29.446 1.00 22.49 388 LYS A N 1
ATOM 3060 C CA . LYS A 1 388 ? 28.433 13.038 29.995 1.00 24.53 388 LYS A CA 1
ATOM 3061 C C . LYS A 1 388 ? 28.300 14.501 30.439 1.00 26.99 388 LYS A C 1
ATOM 3062 O O . LYS A 1 388 ? 28.872 14.904 31.456 1.00 19.50 388 LYS A O 1
ATOM 3068 N N . TYR A 1 389 ? 27.527 15.296 29.694 1.00 22.04 389 TYR A N 1
ATOM 3069 C CA . TYR A 1 389 ? 27.428 16.718 30.013 1.00 18.58 389 TYR A CA 1
ATOM 3070 C C . TYR A 1 389 ? 26.150 17.058 30.740 1.00 20.57 389 TYR A C 1
ATOM 3071 O O . TYR A 1 389 ? 25.897 18.225 31.038 1.00 22.26 389 TYR A O 1
ATOM 3080 N N . LEU A 1 390 ? 25.359 16.037 31.055 1.00 19.14 390 LEU A N 1
ATOM 3081 C CA . LEU A 1 390 ? 24.165 16.248 31.859 1.00 22.50 390 LEU A CA 1
ATOM 3082 C C . LEU A 1 390 ? 24.528 16.164 33.343 1.00 23.32 390 LEU A C 1
ATOM 3083 O O . LEU A 1 390 ? 24.205 15.181 34.013 1.00 26.03 390 LEU A O 1
ATOM 3088 N N . THR A 1 391 ? 25.203 17.196 33.845 1.00 25.08 391 THR A N 1
ATOM 3089 C CA . THR A 1 391 ? 25.686 17.203 35.230 1.00 25.46 391 THR A CA 1
ATOM 3090 C C . THR A 1 391 ? 24.572 17.608 36.206 1.00 25.87 391 THR A C 1
ATOM 3091 O O . THR A 1 391 ? 23.529 18.116 35.788 1.00 20.60 391 THR A O 1
ATOM 3095 N N . PRO A 1 392 ? 24.775 17.350 37.514 1.00 26.47 392 PRO A N 1
ATOM 3096 C CA . PRO A 1 392 ? 23.826 17.840 38.518 1.00 28.49 392 PRO A CA 1
ATOM 3097 C C . PRO A 1 392 ? 23.556 19.338 38.405 1.00 26.27 392 PRO A C 1
ATOM 3098 O O . PRO A 1 392 ? 22.409 19.770 38.514 1.00 23.95 392 PRO A O 1
ATOM 3102 N N . GLU A 1 393 ? 24.609 20.115 38.182 1.00 25.27 393 GLU A N 1
ATOM 3103 C CA . GLU A 1 393 ? 24.488 21.565 38.122 1.00 27.72 393 GLU A CA 1
ATOM 3104 C C . GLU A 1 393 ? 23.740 22.008 36.841 1.00 22.13 393 GLU A C 1
ATOM 3105 O O . GLU A 1 393 ? 23.029 23.015 36.836 1.00 25.55 393 GLU A O 1
ATOM 3111 N N . ILE A 1 394 ? 23.894 21.237 35.773 1.00 22.82 394 ILE A N 1
ATOM 3112 C CA . ILE A 1 394 ? 23.179 21.491 34.530 1.00 22.61 394 ILE A CA 1
ATOM 3113 C C . ILE A 1 394 ? 21.697 21.143 34.710 1.00 23.23 394 ILE A C 1
ATOM 3114 O O . ILE A 1 394 ? 20.822 21.911 34.330 1.00 20.74 394 ILE A O 1
ATOM 3119 N N . ILE A 1 395 ? 21.417 19.992 35.318 1.00 20.53 395 ILE A N 1
ATOM 3120 C CA . ILE A 1 395 ? 20.040 19.629 35.627 1.00 17.44 395 ILE A CA 1
ATOM 3121 C C . ILE A 1 395 ? 19.367 20.704 36.489 1.00 22.17 395 ILE A C 1
ATOM 3122 O O . ILE A 1 395 ? 18.254 21.138 36.203 1.00 17.66 395 ILE A O 1
ATOM 3127 N N . LYS A 1 396 ? 20.063 21.149 37.529 1.00 21.51 396 LYS A N 1
ATOM 3128 C CA . LYS A 1 396 ? 19.531 22.159 38.438 1.00 23.25 396 LYS A CA 1
ATOM 3129 C C . LYS A 1 396 ? 19.256 23.477 37.726 1.00 21.26 396 LYS A C 1
ATOM 3130 O O . LYS A 1 396 ? 18.232 24.116 37.954 1.00 23.87 396 LYS A O 1
ATOM 3136 N N . LYS A 1 397 ? 20.182 23.882 36.867 1.00 20.18 397 LYS A N 1
ATOM 3137 C CA . LYS A 1 397 ? 20.052 25.142 36.138 1.00 22.50 397 LYS A CA 1
ATOM 3138 C C . LYS A 1 397 ? 18.879 25.132 35.154 1.00 21.38 397 LYS A C 1
ATOM 3139 O O . LYS A 1 397 ? 18.152 26.112 35.060 1.00 25.14 397 LYS A O 1
ATOM 3145 N N . TYR A 1 398 ? 18.707 24.025 34.427 1.00 19.20 398 TYR A N 1
ATOM 3146 C CA . TYR A 1 398 ? 17.830 23.993 33.247 1.00 21.21 398 TYR A CA 1
ATOM 3147 C C . TYR A 1 398 ? 16.498 23.259 33.427 1.00 20.38 398 TYR A C 1
ATOM 3148 O O . TYR A 1 398 ? 15.634 23.318 32.552 1.00 20.94 398 TYR A O 1
ATOM 3157 N N . ASP A 1 399 ? 16.338 22.541 34.531 1.00 18.53 399 ASP A N 1
ATOM 3158 C CA . ASP A 1 399 ? 15.059 21.899 34.827 1.00 20.66 399 ASP A CA 1
ATOM 3159 C C . ASP A 1 399 ? 13.924 22.934 34.822 1.00 18.45 399 ASP A C 1
ATOM 3160 O O . ASP A 1 399 ? 13.980 23.923 35.531 1.00 26.53 399 ASP A O 1
ATOM 3165 N N . GLY A 1 400 ? 12.899 22.730 34.017 1.00 22.77 400 GLY A N 1
ATOM 3166 C CA . GLY A 1 400 ? 11.812 23.690 34.014 1.00 28.32 400 GLY A CA 1
ATOM 3167 C C . GLY A 1 400 ? 12.050 24.933 33.168 1.00 30.57 400 GLY A C 1
ATOM 3168 O O . GLY A 1 400 ? 11.238 25.866 33.167 1.00 34.22 400 GLY A O 1
ATOM 3169 N N . LYS A 1 401 ? 13.157 24.955 32.435 1.00 21.99 401 LYS A N 1
ATOM 3170 C CA . LYS A 1 401 ? 13.386 26.031 31.479 1.00 22.23 401 LYS A CA 1
ATOM 3171 C C . LYS A 1 401 ? 12.872 25.619 30.096 1.00 21.05 401 LYS A C 1
ATOM 3172 O O . LYS A 1 401 ? 12.997 24.456 29.695 1.00 21.80 401 LYS A O 1
ATOM 3178 N N . ARG A 1 402 ? 12.286 26.571 29.375 1.00 21.40 402 ARG A N 1
ATOM 3179 C CA . ARG A 1 402 ? 11.851 26.331 27.997 1.00 17.19 402 ARG A CA 1
ATOM 3180 C C . ARG A 1 402 ? 12.399 27.415 27.089 1.00 18.70 402 ARG A C 1
ATOM 3181 O O . ARG A 1 402 ? 12.615 28.552 27.532 1.00 13.54 402 ARG A O 1
ATOM 3189 N N . THR A 1 403 ? 12.616 27.070 25.820 1.00 17.17 403 THR A N 1
ATOM 3190 C CA . THR A 1 403 ? 12.869 28.106 24.823 1.00 18.46 403 THR A CA 1
ATOM 3191 C C . THR A 1 403 ? 11.592 28.893 24.595 1.00 18.91 403 THR A C 1
ATOM 3192 O O . THR A 1 403 ? 10.520 28.527 25.084 1.00 18.10 403 THR A O 1
ATOM 3196 N N . THR A 1 404 ? 11.701 29.960 23.811 1.00 22.02 404 THR A N 1
ATOM 3197 C CA . THR A 1 404 ? 10.586 30.856 23.590 1.00 23.30 404 THR A CA 1
ATOM 3198 C C . THR A 1 404 ? 9.418 30.086 23.001 1.00 22.25 404 THR A C 1
ATOM 3199 O O . THR A 1 404 ? 8.260 30.403 23.255 1.00 22.59 404 THR A O 1
ATOM 3203 N N . HIS A 1 405 ? 9.728 29.040 22.240 1.00 22.13 405 HIS A N 1
ATOM 3204 C CA . HIS A 1 405 ? 8.686 28.310 21.542 1.00 21.29 405 HIS A CA 1
ATOM 3205 C C . HIS A 1 405 ? 8.450 26.904 22.093 1.00 19.51 405 HIS A C 1
ATOM 3206 O O . HIS A 1 405 ? 7.710 26.119 21.507 1.00 19.00 405 HIS A O 1
ATOM 3213 N N . GLY A 1 406 ? 9.047 26.611 23.245 1.00 19.00 406 GLY A N 1
ATOM 3214 C CA . GLY A 1 406 ? 8.620 25.455 24.014 1.00 20.02 406 GLY A CA 1
ATOM 3215 C C . GLY A 1 406 ? 9.541 24.254 24.123 1.00 16.00 406 GLY A C 1
ATOM 3216 O O . GLY A 1 406 ? 9.148 23.217 24.666 1.00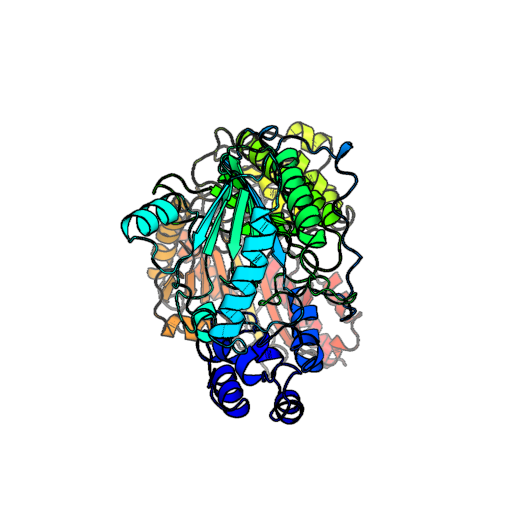 14.77 406 GLY A O 1
ATOM 3217 N N . ALA A 1 407 ? 10.769 24.381 23.632 1.00 14.76 407 ALA A N 1
ATOM 3218 C CA . ALA A 1 407 ? 11.707 23.284 23.697 1.00 14.82 407 ALA A CA 1
ATOM 3219 C C . ALA A 1 407 ? 12.367 23.186 25.089 1.00 17.91 407 ALA A C 1
ATOM 3220 O O . ALA A 1 407 ? 12.645 24.201 25.755 1.00 14.57 407 ALA A O 1
ATOM 3222 N N . THR A 1 408 ? 12.597 21.957 25.526 1.00 14.48 408 THR A N 1
ATOM 3223 C CA . THR A 1 408 ? 13.209 21.711 26.829 1.00 17.17 408 THR A CA 1
ATOM 3224 C C . THR A 1 408 ? 14.440 20.830 26.709 1.00 19.60 408 THR A C 1
ATOM 3225 O O . THR A 1 408 ? 14.650 20.174 25.677 1.00 13.77 408 THR A O 1
ATOM 3229 N N . LEU A 1 409 ? 15.248 20.815 27.773 1.00 19.78 409 LEU A N 1
ATOM 3230 C CA . LEU A 1 409 ? 16.425 19.959 27.847 1.00 17.66 409 LEU A CA 1
ATOM 3231 C C . LEU A 1 409 ? 15.974 18.507 27.901 1.00 17.45 409 LEU A C 1
ATOM 3232 O O . LEU A 1 409 ? 16.643 17.603 27.371 1.00 13.60 409 LEU A O 1
ATOM 3237 N N . ALA A 1 410 ? 14.827 18.296 28.545 1.00 14.89 410 ALA A N 1
ATOM 3238 C CA . ALA A 1 410 ? 14.249 16.969 28.640 1.00 16.90 410 ALA A CA 1
ATOM 3239 C C . ALA A 1 410 ? 13.920 16.448 27.247 1.00 18.15 410 ALA A C 1
ATOM 3240 O O . ALA A 1 410 ? 14.213 15.296 26.921 1.00 15.10 410 ALA A O 1
ATOM 3242 N N . HIS A 1 411 ? 13.339 17.317 26.416 1.00 16.65 411 HIS A N 1
ATOM 3243 C CA . HIS A 1 411 ? 13.066 16.963 25.027 1.00 18.55 411 HIS A CA 1
ATOM 3244 C C . HIS A 1 411 ? 14.298 16.404 24.329 1.00 18.36 411 HIS A C 1
ATOM 3245 O O . HIS A 1 411 ? 14.214 15.416 23.591 1.00 15.82 411 HIS A O 1
ATOM 3252 N N . MET A 1 412 ? 15.443 17.043 24.549 1.00 19.75 412 MET A N 1
ATOM 3253 C CA . MET A 1 412 ? 16.592 16.749 23.705 1.00 21.19 412 MET A CA 1
ATOM 3254 C C . MET A 1 412 ? 17.401 15.538 24.196 1.00 19.55 412 MET A C 1
ATOM 3255 O O . MET A 1 412 ? 18.090 14.905 23.407 1.00 17.56 412 MET A O 1
ATOM 3260 N N . ILE A 1 413 ? 17.275 15.163 25.464 1.00 19.15 413 ILE A N 1
ATOM 3261 C CA . ILE A 1 413 ? 17.950 13.941 25.913 1.00 20.76 413 ILE A CA 1
ATOM 3262 C C . ILE A 1 413 ? 17.057 12.688 25.815 1.00 18.99 413 ILE A C 1
ATOM 3263 O O . ILE A 1 413 ? 17.541 11.567 26.007 1.00 22.06 413 ILE A O 1
ATOM 3268 N N . ARG A 1 414 ? 15.782 12.869 25.478 1.00 20.40 414 ARG A N 1
ATOM 3269 C CA . ARG A 1 414 ? 14.820 11.765 25.470 1.00 22.06 414 ARG A CA 1
ATOM 3270 C C . ARG A 1 414 ? 15.265 10.591 24.588 1.00 25.93 414 ARG A C 1
ATOM 3271 O O . ARG A 1 414 ? 15.141 9.418 24.994 1.00 18.83 414 ARG A O 1
ATOM 3279 N N . ASN A 1 415 ? 15.784 10.883 23.395 1.00 20.95 415 ASN A N 1
ATOM 3280 C CA . ASN A 1 415 ? 16.199 9.778 22.522 1.00 19.55 415 ASN A CA 1
ATOM 3281 C C . ASN A 1 415 ? 17.279 8.927 23.206 1.00 23.67 415 ASN A C 1
ATOM 3282 O O . ASN A 1 415 ? 17.278 7.696 23.098 1.00 23.10 415 ASN A O 1
ATOM 3287 N N . GLY A 1 416 ? 18.175 9.575 23.944 1.00 19.39 416 GLY A N 1
ATOM 3288 C CA . GLY A 1 416 ? 19.218 8.863 24.667 1.00 19.87 416 GLY A CA 1
ATOM 3289 C C . GLY A 1 416 ? 18.695 8.141 25.895 1.00 22.54 416 GLY A C 1
ATOM 3290 O O . GLY A 1 416 ? 19.094 7.008 26.198 1.00 21.47 416 GLY A O 1
ATOM 3291 N N . ALA A 1 417 ? 17.803 8.801 26.618 1.00 19.96 417 ALA A N 1
ATOM 3292 C CA . ALA A 1 417 ? 17.177 8.183 27.784 1.00 21.99 417 ALA A CA 1
ATOM 3293 C C . ALA A 1 417 ? 16.555 6.821 27.440 1.00 23.07 417 ALA A C 1
ATOM 3294 O O . ALA A 1 417 ? 16.717 5.844 28.183 1.00 25.98 417 ALA A O 1
ATOM 3296 N N . TYR A 1 418 ? 15.857 6.747 26.308 1.00 21.97 418 TYR A N 1
ATOM 3297 C CA . TYR A 1 418 ? 15.191 5.511 25.915 1.00 22.41 418 TYR A CA 1
ATOM 3298 C C . TYR A 1 418 ? 15.982 4.624 24.958 1.00 23.72 418 TYR A C 1
ATOM 3299 O O . TYR A 1 418 ? 15.579 3.482 24.693 1.00 23.41 418 TYR A O 1
ATOM 3308 N N . ASN A 1 419 ? 17.075 5.152 24.418 1.00 22.38 419 ASN A N 1
ATOM 3309 C CA . ASN A 1 419 ? 18.000 4.371 23.592 1.00 21.72 419 ASN A CA 1
ATOM 3310 C C . ASN A 1 419 ? 19.427 4.644 24.022 1.00 24.03 419 ASN A C 1
ATOM 3311 O O . ASN A 1 419 ? 20.096 5.516 23.468 1.00 21.27 419 ASN A O 1
ATOM 3316 N N . ASN A 1 420 ? 19.890 3.881 25.013 1.00 21.91 420 ASN A N 1
ATOM 3317 C CA . ASN A 1 420 ? 21.141 4.171 25.704 1.00 21.34 420 ASN A CA 1
ATOM 3318 C C . ASN A 1 420 ? 22.391 4.023 24.839 1.00 21.40 420 ASN A C 1
ATOM 3319 O O . ASN A 1 420 ? 23.468 4.396 25.263 1.00 24.14 420 ASN A O 1
ATOM 3324 N N . ARG A 1 421 ? 22.268 3.438 23.649 1.00 22.18 421 ARG A N 1
ATOM 3325 C CA . ARG A 1 421 ? 23.426 3.350 22.762 1.00 23.33 421 ARG A CA 1
ATOM 3326 C C . ARG A 1 421 ? 23.516 4.585 21.858 1.00 22.46 421 ARG A C 1
ATOM 3327 O O . ARG A 1 421 ? 24.528 4.801 21.178 1.00 22.24 421 ARG A O 1
ATOM 3335 N N . SER A 1 422 ? 22.461 5.395 21.856 1.00 27.33 422 SER A N 1
ATOM 3336 C CA . SER A 1 422 ? 22.515 6.692 21.174 1.00 23.81 422 SER A CA 1
ATOM 3337 C C . SER A 1 422 ? 23.418 7.638 21.952 1.00 25.84 422 SER A C 1
ATOM 3338 O O . SER A 1 422 ? 23.266 7.779 23.164 1.00 26.00 422 SER A O 1
ATOM 3341 N N . ILE A 1 423 ? 24.345 8.297 21.255 1.00 24.54 423 ILE A N 1
ATOM 3342 C CA . ILE A 1 423 ? 25.368 9.093 21.911 1.00 20.95 423 ILE A CA 1
ATOM 3343 C C . ILE A 1 423 ? 25.170 10.620 21.822 1.00 23.01 423 ILE A C 1
ATOM 3344 O O . ILE A 1 423 ? 25.821 11.359 22.545 1.00 22.73 423 ILE A O 1
ATOM 3349 N N . CYS A 1 424 ? 24.295 11.099 20.942 1.00 21.80 424 CYS A N 1
ATOM 3350 C CA . CYS A 1 424 ? 24.046 12.551 20.850 1.00 23.67 424 CYS A CA 1
ATOM 3351 C C . CYS A 1 424 ? 22.570 12.910 21.068 1.00 19.72 424 CYS A C 1
ATOM 3352 O O . CYS A 1 424 ? 21.683 12.115 20.779 1.00 19.05 424 CYS A O 1
ATOM 3355 N N . PRO A 1 425 ? 22.304 14.113 21.594 1.00 18.49 425 PRO A N 1
ATOM 3356 C CA . PRO A 1 425 ? 20.908 14.515 21.769 1.00 17.71 425 PRO A CA 1
ATOM 3357 C C . PRO A 1 425 ? 20.303 15.015 20.459 1.00 19.86 425 PRO A C 1
ATOM 3358 O O . PRO A 1 425 ? 21.025 15.155 19.456 1.00 15.98 425 PRO A O 1
ATOM 3362 N N . ARG A 1 426 ? 19.000 15.283 20.488 1.00 19.27 426 ARG A N 1
ATOM 3363 C CA . ARG A 1 426 ? 18.277 15.863 19.357 1.00 16.67 426 ARG A CA 1
ATOM 3364 C C . ARG A 1 426 ? 17.518 17.115 19.815 1.00 20.57 426 ARG A C 1
ATOM 3365 O O . ARG A 1 426 ? 16.569 17.012 20.578 1.00 21.59 426 ARG A O 1
ATOM 3373 N N . THR A 1 427 ? 17.914 18.285 19.320 1.00 19.16 427 THR A N 1
ATOM 3374 C CA . THR A 1 427 ? 17.371 19.553 19.802 1.00 18.27 427 THR A CA 1
ATOM 3375 C C . THR A 1 427 ? 15.948 19.837 19.260 1.00 17.42 427 THR A C 1
ATOM 3376 O O . THR A 1 427 ? 15.490 19.174 18.321 1.00 22.66 427 THR A O 1
ATOM 3380 N N . GLY A 1 428 ? 15.252 20.803 19.867 1.00 17.09 428 GLY A N 1
ATOM 3381 C CA . GLY A 1 428 ? 13.864 21.092 19.517 1.00 16.16 428 GLY A CA 1
ATOM 3382 C C . GLY A 1 428 ? 13.675 22.289 18.588 1.00 16.39 428 GLY A C 1
ATOM 3383 O O . GLY A 1 428 ? 12.654 22.407 17.923 1.00 18.04 428 GLY A O 1
ATOM 3384 N N . GLU A 1 429 ? 14.656 23.174 18.557 1.00 16.69 429 GLU A N 1
ATOM 3385 C CA . GLU A 1 429 ? 14.648 24.347 17.668 1.00 16.60 429 GLU A CA 1
ATOM 3386 C C . GLU A 1 429 ? 16.006 25.037 17.766 1.00 15.50 429 GLU A C 1
ATOM 3387 O O . GLU A 1 429 ? 16.771 24.764 18.688 1.00 15.81 429 GLU A O 1
ATOM 3393 N N . ALA A 1 430 ? 16.289 25.949 16.843 1.00 12.72 430 ALA A N 1
ATOM 3394 C CA . ALA A 1 430 ? 17.573 26.614 16.782 1.00 14.37 430 ALA A CA 1
ATOM 3395 C C . ALA A 1 430 ? 17.923 27.295 18.090 1.00 13.93 430 ALA A C 1
ATOM 3396 O O . ALA A 1 430 ? 19.094 27.332 18.469 1.00 16.55 430 ALA A O 1
ATOM 3398 N N . GLU A 1 431 ? 16.910 27.834 18.767 1.00 18.37 431 GLU A N 1
ATOM 3399 C CA . GLU A 1 431 ? 17.132 28.612 19.988 1.00 18.69 431 GLU A CA 1
ATOM 3400 C C . GLU A 1 431 ? 17.732 27.747 21.106 1.00 15.44 431 GLU A C 1
ATOM 3401 O O . GLU A 1 431 ? 18.332 28.251 22.061 1.00 19.05 431 GLU A O 1
ATOM 3407 N N . CYS A 1 432 ? 17.568 26.440 20.976 1.00 13.42 432 CYS A N 1
ATOM 3408 C CA . CYS A 1 432 ? 18.150 25.506 21.929 1.00 16.96 432 CYS A CA 1
ATOM 3409 C C . CYS A 1 432 ? 19.652 25.747 22.104 1.00 14.23 432 CYS A C 1
ATOM 3410 O O . CYS A 1 432 ? 20.185 25.605 23.216 1.00 16.43 432 CYS A O 1
ATOM 3413 N N . TYR A 1 433 ? 20.324 26.151 21.020 1.00 14.09 433 TYR A N 1
ATOM 3414 C CA . TYR A 1 433 ? 21.767 26.327 21.056 1.00 15.96 433 TYR A CA 1
ATOM 3415 C C . TYR A 1 433 ? 22.224 27.615 21.752 1.00 12.45 433 TYR A C 1
ATOM 3416 O O . TYR A 1 433 ? 23.417 27.844 21.906 1.00 19.08 433 TYR A O 1
ATOM 3425 N N . SER A 1 434 ? 21.297 28.456 22.156 1.00 17.04 434 SER A N 1
ATOM 3426 C CA . SER A 1 434 ? 21.676 29.551 23.035 1.00 17.08 434 SER A CA 1
ATOM 3427 C C . SER A 1 434 ? 21.029 29.350 24.408 1.00 16.68 434 SER A C 1
ATOM 3428 O O . SER A 1 434 ? 21.696 29.515 25.422 1.00 19.24 434 SER A O 1
ATOM 3431 N N . THR A 1 435 ? 19.741 29.000 24.443 1.00 16.55 435 THR A N 1
ATOM 3432 C CA . THR A 1 435 ? 19.033 28.798 25.719 1.00 18.40 435 THR A CA 1
ATOM 3433 C C . THR A 1 435 ? 19.710 27.740 26.606 1.00 18.97 435 THR A C 1
ATOM 3434 O O . THR A 1 435 ? 19.791 27.890 27.846 1.00 16.82 435 THR A O 1
ATOM 3438 N N . PHE A 1 436 ? 20.215 26.681 25.974 1.00 15.90 436 PHE A N 1
ATOM 3439 C CA . PHE A 1 436 ? 20.892 25.608 26.719 1.00 19.93 436 PHE A CA 1
ATOM 3440 C C . PHE A 1 436 ? 22.381 25.501 26.392 1.00 15.94 436 PHE A C 1
ATOM 3441 O O . PHE A 1 436 ? 22.928 24.393 26.341 1.00 16.26 436 PHE A O 1
ATOM 3449 N N . ILE A 1 437 ? 23.018 26.646 26.161 1.00 14.91 437 ILE A N 1
ATOM 3450 C CA . ILE A 1 437 ? 24.416 26.693 25.739 1.00 18.79 437 ILE A CA 1
ATOM 3451 C C . ILE A 1 437 ? 25.350 25.966 26.731 1.00 18.51 437 ILE A C 1
ATOM 3452 O O . ILE A 1 437 ? 26.328 25.343 26.318 1.00 15.39 437 ILE A O 1
ATOM 3457 N N . ASP A 1 438 ? 25.019 26.017 28.022 1.00 17.23 438 ASP A N 1
ATOM 3458 C CA . ASP A 1 438 ? 25.859 25.409 29.056 1.00 20.75 438 ASP A CA 1
ATOM 3459 C C . ASP A 1 438 ? 25.892 23.901 28.917 1.00 21.21 438 ASP A C 1
ATOM 3460 O O . ASP A 1 438 ? 26.835 23.249 29.361 1.00 20.34 438 ASP A O 1
ATOM 3465 N N . TYR A 1 439 ? 24.839 23.338 28.340 1.00 19.99 439 TYR A N 1
ATOM 3466 C CA . TYR A 1 439 ? 24.837 21.905 28.068 1.00 18.08 439 TYR A CA 1
ATOM 3467 C C . TYR A 1 439 ? 25.418 21.623 26.692 1.00 17.28 439 TYR A C 1
ATOM 3468 O O . TYR A 1 439 ? 26.285 20.766 26.540 1.00 17.58 439 TYR A O 1
ATOM 3477 N N . LEU A 1 440 ? 24.939 22.348 25.683 1.00 15.66 440 LEU A N 1
ATOM 3478 C CA . LEU A 1 440 ? 25.264 21.988 24.306 1.00 17.30 440 LEU A CA 1
ATOM 3479 C C . LEU A 1 440 ? 26.684 22.398 23.878 1.00 17.61 440 LEU A C 1
ATOM 3480 O O . LEU A 1 440 ? 27.309 21.703 23.073 1.00 18.42 440 LEU A O 1
ATOM 3485 N N . ASP A 1 441 ? 27.209 23.505 24.406 1.00 16.86 441 ASP A N 1
ATOM 3486 C CA . ASP A 1 441 ? 28.481 24.002 23.899 1.00 16.84 441 ASP A CA 1
ATOM 3487 C C . ASP A 1 441 ? 29.667 23.109 24.274 1.00 18.22 441 ASP A C 1
ATOM 3488 O O . ASP A 1 441 ? 30.483 22.802 23.416 1.00 18.90 441 ASP A O 1
ATOM 3493 N N . PRO A 1 442 ? 29.771 22.679 25.550 1.00 19.66 442 PRO A N 1
ATOM 3494 C CA . PRO A 1 442 ? 30.885 21.757 25.813 1.00 21.01 442 PRO A CA 1
ATOM 3495 C C . PRO A 1 442 ? 30.734 20.428 25.050 1.00 19.20 442 PRO A C 1
ATOM 3496 O O . PRO A 1 442 ? 31.725 19.876 24.558 1.00 19.62 442 PRO A O 1
ATOM 3500 N N . LEU A 1 443 ? 29.501 19.954 24.931 1.00 19.19 443 LEU A N 1
ATOM 3501 C CA . LEU A 1 443 ? 29.188 18.731 24.188 1.00 18.61 443 LEU A CA 1
ATOM 3502 C C . LEU A 1 443 ? 29.633 18.807 22.727 1.00 19.80 443 LEU A C 1
ATOM 3503 O O . LEU A 1 443 ? 30.158 17.836 22.167 1.00 21.56 443 LEU A O 1
ATOM 3508 N N . ILE A 1 444 ? 29.364 19.953 22.107 1.00 18.05 444 ILE A N 1
ATOM 3509 C CA . ILE A 1 444 ? 29.708 20.211 20.710 1.00 18.38 444 ILE A CA 1
ATOM 3510 C C . ILE A 1 444 ? 31.224 20.250 20.551 1.00 20.96 444 ILE A C 1
ATOM 3511 O O . ILE A 1 444 ? 31.786 19.611 19.668 1.00 20.65 444 ILE A O 1
ATOM 3516 N N . CYS A 1 445 ? 31.868 21.001 21.436 1.00 19.44 445 CYS A N 1
ATOM 3517 C CA . CYS A 1 445 ? 33.319 21.093 21.491 1.00 26.14 445 CYS A CA 1
ATOM 3518 C C . CYS A 1 445 ? 33.985 19.724 21.608 1.00 19.35 445 CYS A C 1
ATOM 3519 O O . CYS A 1 445 ? 34.950 19.436 20.899 1.00 21.19 445 CYS A O 1
ATOM 3522 N N . ASP A 1 446 ? 33.455 18.896 22.505 1.00 21.98 446 ASP A N 1
ATOM 3523 C CA . ASP A 1 446 ? 33.915 17.515 22.691 1.00 23.58 446 ASP A CA 1
ATOM 3524 C C . ASP A 1 446 ? 33.718 16.669 21.429 1.00 25.38 446 ASP A C 1
ATOM 3525 O O . ASP A 1 446 ? 34.675 16.089 20.911 1.00 25.89 446 ASP A O 1
ATOM 3530 N N . TYR A 1 447 ? 32.484 16.606 20.933 1.00 21.42 447 TY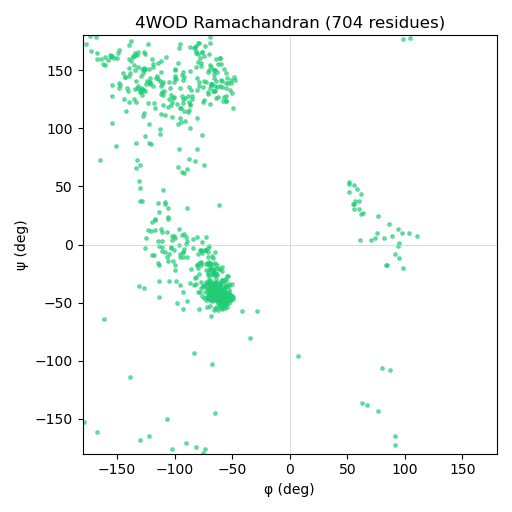R A N 1
ATOM 3531 C CA . TYR A 1 447 ? 32.177 15.785 19.754 1.00 22.47 447 TYR A CA 1
ATOM 3532 C C . TYR A 1 447 ? 33.032 16.163 18.537 1.00 23.26 447 TYR A C 1
ATOM 3533 O O . TYR A 1 447 ? 33.614 15.297 17.888 1.00 20.73 447 TYR A O 1
ATOM 3542 N N . HIS A 1 448 ? 33.098 17.455 18.222 1.00 19.10 448 HIS A N 1
ATOM 3543 C CA . HIS A 1 448 ? 33.813 17.909 17.026 1.00 20.09 448 HIS A CA 1
ATOM 3544 C C . HIS A 1 448 ? 35.305 18.208 17.240 1.00 21.46 448 HIS A C 1
ATOM 3545 O O . HIS A 1 448 ? 35.990 18.628 16.309 1.00 19.43 448 HIS A O 1
ATOM 3552 N N . GLY A 1 449 ? 35.805 17.978 18.451 1.00 24.70 449 GLY A N 1
ATOM 3553 C CA . GLY A 1 449 ? 37.200 18.251 18.770 1.00 23.21 449 GLY A CA 1
ATOM 3554 C C . GLY A 1 449 ? 37.626 19.700 18.562 1.00 24.96 449 GLY A C 1
ATOM 3555 O O . GLY A 1 449 ? 38.671 19.976 17.955 1.00 23.77 449 GLY A O 1
ATOM 3556 N N . VAL A 1 450 ? 36.820 20.630 19.064 1.00 23.23 450 VAL A N 1
ATOM 3557 C CA . VAL A 1 450 ? 37.094 22.051 18.897 1.00 25.71 450 VAL A CA 1
ATOM 3558 C C . VAL A 1 450 ? 37.000 22.777 20.227 1.00 34.88 450 VAL A C 1
ATOM 3559 O O . VAL A 1 450 ? 36.961 22.149 21.297 1.00 32.51 450 VAL A O 1
ATOM 3563 N N . LYS A 1 451 ? 36.990 24.104 20.161 1.00 31.89 451 LYS A N 1
ATOM 3564 C CA . LYS A 1 451 ? 36.919 24.927 21.364 1.00 32.35 451 LYS A CA 1
ATOM 3565 C C . LYS A 1 451 ? 36.324 26.290 21.051 1.00 35.07 451 LYS A C 1
ATOM 3566 O O . LYS A 1 451 ? 36.281 26.712 19.887 1.00 30.05 451 LYS A O 1
ATOM 3572 N N . ASP A 1 452 ? 35.859 26.963 22.102 1.00 32.10 452 ASP A N 1
ATOM 3573 C CA . ASP A 1 452 ? 35.310 28.308 21.998 1.00 33.07 452 ASP A CA 1
ATOM 3574 C C . ASP A 1 452 ? 36.268 29.304 21.363 1.00 33.67 452 ASP A C 1
ATOM 3575 O O . ASP A 1 452 ? 37.380 29.516 21.851 1.00 29.62 452 ASP A O 1
ATOM 3580 N N . SER A 1 453 ? 35.803 29.936 20.289 1.00 35.59 453 SER A N 1
ATOM 3581 C CA . SER A 1 453 ? 36.581 30.950 19.595 1.00 30.09 453 SER A CA 1
ATOM 3582 C C . SER A 1 453 ? 35.876 32.319 19.612 1.00 35.90 453 SER A C 1
ATOM 3583 O O . SER A 1 453 ? 34.640 32.407 19.686 1.00 31.97 453 SER A O 1
ATOM 3586 N N . ALA A 1 454 ? 36.678 33.378 19.539 1.00 27.80 454 ALA A N 1
ATOM 3587 C CA . ALA A 1 454 ? 36.187 34.750 19.495 1.00 26.03 454 ALA A CA 1
ATOM 3588 C C . ALA A 1 454 ? 35.507 35.075 18.177 1.00 29.19 454 ALA A C 1
ATOM 3589 O O . ALA A 1 454 ? 34.710 36.017 18.097 1.00 21.91 454 ALA A O 1
ATOM 3591 N N . PHE A 1 455 ? 35.843 34.303 17.142 1.00 32.42 455 PHE A N 1
ATOM 3592 C CA . PHE A 1 455 ? 35.442 34.626 15.770 1.00 32.84 455 PHE A CA 1
ATOM 3593 C C . PHE A 1 455 ? 34.118 33.989 15.335 1.00 33.08 455 PHE A C 1
ATOM 3594 O O . PHE A 1 455 ? 33.811 32.849 15.706 1.00 28.59 455 PHE A O 1
ATOM 3602 N N . LYS A 1 456 ? 33.350 34.723 14.533 1.00 28.86 456 LYS A N 1
ATOM 3603 C CA . LYS A 1 456 ? 32.169 34.161 13.887 1.00 33.82 456 LYS A CA 1
ATOM 3604 C C . LYS A 1 456 ? 32.587 32.978 13.034 1.00 35.65 456 LYS A C 1
ATOM 3605 O O . LYS A 1 456 ? 33.645 33.031 12.390 1.00 35.68 456 LYS A O 1
ATOM 3611 N N . HIS A 1 457 ? 31.770 31.921 13.040 1.00 36.39 457 HIS A N 1
ATOM 3612 C CA . HIS A 1 457 ? 31.937 30.768 12.142 1.00 35.53 457 HIS A CA 1
ATOM 3613 C C . HIS A 1 457 ? 32.164 31.296 10.738 1.00 37.36 457 HIS A C 1
ATOM 3614 O O . HIS A 1 457 ? 31.581 32.306 10.354 1.00 36.45 457 HIS A O 1
ATOM 3621 N N . PRO A 1 458 ? 33.050 30.635 9.976 1.00 42.98 458 PRO A N 1
ATOM 3622 C CA . PRO A 1 458 ? 33.257 31.053 8.585 1.00 39.35 458 PRO A CA 1
ATOM 3623 C C . PRO A 1 458 ? 31.922 31.157 7.849 1.00 39.61 458 PRO A C 1
ATOM 3624 O O . PRO A 1 458 ? 31.026 30.349 8.114 1.00 41.19 458 PRO A O 1
ATOM 3628 N N . ALA A 1 459 ? 31.757 32.153 6.983 1.00 39.15 459 ALA A N 1
ATOM 3629 C CA . ALA A 1 459 ? 30.581 32.195 6.116 1.00 36.75 459 ALA A CA 1
ATOM 3630 C C . ALA A 1 459 ? 30.579 30.945 5.247 1.00 30.88 459 ALA A C 1
ATOM 3631 O O . ALA A 1 459 ? 31.610 30.283 5.119 1.00 31.02 459 ALA A O 1
ATOM 3633 N N . PRO A 1 460 ? 29.412 30.589 4.686 1.00 36.04 460 PRO A N 1
ATOM 3634 C CA . PRO A 1 460 ? 29.404 29.504 3.706 1.00 25.44 460 PRO A CA 1
ATOM 3635 C C . PRO A 1 460 ? 30.484 29.721 2.651 1.00 27.00 460 PRO A C 1
ATOM 3636 O O . PRO A 1 460 ? 30.468 30.732 1.956 1.00 31.73 460 PRO A O 1
ATOM 3640 N N . THR A 1 461 ? 31.437 28.801 2.575 1.00 26.63 461 THR A N 1
ATOM 3641 C CA . THR A 1 461 ? 32.544 28.914 1.628 1.00 25.76 461 THR A CA 1
ATOM 3642 C C . THR A 1 461 ? 32.511 27.689 0.719 1.00 24.15 461 THR A C 1
ATOM 3643 O O . THR A 1 461 ? 33.161 26.686 0.997 1.00 24.30 461 THR A O 1
ATOM 3647 N N . PHE A 1 462 ? 31.719 27.786 -0.348 1.00 24.57 462 PHE A N 1
ATOM 3648 C CA . PHE A 1 462 ? 31.493 26.684 -1.283 1.00 21.87 462 PHE A CA 1
ATOM 3649 C C . PHE A 1 462 ? 32.622 26.578 -2.307 1.00 27.36 462 PHE A C 1
ATOM 3650 O O . PHE A 1 462 ? 32.908 25.495 -2.821 1.00 25.65 462 PHE A O 1
ATOM 3658 N N . GLY A 1 463 ? 33.244 27.716 -2.612 1.00 28.10 463 GLY A N 1
ATOM 3659 C CA . GLY A 1 463 ? 34.351 27.757 -3.555 1.00 29.03 463 GLY A CA 1
ATOM 3660 C C . GLY A 1 463 ? 33.899 28.181 -4.939 1.00 29.55 463 GLY A C 1
ATOM 3661 O O . GLY A 1 463 ? 32.714 28.395 -5.178 1.00 27.07 463 GLY A O 1
ATOM 3662 N N . ASP A 1 464 ? 34.856 28.306 -5.852 1.00 33.01 464 ASP A N 1
ATOM 3663 C CA . ASP A 1 464 ? 34.576 28.601 -7.255 1.00 33.37 464 ASP A CA 1
ATOM 3664 C C . ASP A 1 464 ? 34.166 27.316 -7.955 1.00 34.60 464 ASP A C 1
ATOM 3665 O O . ASP A 1 464 ? 35.000 26.442 -8.197 1.00 36.25 464 ASP A O 1
ATOM 3670 N N . LEU A 1 465 ? 32.888 27.214 -8.306 1.00 33.68 465 LEU A N 1
ATOM 3671 C CA . LEU A 1 465 ? 32.344 25.955 -8.794 1.00 31.33 465 LEU A CA 1
ATOM 3672 C C . LEU A 1 465 ? 32.857 25.592 -10.186 1.00 35.87 465 LEU A C 1
ATOM 3673 O O . LEU A 1 465 ? 32.580 24.503 -10.682 1.00 34.04 465 LEU A O 1
ATOM 3678 N N . SER A 1 466 ? 33.604 26.498 -10.813 1.00 37.90 466 SER A N 1
ATOM 3679 C CA . SER A 1 466 ? 34.210 26.204 -12.112 1.00 40.55 466 SER A CA 1
ATOM 3680 C C . SER A 1 466 ? 35.694 25.860 -11.980 1.00 39.00 466 SER A C 1
ATOM 3681 O O . SER A 1 466 ? 36.311 25.349 -12.918 1.00 42.80 466 SER A O 1
ATOM 3684 N N . LYS A 1 467 ? 36.270 26.145 -10.818 1.00 38.52 467 LYS A N 1
ATOM 3685 C CA . LYS A 1 467 ? 37.674 25.833 -10.589 1.00 36.92 467 LYS A CA 1
ATOM 3686 C C . LYS A 1 467 ? 37.833 25.163 -9.227 1.00 36.86 467 LYS A C 1
ATOM 3687 O O . LYS A 1 467 ? 38.447 25.709 -8.311 1.00 40.97 467 LYS A O 1
ATOM 3693 N N . LEU A 1 468 ? 37.262 23.971 -9.103 1.00 36.30 468 LEU A N 1
ATOM 3694 C CA . LEU A 1 468 ? 37.306 23.213 -7.858 1.00 32.96 468 LEU A CA 1
ATOM 3695 C C . LEU A 1 468 ? 38.633 22.459 -7.698 1.00 29.65 468 LEU A C 1
ATOM 3696 O O . LEU A 1 468 ? 39.277 22.113 -8.684 1.00 29.91 468 LEU A O 1
ATOM 3701 N N . PRO A 1 469 ? 39.053 22.199 -6.453 1.00 32.21 469 PRO A N 1
ATOM 3702 C CA . PRO A 1 469 ? 40.324 21.488 -6.272 1.00 31.81 469 PRO A CA 1
ATOM 3703 C C . PRO A 1 469 ? 40.149 19.972 -6.253 1.00 33.53 469 PRO A C 1
ATOM 3704 O O . PRO A 1 469 ? 40.889 19.275 -5.557 1.00 38.44 469 PRO A O 1
ATOM 3708 N N . PHE A 1 470 ? 39.163 19.475 -6.990 1.00 28.46 470 PHE A N 1
ATOM 3709 C CA . PHE A 1 470 ? 38.974 18.040 -7.152 1.00 29.35 470 PHE A CA 1
ATOM 3710 C C . PHE A 1 470 ? 38.174 17.834 -8.427 1.00 27.88 470 PHE A C 1
ATOM 3711 O O . PHE A 1 470 ? 37.506 18.751 -8.896 1.00 29.24 470 PHE A O 1
ATOM 3719 N N . GLY A 1 471 ? 38.253 16.645 -9.002 1.00 25.82 471 GLY A N 1
ATOM 3720 C CA . GLY A 1 471 ? 37.563 16.375 -10.242 1.00 24.98 471 GLY A CA 1
ATOM 3721 C C . GLY A 1 471 ? 36.940 14.996 -10.211 1.00 33.60 471 GLY A C 1
ATOM 3722 O O . GLY A 1 471 ? 36.014 14.734 -9.439 1.00 30.66 471 GLY A O 1
ATOM 3723 N N . ASP A 1 472 ? 37.445 14.114 -11.065 1.00 31.41 472 ASP A N 1
ATOM 3724 C CA . ASP A 1 472 ? 37.004 12.731 -11.100 1.00 28.91 472 ASP A CA 1
ATOM 3725 C C . ASP A 1 472 ? 38.033 11.846 -10.404 1.00 32.81 472 ASP A C 1
ATOM 3726 O O . ASP A 1 472 ? 39.130 11.606 -10.919 1.00 35.27 472 ASP A O 1
ATOM 3731 N N . LEU A 1 473 ? 37.661 11.341 -9.238 1.00 28.15 473 LEU A N 1
ATOM 3732 C CA . LEU A 1 473 ? 38.573 10.565 -8.416 1.00 29.98 473 LEU A CA 1
ATOM 3733 C C . LEU A 1 473 ? 38.850 9.163 -8.975 1.00 35.02 473 LEU A C 1
ATOM 3734 O O . LEU A 1 473 ? 39.658 8.416 -8.415 1.00 34.78 473 LEU A O 1
ATOM 3739 N N . ASP A 1 474 ? 38.170 8.805 -10.061 1.00 30.28 474 ASP A N 1
ATOM 3740 C CA . ASP A 1 474 ? 38.316 7.489 -10.673 1.00 35.45 474 ASP A CA 1
ATOM 3741 C C . ASP A 1 474 ? 37.728 7.474 -12.087 1.00 42.94 474 ASP A C 1
ATOM 3742 O O . ASP A 1 474 ? 36.670 6.891 -12.310 1.00 44.29 474 ASP A O 1
ATOM 3747 N N . PRO A 1 475 ? 38.419 8.119 -13.046 1.00 41.48 475 PRO A N 1
ATOM 3748 C CA . PRO A 1 475 ? 37.935 8.201 -14.430 1.00 50.19 475 PRO A CA 1
ATOM 3749 C C . PRO A 1 475 ? 37.822 6.821 -15.061 1.00 54.27 475 PRO A C 1
ATOM 3750 O O . PRO A 1 475 ? 36.906 6.574 -15.852 1.00 52.62 475 PRO A O 1
ATOM 3754 N N . THR A 1 476 ? 38.759 5.945 -14.695 1.00 51.89 476 THR A N 1
ATOM 3755 C CA . THR A 1 476 ? 38.898 4.611 -15.277 1.00 52.59 476 THR A CA 1
ATOM 3756 C C . THR A 1 476 ? 37.714 3.697 -14.981 1.00 56.60 476 THR A C 1
ATOM 3757 O O . THR A 1 476 ? 36.565 4.131 -14.928 1.00 59.50 476 THR A O 1
ATOM 3761 N N . GLY A 1 477 ? 38.015 2.418 -14.796 1.00 57.37 477 GLY A N 1
ATOM 3762 C CA . GLY A 1 477 ? 36.998 1.438 -14.498 1.00 60.91 477 GLY A CA 1
ATOM 3763 C C . GLY A 1 477 ? 36.402 1.694 -13.134 1.00 57.96 477 GLY A C 1
ATOM 3764 O O . GLY A 1 477 ? 35.597 2.603 -12.944 1.00 54.84 477 GLY A O 1
ATOM 3765 N N . LYS A 1 478 ? 36.816 0.901 -12.161 1.00 54.84 478 LYS A N 1
ATOM 3766 C CA . LYS A 1 478 ? 36.168 0.983 -10.879 1.00 50.45 478 LYS A CA 1
ATOM 3767 C C . LYS A 1 478 ? 37.107 0.818 -9.682 1.00 50.96 478 LYS A C 1
ATOM 3768 O O . LYS A 1 478 ? 37.725 -0.224 -9.461 1.00 48.01 478 LYS A O 1
ATOM 3774 N N . PHE A 1 479 ? 37.210 1.901 -8.931 1.00 45.75 479 PHE A N 1
ATOM 3775 C CA . PHE A 1 479 ? 37.450 1.835 -7.510 1.00 44.15 479 PHE A CA 1
ATOM 3776 C C . PHE A 1 479 ? 36.172 2.387 -6.886 1.00 41.69 479 PHE A C 1
ATOM 3777 O O . PHE A 1 479 ? 35.739 1.956 -5.817 1.00 40.16 479 PHE A O 1
ATOM 3785 N N . ILE A 1 480 ? 35.546 3.315 -7.605 1.00 38.13 480 ILE A N 1
ATOM 3786 C CA . ILE A 1 480 ? 34.383 4.033 -7.095 1.00 37.79 480 ILE A CA 1
ATOM 3787 C C . ILE A 1 480 ? 33.085 3.687 -7.820 1.00 33.93 480 ILE A C 1
ATOM 3788 O O . ILE A 1 480 ? 32.907 4.000 -8.998 1.00 34.85 480 ILE A O 1
ATOM 3793 N N . VAL A 1 481 ? 32.182 3.031 -7.101 1.00 34.40 481 VAL A N 1
ATOM 3794 C CA . VAL A 1 481 ? 30.867 2.697 -7.636 1.00 31.08 481 VAL A CA 1
ATOM 3795 C C . VAL A 1 481 ? 29.985 3.936 -7.801 1.00 29.95 481 VAL A C 1
ATOM 3796 O O . VAL A 1 481 ? 29.295 4.097 -8.812 1.00 24.20 481 VAL A O 1
ATOM 3800 N N . SER A 1 482 ? 30.018 4.829 -6.815 1.00 30.31 482 SER A N 1
ATOM 3801 C CA . SER A 1 482 ? 29.189 6.030 -6.882 1.00 26.75 482 SER A CA 1
ATOM 3802 C C . SER A 1 482 ? 29.642 7.095 -5.891 1.00 25.97 482 SER A C 1
ATOM 3803 O O . SER A 1 482 ? 30.315 6.802 -4.905 1.00 23.55 482 SER A O 1
ATOM 3806 N N . THR A 1 483 ? 29.242 8.328 -6.166 1.00 24.32 483 THR A N 1
ATOM 3807 C CA . THR A 1 483 ? 29.628 9.480 -5.358 1.00 22.72 483 THR A CA 1
ATOM 3808 C C . THR A 1 483 ? 28.372 10.236 -4.920 1.00 21.47 483 THR A C 1
ATOM 3809 O O . THR A 1 483 ? 27.369 10.248 -5.627 1.00 23.34 483 THR A O 1
ATOM 3813 N N . ARG A 1 484 ? 28.450 10.872 -3.753 1.00 22.48 484 ARG A N 1
ATOM 3814 C CA . ARG A 1 484 ? 27.316 11.495 -3.114 1.00 16.28 484 ARG A CA 1
ATOM 3815 C C . ARG A 1 484 ? 27.849 12.617 -2.221 1.00 16.13 484 ARG A C 1
ATOM 3816 O O . ARG A 1 484 ? 28.881 12.452 -1.560 1.00 17.95 484 ARG A O 1
ATOM 3824 N N . VAL A 1 485 ? 27.189 13.768 -2.243 1.00 17.04 485 VAL A N 1
ATOM 3825 C CA . VAL A 1 485 ? 27.414 14.781 -1.205 1.00 16.90 485 VAL A CA 1
ATOM 3826 C C . VAL A 1 485 ? 26.055 15.251 -0.729 1.00 14.41 485 VAL A C 1
ATOM 3827 O O . VAL A 1 485 ? 25.175 15.505 -1.527 1.00 16.46 485 VAL A O 1
ATOM 3831 N N . ARG A 1 486 ? 25.877 15.364 0.580 1.00 17.62 486 ARG A N 1
ATOM 3832 C CA . ARG A 1 486 ? 24.637 15.915 1.088 1.00 16.02 486 ARG A CA 1
ATOM 3833 C C . ARG A 1 486 ? 24.893 16.976 2.154 1.00 19.31 486 ARG A C 1
ATOM 3834 O O . ARG A 1 486 ? 25.993 17.041 2.730 1.00 18.26 486 ARG A O 1
ATOM 3842 N N . VAL A 1 487 ? 23.864 17.776 2.424 1.00 14.76 487 VAL A N 1
ATOM 3843 C CA . VAL A 1 487 ? 23.875 18.665 3.592 1.00 16.43 487 VAL A CA 1
ATOM 3844 C C . VAL A 1 487 ? 22.546 18.620 4.325 1.00 19.17 487 VAL A C 1
ATOM 3845 O O . VAL A 1 487 ? 21.510 18.308 3.727 1.00 19.24 487 VAL A O 1
ATOM 3849 N N . GLY A 1 488 ? 22.576 18.932 5.623 1.00 14.94 488 GLY A N 1
ATOM 3850 C CA . GLY A 1 488 ? 21.359 19.215 6.356 1.00 14.38 488 GLY A CA 1
ATOM 3851 C C . GLY A 1 488 ? 21.055 20.706 6.355 1.00 16.41 488 GLY A C 1
ATOM 3852 O O . GLY A 1 488 ? 21.979 21.505 6.295 1.00 16.02 488 GLY A O 1
ATOM 3853 N N . ARG A 1 489 ? 19.769 21.078 6.390 1.00 14.19 489 ARG A N 1
ATOM 3854 C CA . ARG A 1 489 ? 19.368 22.485 6.576 1.00 12.48 489 ARG A CA 1
ATOM 3855 C C . ARG A 1 489 ? 18.111 22.583 7.434 1.00 16.53 489 ARG A C 1
ATOM 3856 O O . ARG A 1 489 ? 17.229 21.722 7.383 1.00 14.56 489 ARG A O 1
ATOM 3864 N N . SER A 1 490 ? 18.075 23.630 8.257 1.00 12.04 490 SER A N 1
ATOM 3865 C CA . SER A 1 490 ? 16.919 24.007 9.028 1.00 10.59 490 SER A CA 1
ATOM 3866 C C . SER A 1 490 ? 16.401 25.313 8.467 1.00 15.22 490 SER A C 1
ATOM 3867 O O . SER A 1 490 ? 17.179 26.141 7.992 1.00 13.12 490 SER A O 1
ATOM 3870 N N . VAL A 1 491 ? 15.085 25.492 8.542 1.00 13.22 491 VAL A N 1
ATOM 3871 C CA . VAL A 1 491 ? 14.444 26.689 8.050 1.00 13.16 491 VAL A CA 1
ATOM 3872 C C . VAL A 1 491 ? 14.147 27.597 9.238 1.00 16.96 491 VAL A C 1
ATOM 3873 O O . VAL A 1 491 ? 13.521 27.166 10.227 1.00 17.11 491 VAL A O 1
ATOM 3877 N N . GLU A 1 492 ? 14.591 28.842 9.148 1.00 14.37 492 GLU A N 1
ATOM 3878 C CA . GLU A 1 492 ? 14.319 29.823 10.208 1.00 17.51 492 GLU A CA 1
ATOM 3879 C C . GLU A 1 492 ? 12.839 29.953 10.538 1.00 18.65 492 GLU A C 1
ATOM 3880 O O . GLU A 1 492 ? 11.992 29.958 9.647 1.00 18.49 492 GLU A O 1
ATOM 3886 N N . GLY A 1 493 ? 12.529 30.052 11.825 1.00 16.07 493 GLY A N 1
ATOM 3887 C CA . GLY A 1 493 ? 11.156 30.249 12.243 1.00 17.23 493 GLY A CA 1
ATOM 3888 C C . GLY A 1 493 ? 10.372 29.009 12.616 1.00 19.78 493 GLY A C 1
ATOM 3889 O O . GLY A 1 493 ? 9.280 29.125 13.168 1.00 26.22 493 GLY A O 1
ATOM 3890 N N . PHE A 1 494 ? 10.907 27.825 12.316 1.00 20.68 494 PHE A N 1
ATOM 3891 C CA . PHE A 1 494 ? 10.213 26.573 12.622 1.00 15.00 494 PHE A CA 1
ATOM 3892 C C . PHE A 1 494 ? 10.865 25.744 13.719 1.00 14.96 494 PHE A C 1
ATOM 3893 O O . PHE A 1 494 ? 12.091 25.562 13.748 1.00 15.08 494 PHE A O 1
ATOM 3901 N N . LEU A 1 495 ? 10.028 25.199 14.593 1.00 12.36 495 LEU A N 1
ATOM 3902 C CA . LEU A 1 495 ? 10.446 24.136 15.478 1.00 12.90 495 LEU A CA 1
ATOM 3903 C C . LEU A 1 495 ? 10.975 22.973 14.629 1.00 16.91 495 LEU A C 1
ATOM 3904 O O . LEU A 1 495 ? 10.556 22.794 13.484 1.00 14.39 495 LEU A O 1
ATOM 3909 N N . PHE A 1 496 ? 11.898 22.207 15.182 1.00 13.25 496 PHE A N 1
ATOM 3910 C CA . PHE A 1 496 ? 12.501 21.070 14.451 1.00 17.83 496 PHE A CA 1
ATOM 3911 C C . PHE A 1 496 ? 11.563 19.858 14.368 1.00 16.44 496 PHE A C 1
ATOM 3912 O O . PHE A 1 496 ? 10.563 19.812 15.088 1.00 16.21 496 PHE A O 1
ATOM 3920 N N . PRO A 1 497 ? 11.865 18.866 13.477 1.00 15.11 497 PRO A N 1
ATOM 3921 C CA . PRO A 1 497 ? 10.901 17.773 13.284 1.00 15.88 497 PRO A CA 1
ATOM 3922 C C . PRO A 1 497 ? 10.695 16.915 14.526 1.00 18.77 497 PRO A C 1
ATOM 3923 O O . PRO A 1 497 ? 9.847 16.051 14.509 1.00 21.79 497 PRO A O 1
ATOM 3927 N N . THR A 1 498 ? 11.474 17.154 15.573 1.00 17.54 498 THR A N 1
ATOM 3928 C CA . THR A 1 498 ? 11.339 16.406 16.816 1.00 18.01 498 THR A CA 1
ATOM 3929 C C . THR A 1 498 ? 10.032 16.770 17.531 1.00 18.83 498 THR A C 1
ATOM 3930 O O . THR A 1 498 ? 9.226 15.894 17.839 1.00 18.35 498 THR A O 1
ATOM 3934 N N . ILE A 1 499 ? 9.808 18.068 17.755 1.00 17.74 499 ILE A N 1
ATOM 3935 C CA . ILE A 1 499 ? 8.746 18.510 18.636 1.00 17.16 499 ILE A CA 1
ATOM 3936 C C . ILE A 1 499 ? 7.688 19.349 17.940 1.00 19.06 499 ILE A C 1
ATOM 3937 O O . ILE A 1 499 ? 6.632 19.612 18.521 1.00 22.94 499 ILE A O 1
ATOM 3942 N N . MET A 1 500 ? 7.943 19.724 16.686 1.00 17.81 500 MET A N 1
ATOM 3943 C CA . MET A 1 500 ? 7.070 20.657 15.984 1.00 17.03 500 MET A CA 1
ATOM 3944 C C . MET A 1 500 ? 5.651 20.098 15.884 1.00 18.49 500 MET A C 1
ATOM 3945 O O . MET A 1 500 ? 5.435 18.875 15.938 1.00 19.52 500 MET A O 1
ATOM 3950 N N . SER A 1 501 ? 4.690 20.997 15.753 1.00 15.27 501 SER A N 1
ATOM 3951 C CA . SER A 1 501 ? 3.286 20.594 15.729 1.00 22.57 501 SER A CA 1
ATOM 3952 C C . SER A 1 501 ? 2.923 20.114 14.337 1.00 21.45 501 SER A C 1
ATOM 3953 O O . SER A 1 501 ? 3.721 20.259 13.398 1.00 17.28 501 SER A O 1
ATOM 3956 N N . LYS A 1 502 ? 1.727 19.543 14.217 1.00 17.51 502 LYS A N 1
ATOM 3957 C CA . LYS A 1 502 ? 1.218 19.067 12.924 1.00 17.74 502 LYS A CA 1
ATOM 3958 C C . LYS A 1 502 ? 0.996 20.233 11.967 1.00 21.25 502 LYS A C 1
ATOM 3959 O O . LYS A 1 502 ? 1.341 20.151 10.787 1.00 20.44 502 LYS A O 1
ATOM 3965 N N . THR A 1 503 ? 0.421 21.318 12.480 1.00 17.72 503 THR A N 1
ATOM 3966 C CA . THR A 1 503 ? 0.237 22.529 11.680 1.00 21.51 503 THR A CA 1
ATOM 3967 C C . THR A 1 503 ? 1.590 23.120 11.245 1.00 24.12 503 THR A C 1
ATOM 3968 O O . THR A 1 503 ? 1.721 23.604 10.112 1.00 23.47 503 THR A O 1
ATOM 3972 N N . ASP A 1 504 ? 2.584 23.069 12.137 1.00 20.47 504 ASP A N 1
ATOM 3973 C CA . ASP A 1 504 ? 3.963 23.455 11.814 1.00 21.90 504 ASP A CA 1
ATOM 3974 C C . ASP A 1 504 ? 4.461 22.672 10.606 1.00 19.81 504 ASP A C 1
ATOM 3975 O O . ASP A 1 504 ? 5.004 23.260 9.677 1.00 17.50 504 ASP A O 1
ATOM 3980 N N . ARG A 1 505 ? 4.267 21.354 10.631 1.00 17.68 505 ARG A N 1
ATOM 3981 C CA . ARG A 1 505 ? 4.745 20.482 9.559 1.00 17.97 505 ARG A CA 1
ATOM 3982 C C . ARG A 1 505 ? 4.091 20.809 8.234 1.00 20.46 505 ARG A C 1
ATOM 3983 O O . ARG A 1 505 ? 4.766 20.841 7.198 1.00 18.94 505 ARG A O 1
ATOM 3991 N N . ILE A 1 506 ? 2.776 21.052 8.282 1.00 21.44 506 ILE A N 1
ATOM 3992 C CA . ILE A 1 506 ? 2.000 21.388 7.095 1.00 21.55 506 ILE A CA 1
ATOM 3993 C C . ILE A 1 506 ? 2.488 22.697 6.496 1.00 21.33 506 ILE A C 1
ATOM 3994 O O . ILE A 1 506 ? 2.640 22.822 5.271 1.00 17.69 506 ILE A O 1
ATOM 3999 N N . LYS A 1 507 ? 2.735 23.684 7.352 1.00 16.54 507 LYS A N 1
ATOM 4000 C CA . LYS A 1 507 ? 3.222 24.956 6.845 1.00 17.97 507 LYS A CA 1
ATOM 4001 C C . LYS A 1 507 ? 4.652 24.808 6.312 1.00 18.30 507 LYS A C 1
ATOM 4002 O O . LYS A 1 507 ? 4.969 25.346 5.249 1.00 18.42 507 LYS A O 1
ATOM 4008 N N . LEU A 1 508 ? 5.493 24.050 7.025 1.00 17.24 508 LEU A N 1
ATOM 4009 C CA . LEU A 1 508 ? 6.877 23.813 6.599 1.00 17.59 508 LEU A CA 1
ATOM 4010 C C . LEU A 1 508 ? 6.893 23.200 5.206 1.00 18.36 508 LEU A C 1
ATOM 4011 O O . LEU A 1 508 ? 7.696 23.581 4.344 1.00 17.42 508 LEU A O 1
ATOM 4016 N N . GLU A 1 509 ? 5.982 22.257 4.995 1.00 17.74 509 GLU A N 1
ATOM 4017 C CA . GLU A 1 509 ? 5.959 21.501 3.748 1.00 19.16 509 GLU A CA 1
ATOM 4018 C C . GLU A 1 509 ? 5.520 22.414 2.600 1.00 18.50 509 GLU A C 1
ATOM 4019 O O . GLU A 1 509 ? 6.024 22.301 1.479 1.00 17.84 509 GLU A O 1
ATOM 4025 N N . GLN A 1 510 ? 4.605 23.333 2.889 1.00 15.90 510 GLN A N 1
ATOM 4026 C CA . GLN A 1 510 ? 4.171 24.310 1.884 1.00 20.09 510 GLN A CA 1
ATOM 4027 C C . GLN A 1 510 ? 5.310 25.235 1.456 1.00 19.69 510 GLN A C 1
ATOM 4028 O O . GLN A 1 510 ? 5.478 25.515 0.254 1.00 18.21 510 GLN A O 1
ATOM 4034 N N . VAL A 1 511 ? 6.088 25.712 2.432 1.00 17.98 511 VAL A N 1
ATOM 4035 C CA . VAL A 1 511 ? 7.274 26.532 2.150 1.00 18.98 511 VAL A CA 1
ATOM 4036 C C . VAL A 1 511 ? 8.265 25.775 1.274 1.00 19.26 511 VAL A C 1
ATOM 4037 O O . VAL A 1 511 ? 8.663 26.258 0.206 1.00 16.10 511 VAL A O 1
ATOM 4041 N N . ILE A 1 512 ? 8.656 24.585 1.724 1.00 18.30 512 ILE A N 1
ATOM 4042 C CA . ILE A 1 512 ? 9.716 23.818 1.066 1.00 17.38 512 ILE A CA 1
ATOM 4043 C C . ILE A 1 512 ? 9.270 23.258 -0.294 1.00 18.97 512 ILE A C 1
ATOM 4044 O O . ILE A 1 512 ? 10.020 23.365 -1.281 1.00 17.97 512 ILE A O 1
ATOM 4049 N N . SER A 1 513 ? 8.071 22.671 -0.363 1.00 13.56 513 SER A N 1
ATOM 4050 C CA . SER A 1 513 ? 7.632 22.039 -1.625 1.00 17.34 513 SER A CA 1
ATOM 4051 C C . SER A 1 513 ? 7.406 23.107 -2.700 1.00 19.22 513 SER A C 1
ATOM 4052 O O . SER A 1 513 ? 7.723 22.893 -3.873 1.00 19.30 513 SER A O 1
ATOM 4055 N N . GLY A 1 514 ? 6.891 24.257 -2.287 1.00 15.67 514 GLY A N 1
ATOM 4056 C CA . GLY A 1 514 ? 6.789 25.404 -3.172 1.00 17.35 514 GLY A CA 1
ATOM 4057 C C . GLY A 1 514 ? 8.110 25.745 -3.842 1.00 13.79 514 GLY A C 1
ATOM 4058 O O . GLY A 1 514 ? 8.156 25.955 -5.051 1.00 16.18 514 GLY A O 1
ATOM 4059 N N . ALA A 1 515 ? 9.191 25.798 -3.068 1.00 13.67 515 ALA A N 1
ATOM 4060 C CA . ALA A 1 515 ? 10.522 26.034 -3.638 1.00 14.41 515 ALA A CA 1
ATOM 4061 C C . ALA A 1 515 ? 10.950 24.880 -4.549 1.00 17.02 515 ALA A C 1
ATOM 4062 O O . ALA A 1 515 ? 11.457 25.104 -5.648 1.00 15.87 515 ALA A O 1
ATOM 4064 N N . LEU A 1 516 ? 10.751 23.649 -4.095 1.00 11.53 516 LEU A N 1
ATOM 4065 C CA . LEU A 1 516 ? 11.200 22.484 -4.857 1.00 14.74 516 LEU A CA 1
ATOM 4066 C C . LEU A 1 516 ? 10.476 22.347 -6.197 1.00 14.27 516 LEU A C 1
ATOM 4067 O O . LEU A 1 516 ? 11.095 21.983 -7.205 1.00 16.74 516 LEU A O 1
ATOM 4072 N N . LYS A 1 517 ? 9.176 22.640 -6.223 1.00 14.87 517 LYS A N 1
ATOM 4073 C CA . LYS A 1 517 ? 8.417 22.544 -7.470 1.00 17.68 517 LYS A CA 1
ATOM 4074 C C . LYS A 1 517 ? 8.840 23.625 -8.470 1.00 18.77 517 LYS A C 1
ATOM 4075 O O . LYS A 1 517 ? 8.529 23.541 -9.664 1.00 17.38 517 LYS A O 1
ATOM 4081 N N . GLY A 1 518 ? 9.501 24.670 -7.981 1.00 14.16 518 GLY A N 1
ATOM 4082 C CA . GLY A 1 518 ? 9.966 25.719 -8.873 1.00 17.06 518 GLY A CA 1
ATOM 4083 C C . GLY A 1 518 ? 11.385 25.520 -9.407 1.00 15.75 518 GLY A C 1
ATOM 4084 O O . GLY A 1 518 ? 11.847 26.328 -10.219 1.00 16.33 518 GLY A O 1
ATOM 4085 N N . LEU A 1 519 ? 12.081 24.469 -8.960 1.00 13.22 519 LEU A N 1
ATOM 4086 C CA . LEU A 1 519 ? 13.482 24.239 -9.383 1.00 16.35 519 LEU A CA 1
ATOM 4087 C C . LEU A 1 519 ? 13.533 23.926 -10.857 1.00 16.70 519 LEU A C 1
ATOM 4088 O O . LEU A 1 519 ? 12.643 23.265 -11.366 1.00 15.66 519 LEU A O 1
ATOM 4093 N N . THR A 1 520 ? 14.570 24.403 -11.528 1.00 18.94 520 THR A N 1
ATOM 4094 C CA . THR A 1 520 ? 14.670 24.268 -12.975 1.00 22.23 520 THR A CA 1
ATOM 4095 C C . THR A 1 520 ? 15.942 23.553 -13.413 1.00 18.26 520 THR A C 1
ATOM 4096 O O . THR A 1 520 ? 16.820 23.280 -12.607 1.00 24.55 520 THR A O 1
ATOM 4100 N N . GLY A 1 521 ? 16.019 23.256 -14.705 1.00 21.82 521 GLY A N 1
ATOM 4101 C CA . GLY A 1 521 ? 17.179 22.631 -15.307 1.00 18.44 521 GLY A CA 1
ATOM 4102 C C . GLY A 1 521 ? 17.437 21.256 -14.733 1.00 19.26 521 GLY A C 1
ATOM 4103 O O . GLY A 1 521 ? 16.520 20.455 -14.551 1.00 19.27 521 GLY A O 1
ATOM 4104 N N . GLU A 1 522 ? 18.705 20.992 -14.447 1.00 20.70 522 GLU A N 1
ATOM 4105 C CA . GLU A 1 522 ? 19.138 19.745 -13.823 1.00 24.15 522 GLU A CA 1
ATOM 4106 C C . GLU A 1 522 ? 18.395 19.454 -12.509 1.00 20.97 522 GLU A C 1
ATOM 4107 O O . GLU A 1 522 ? 18.246 18.302 -12.096 1.00 23.38 522 GLU A O 1
ATOM 4113 N N . HIS A 1 523 ? 17.936 20.505 -11.851 1.00 17.09 523 HIS A N 1
ATOM 4114 C CA . HIS A 1 523 ? 17.319 20.354 -10.544 1.00 16.00 523 HIS A CA 1
ATOM 4115 C C . HIS A 1 523 ? 15.804 20.197 -10.640 1.00 18.61 523 HIS A C 1
ATOM 4116 O O . HIS A 1 523 ? 15.160 19.867 -9.654 1.00 16.33 523 HIS A O 1
ATOM 4123 N N . ALA A 1 524 ? 15.239 20.430 -11.823 1.00 16.40 524 ALA A N 1
ATOM 4124 C CA . ALA A 1 524 ? 13.814 20.227 -12.021 1.00 18.20 524 ALA A CA 1
ATOM 4125 C C . ALA A 1 524 ? 13.441 18.802 -11.625 1.00 19.31 524 ALA A C 1
ATOM 4126 O O . ALA A 1 524 ? 14.199 17.860 -11.898 1.00 19.21 524 ALA A O 1
ATOM 4128 N N . GLY A 1 525 ? 12.303 18.651 -10.955 1.00 15.09 525 GLY A N 1
ATOM 4129 C CA . GLY A 1 525 ? 11.894 17.351 -10.467 1.00 18.11 525 GLY A CA 1
ATOM 4130 C C . GLY A 1 525 ? 10.452 17.287 -9.988 1.00 18.67 525 GLY A C 1
ATOM 4131 O O . GLY A 1 525 ? 9.636 18.138 -10.321 1.00 23.34 525 GLY A O 1
ATOM 4132 N N . THR A 1 526 ? 10.142 16.262 -9.200 1.00 19.00 526 THR A N 1
ATOM 4133 C CA . THR A 1 526 ? 8.781 16.017 -8.722 1.00 17.14 526 THR A CA 1
ATOM 4134 C C . THR A 1 526 ? 8.785 15.828 -7.205 1.00 20.45 526 THR A C 1
ATOM 4135 O O . THR A 1 526 ? 9.586 15.059 -6.674 1.00 22.18 526 THR A O 1
ATOM 4139 N N . TYR A 1 527 ? 7.901 16.526 -6.507 1.00 21.51 527 TYR A N 1
ATOM 4140 C CA . TYR A 1 527 ? 7.744 16.294 -5.073 1.00 22.83 527 TYR A CA 1
ATOM 4141 C C . TYR A 1 527 ? 6.713 15.181 -4.793 1.00 19.36 527 TYR A C 1
ATOM 4142 O O . TYR A 1 527 ? 5.593 15.214 -5.305 1.00 23.62 527 TYR A O 1
ATOM 4151 N N . TYR A 1 528 ? 7.106 14.196 -3.991 1.00 21.47 528 TYR A N 1
ATOM 4152 C CA . TYR A 1 528 ? 6.202 13.105 -3.625 1.00 22.49 528 TYR A CA 1
ATOM 4153 C C . TYR A 1 528 ? 5.854 13.166 -2.145 1.00 23.25 528 TYR A C 1
ATOM 4154 O O . TYR A 1 528 ? 6.610 12.657 -1.319 1.00 23.09 528 TYR A O 1
ATOM 4163 N N . PRO A 1 529 ? 4.714 13.792 -1.815 1.00 24.33 529 PRO A N 1
ATOM 4164 C CA . PRO A 1 529 ? 4.285 13.844 -0.414 1.00 26.80 529 PRO A CA 1
ATOM 4165 C C . PRO A 1 529 ? 3.970 12.460 0.120 1.00 27.14 529 PRO A C 1
ATOM 4166 O O . PRO A 1 529 ? 3.247 11.702 -0.531 1.00 24.97 529 PRO A O 1
ATOM 4170 N N . LEU A 1 530 ? 4.504 12.138 1.291 1.00 19.70 530 LEU A N 1
ATOM 4171 C CA . LEU A 1 530 ? 4.195 10.868 1.928 1.00 23.69 530 LEU A CA 1
ATOM 4172 C C . LEU A 1 530 ? 2.681 10.712 2.198 1.00 25.06 530 LEU A C 1
ATOM 4173 O O . LEU A 1 530 ? 2.188 9.586 2.308 1.00 29.52 530 LEU A O 1
ATOM 4178 N N . THR A 1 531 ? 1.950 11.831 2.270 1.00 25.23 531 THR A N 1
ATOM 4179 C CA . THR A 1 531 ? 0.505 11.819 2.559 1.00 28.47 531 THR A CA 1
ATOM 4180 C C . THR A 1 531 ? -0.346 11.565 1.326 1.00 37.70 531 THR A C 1
ATOM 4181 O O . THR A 1 531 ? -1.366 10.906 1.421 1.00 38.34 531 THR A O 1
ATOM 4185 N N . ASP A 1 532 ? 0.080 12.064 0.169 1.00 33.32 532 ASP A N 1
ATOM 4186 C CA . ASP A 1 532 ? -0.775 12.089 -1.024 1.00 40.48 532 ASP A CA 1
ATOM 4187 C C . ASP A 1 532 ? -0.078 11.518 -2.237 1.00 37.18 532 ASP A C 1
ATOM 4188 O O . ASP A 1 532 ? -0.069 12.126 -3.305 1.00 41.86 532 ASP A O 1
ATOM 4193 N N . MET A 1 533 ? 0.519 10.355 -2.075 1.00 32.40 533 MET A N 1
ATOM 4194 C CA . MET A 1 533 ? 1.357 9.833 -3.126 1.00 37.91 533 MET A CA 1
ATOM 4195 C C . MET A 1 533 ? 0.623 8.812 -3.967 1.00 33.66 533 MET A C 1
ATOM 4196 O O . MET A 1 533 ? -0.163 8.027 -3.451 1.00 36.45 533 MET A O 1
ATOM 4201 N N . LYS A 1 534 ? 0.886 8.842 -5.269 1.00 37.33 534 LYS A N 1
ATOM 4202 C CA . LYS A 1 534 ? 0.392 7.816 -6.174 1.00 41.76 534 LYS A CA 1
ATOM 4203 C C . LYS A 1 534 ? 1.131 6.509 -5.861 1.00 37.15 534 LYS A C 1
ATOM 4204 O O . LYS A 1 534 ? 2.345 6.511 -5.685 1.00 32.27 534 LYS A O 1
ATOM 4210 N N . GLU A 1 535 ? 0.398 5.403 -5.786 1.00 42.63 535 GLU A N 1
ATOM 4211 C CA . GLU A 1 535 ? 0.971 4.122 -5.378 1.00 44.18 535 GLU A CA 1
ATOM 4212 C C . GLU A 1 535 ? 2.118 3.636 -6.252 1.00 39.44 535 GLU A C 1
ATOM 4213 O O . GLU A 1 535 ? 2.996 2.935 -5.768 1.00 38.59 535 GLU A O 1
ATOM 4219 N N . GLU A 1 536 ? 2.107 3.985 -7.532 1.00 39.27 536 GLU A N 1
ATOM 4220 C CA . GLU A 1 536 ? 3.134 3.477 -8.422 1.00 42.70 536 GLU A CA 1
ATOM 4221 C C . GLU A 1 536 ? 4.399 4.251 -8.102 1.00 39.27 536 GLU A C 1
ATOM 4222 O O . GLU A 1 536 ? 5.518 3.712 -8.111 1.00 31.00 536 GLU A O 1
ATOM 4228 N N . ASP A 1 537 ? 4.197 5.524 -7.781 1.00 38.75 537 ASP A N 1
ATOM 4229 C CA . ASP A 1 537 ? 5.282 6.357 -7.312 1.00 33.08 537 ASP A CA 1
ATOM 4230 C C . ASP A 1 537 ? 5.811 5.767 -6.012 1.00 31.20 537 ASP A C 1
ATOM 4231 O O . ASP A 1 537 ? 7.022 5.628 -5.832 1.00 26.25 537 ASP A O 1
ATOM 4236 N N . ARG A 1 538 ? 4.897 5.373 -5.133 1.00 32.68 538 ARG A N 1
ATOM 4237 C CA . ARG A 1 538 ? 5.284 4.754 -3.871 1.00 32.27 538 ARG A CA 1
ATOM 4238 C C . ARG A 1 538 ? 6.139 3.499 -4.082 1.00 28.36 538 ARG A C 1
ATOM 4239 O O . ARG A 1 538 ? 7.209 3.385 -3.493 1.00 24.19 538 ARG A O 1
ATOM 4247 N N . LYS A 1 539 ? 5.674 2.574 -4.927 1.00 34.76 539 LYS A N 1
ATOM 4248 C CA . LYS A 1 539 ? 6.421 1.344 -5.229 1.00 34.50 539 LYS A CA 1
ATOM 4249 C C . LYS A 1 539 ? 7.819 1.640 -5.753 1.00 32.48 539 LYS A C 1
ATOM 4250 O O . LYS A 1 539 ? 8.813 1.045 -5.323 1.00 33.03 539 LYS A O 1
ATOM 4256 N N . GLN A 1 540 ? 7.881 2.562 -6.705 1.00 31.19 540 GLN A N 1
ATOM 4257 C CA . GLN A 1 540 ? 9.135 2.892 -7.361 1.00 27.95 540 GLN A CA 1
ATOM 4258 C C . GLN A 1 540 ? 10.140 3.520 -6.400 1.00 31.78 540 GLN A C 1
ATOM 4259 O O . GLN A 1 540 ? 11.352 3.322 -6.538 1.00 29.91 540 GLN A O 1
ATOM 4265 N N . LEU A 1 541 ? 9.635 4.285 -5.435 1.00 28.90 541 LEU A N 1
ATOM 4266 C CA . LEU A 1 541 ? 10.497 4.882 -4.426 1.00 26.05 541 LEU A CA 1
ATOM 4267 C C . LEU A 1 541 ? 11.133 3.774 -3.593 1.00 30.58 541 LEU A C 1
ATOM 4268 O O . LEU A 1 541 ? 12.331 3.817 -3.303 1.00 26.59 541 LEU A O 1
ATOM 4273 N N . VAL A 1 542 ? 10.327 2.778 -3.225 1.00 27.69 542 VAL A N 1
ATOM 4274 C CA . VAL A 1 542 ? 10.824 1.637 -2.460 1.00 31.27 542 VAL A CA 1
ATOM 4275 C C . VAL A 1 542 ? 11.816 0.827 -3.291 1.00 30.94 542 VAL A C 1
ATOM 4276 O O . VAL A 1 542 ? 12.881 0.461 -2.798 1.00 32.06 542 VAL A O 1
ATOM 4280 N N . GLU A 1 543 ? 11.462 0.558 -4.545 1.00 28.43 543 GLU A N 1
ATOM 4281 C CA . GLU A 1 543 ? 12.375 -0.103 -5.480 1.00 32.75 543 GLU A CA 1
ATOM 4282 C C . GLU A 1 543 ? 13.762 0.549 -5.524 1.00 36.30 543 GLU A C 1
ATOM 4283 O O . GLU A 1 543 ? 14.788 -0.136 -5.530 1.00 34.08 543 GLU A O 1
ATOM 4289 N N . ASP A 1 544 ? 13.789 1.877 -5.572 1.00 34.53 544 ASP A N 1
ATOM 4290 C CA . ASP A 1 544 ? 15.050 2.606 -5.674 1.00 27.49 544 ASP A CA 1
ATOM 4291 C C . ASP A 1 544 ? 15.748 2.742 -4.326 1.00 32.54 544 ASP A C 1
ATOM 4292 O O . ASP A 1 544 ? 16.748 3.440 -4.224 1.00 28.81 544 ASP A O 1
ATOM 4297 N N . HIS A 1 545 ? 15.211 2.093 -3.297 1.00 31.01 545 HIS A N 1
ATOM 4298 C CA . HIS A 1 545 ? 15.713 2.248 -1.933 1.00 34.16 545 HIS A CA 1
ATOM 4299 C C . HIS A 1 545 ? 15.717 3.721 -1.531 1.00 32.70 545 HIS A C 1
ATOM 4300 O O . HIS A 1 545 ? 16.613 4.177 -0.818 1.00 34.09 545 HIS A O 1
ATOM 4307 N N . PHE A 1 546 ? 14.726 4.462 -2.015 1.00 30.62 546 PHE A N 1
ATOM 4308 C CA . PHE A 1 546 ? 14.493 5.817 -1.537 1.00 28.51 546 PHE A CA 1
ATOM 4309 C C . PHE A 1 546 ? 13.413 5.702 -0.476 1.00 28.72 546 PHE A C 1
ATOM 4310 O O . PHE A 1 546 ? 12.235 5.887 -0.754 1.00 28.25 546 PHE A O 1
ATOM 4318 N N . LEU A 1 547 ? 13.828 5.350 0.735 1.00 26.34 547 LEU A N 1
ATOM 4319 C CA . LEU A 1 547 ? 12.883 5.023 1.788 1.00 27.13 547 LEU A CA 1
ATOM 4320 C C . LEU A 1 547 ? 12.675 6.186 2.734 1.00 25.76 547 LEU A C 1
ATOM 4321 O O . LEU A 1 547 ? 13.558 6.993 2.956 1.00 27.63 547 LEU A O 1
ATOM 4326 N N . PHE A 1 548 ? 11.492 6.248 3.315 1.00 26.17 548 PHE A N 1
ATOM 4327 C CA . PHE A 1 548 ? 11.228 7.225 4.343 1.00 25.90 548 PHE A CA 1
ATOM 4328 C C . PHE A 1 548 ? 10.168 6.565 5.217 1.00 24.78 548 PHE A C 1
ATOM 4329 O O . PHE A 1 548 ? 8.966 6.733 5.008 1.00 25.34 548 PHE A O 1
ATOM 4337 N N . LYS A 1 549 ? 10.647 5.754 6.154 1.00 26.14 549 LYS A N 1
ATOM 4338 C CA . LYS A 1 549 ? 9.785 4.986 7.037 1.00 29.30 549 LYS A CA 1
ATOM 4339 C C . LYS A 1 549 ? 9.891 5.490 8.474 1.00 27.87 549 LYS A C 1
ATOM 4340 O O . LYS A 1 549 ? 10.883 6.103 8.856 1.00 31.95 549 LYS A O 1
ATOM 4346 N N . ASN A 1 550 ? 8.872 5.212 9.274 1.00 31.25 550 ASN A N 1
ATOM 4347 C CA . ASN A 1 550 ? 8.923 5.546 10.688 1.00 28.29 550 ASN A CA 1
ATOM 4348 C C . ASN A 1 550 ? 9.417 4.353 11.485 1.00 28.95 550 ASN A C 1
ATOM 4349 O O . ASN A 1 550 ? 8.695 3.824 12.318 1.00 31.90 550 ASN A O 1
ATOM 4354 N N . ASP A 1 551 ? 10.649 3.927 11.226 1.00 27.25 551 ASP A N 1
ATOM 4355 C CA . ASP A 1 551 ? 11.156 2.694 11.825 1.00 32.62 551 ASP A CA 1
ATOM 4356 C C . ASP A 1 551 ? 12.466 2.815 12.615 1.00 33.87 551 ASP A C 1
ATOM 4357 O O . ASP A 1 551 ? 13.001 1.799 13.046 1.00 36.18 551 ASP A O 1
ATOM 4362 N N . ASP A 1 552 ? 12.992 4.027 12.800 1.00 26.96 552 ASP A N 1
ATOM 4363 C CA . ASP A 1 552 ? 14.179 4.221 13.638 1.00 25.52 552 ASP A CA 1
ATOM 4364 C C . ASP A 1 552 ? 13.787 4.622 15.062 1.00 25.04 552 ASP A C 1
ATOM 4365 O O . ASP A 1 552 ? 13.191 5.674 15.259 1.00 21.44 552 ASP A O 1
ATOM 4370 N N . PRO A 1 553 ? 14.128 3.782 16.057 1.00 27.68 553 PRO A N 1
ATOM 4371 C CA . PRO A 1 553 ? 13.672 4.035 17.432 1.00 26.60 553 PRO A CA 1
ATOM 4372 C C . PRO A 1 553 ? 14.235 5.314 18.025 1.00 23.96 553 PRO A C 1
ATOM 4373 O O . PRO A 1 553 ? 13.566 5.954 18.839 1.00 24.43 553 PRO A O 1
ATOM 4377 N N . VAL A 1 554 ? 15.456 5.661 17.634 1.00 25.37 554 VAL A N 1
ATOM 4378 C CA . VAL A 1 554 ? 16.100 6.865 18.112 1.00 25.17 554 VAL A CA 1
ATOM 4379 C C . VAL A 1 554 ? 15.318 8.079 17.640 1.00 22.31 554 VAL A C 1
ATOM 4380 O O . VAL A 1 554 ? 14.928 8.909 18.441 1.00 19.93 554 VAL A O 1
ATOM 4384 N N . LEU A 1 555 ? 15.088 8.177 16.335 1.00 21.15 555 LEU A N 1
ATOM 4385 C CA . LEU A 1 555 ? 14.302 9.280 15.802 1.00 22.49 555 LEU A CA 1
ATOM 4386 C C . LEU A 1 555 ? 12.894 9.268 16.403 1.00 20.43 555 LEU A C 1
ATOM 4387 O O . LEU A 1 555 ? 12.377 10.317 16.800 1.00 18.24 555 LEU A O 1
ATOM 4392 N N . ARG A 1 556 ? 12.294 8.078 16.492 1.00 20.69 556 ARG A N 1
ATOM 4393 C CA . ARG A 1 556 ? 10.950 7.935 17.039 1.00 19.97 556 ARG A CA 1
ATOM 4394 C C . ARG A 1 556 ? 10.851 8.552 18.438 1.00 17.71 556 ARG A C 1
ATOM 4395 O O . ARG A 1 556 ? 9.954 9.322 18.713 1.00 18.28 556 ARG A O 1
ATOM 4403 N N . ASP A 1 557 ? 11.780 8.205 19.311 1.00 21.01 557 ASP A N 1
ATOM 4404 C CA . ASP A 1 557 ? 11.675 8.641 20.700 1.00 21.98 557 ASP A CA 1
ATOM 4405 C C . ASP A 1 557 ? 12.074 10.120 20.893 1.00 25.01 557 ASP A C 1
ATOM 4406 O O . ASP A 1 557 ? 11.749 10.735 21.920 1.00 21.82 557 ASP A O 1
ATOM 4411 N N . ALA A 1 558 ? 12.750 10.693 19.897 1.00 19.84 558 ALA A N 1
ATOM 4412 C CA . ALA A 1 558 ? 12.932 12.138 19.828 1.00 18.86 558 ALA A CA 1
ATOM 4413 C C . ALA A 1 558 ? 11.663 12.844 19.346 1.00 21.02 558 ALA A C 1
ATOM 4414 O O . ALA A 1 558 ? 11.545 14.060 19.460 1.00 17.91 558 ALA A O 1
ATOM 4416 N N . GLY A 1 559 ? 10.728 12.080 18.784 1.00 17.74 559 GLY A N 1
ATOM 4417 C CA . GLY A 1 559 ? 9.446 12.622 18.374 1.00 17.88 559 GLY A CA 1
ATOM 4418 C C . GLY A 1 559 ? 9.332 12.834 16.872 1.00 18.12 559 GLY A C 1
ATOM 4419 O O . GLY A 1 559 ? 8.379 13.442 16.393 1.00 21.29 559 GLY A O 1
ATOM 4420 N N . GLY A 1 560 ? 10.305 12.327 16.123 1.00 21.83 560 GLY A N 1
ATOM 4421 C CA . GLY A 1 560 ? 10.412 12.618 14.703 1.00 23.14 560 GLY A CA 1
ATOM 4422 C C . GLY A 1 560 ? 9.400 11.929 13.794 1.00 25.86 560 GLY A C 1
ATOM 4423 O O . GLY A 1 560 ? 9.379 12.195 12.591 1.00 22.47 560 GLY A O 1
ATOM 4424 N N . TYR A 1 561 ? 8.572 11.045 14.354 1.00 22.30 561 TYR A N 1
ATOM 4425 C CA . TYR A 1 561 ? 7.537 10.359 13.587 1.00 21.96 561 TYR A CA 1
ATOM 4426 C C . TYR A 1 561 ? 6.151 10.720 14.084 1.00 24.51 561 TYR A C 1
ATOM 4427 O O . TYR A 1 561 ? 5.156 10.077 13.733 1.00 18.96 561 TYR A O 1
ATOM 4436 N N . ARG A 1 562 ? 6.064 11.751 14.912 1.00 20.21 562 ARG A N 1
ATOM 4437 C CA . ARG A 1 562 ? 4.755 12.163 15.379 1.00 20.62 562 ARG A CA 1
ATOM 4438 C C . ARG A 1 562 ? 3.883 12.709 14.236 1.00 21.12 562 ARG A C 1
ATOM 4439 O O . ARG A 1 562 ? 4.399 13.274 13.273 1.00 21.10 562 ARG A O 1
ATOM 4447 N N . ASP A 1 563 ? 2.563 12.546 14.366 1.00 19.13 563 ASP A N 1
ATOM 4448 C CA . ASP A 1 563 ? 1.571 12.983 13.373 1.00 21.24 563 ASP A CA 1
ATOM 4449 C C . ASP A 1 563 ? 1.891 12.478 11.963 1.00 23.01 563 ASP A C 1
ATOM 4450 O O . ASP A 1 563 ? 1.778 13.202 10.964 1.00 20.81 563 ASP A O 1
ATOM 4455 N N . TRP A 1 564 ? 2.247 11.204 11.918 1.00 24.36 564 TRP A N 1
ATOM 4456 C CA . TRP A 1 564 ? 2.695 10.526 10.711 1.00 23.12 564 TRP A CA 1
ATOM 4457 C C . TRP A 1 564 ? 1.560 10.365 9.693 1.00 26.33 564 TRP A C 1
ATOM 4458 O O . TRP A 1 564 ? 0.410 10.071 10.063 1.00 28.05 564 TRP A O 1
ATOM 4469 N N . PRO A 1 565 ? 1.860 10.593 8.405 1.00 26.66 565 PRO A N 1
ATOM 4470 C CA . PRO A 1 565 ? 3.136 11.039 7.840 1.00 22.15 565 PRO A CA 1
ATOM 4471 C C . PRO A 1 565 ? 3.060 12.486 7.357 1.00 22.40 565 PRO A C 1
ATOM 4472 O O . PRO A 1 565 ? 3.651 12.820 6.329 1.00 19.29 565 PRO A O 1
ATOM 4476 N N . VAL A 1 566 ? 2.323 13.326 8.079 1.00 21.09 566 VAL A N 1
ATOM 4477 C CA . VAL A 1 566 ? 1.992 14.666 7.607 1.00 21.93 566 VAL A CA 1
ATOM 4478 C C . VAL A 1 566 ? 3.233 15.542 7.430 1.00 18.26 566 VAL A C 1
ATOM 4479 O O . VAL A 1 566 ? 4.117 15.566 8.285 1.00 20.45 566 VAL A O 1
ATOM 4483 N N . GLY A 1 567 ? 3.285 16.258 6.313 1.00 19.37 567 GLY A N 1
ATOM 4484 C CA . GLY A 1 567 ? 4.377 17.166 6.010 1.00 20.19 567 GLY A CA 1
ATOM 4485 C C . GLY A 1 567 ? 5.699 16.527 5.609 1.00 22.06 567 GLY A C 1
ATOM 4486 O O . GLY A 1 567 ? 6.699 17.242 5.448 1.00 20.01 567 GLY A O 1
ATOM 4487 N N . ARG A 1 568 ? 5.720 15.198 5.459 1.00 20.21 568 ARG A N 1
ATOM 4488 C CA . ARG A 1 568 ? 6.912 14.484 5.009 1.00 19.75 568 ARG A CA 1
ATOM 4489 C C . ARG A 1 568 ? 6.842 14.145 3.520 1.00 19.70 568 ARG A C 1
ATOM 4490 O O . ARG A 1 568 ? 5.761 13.917 2.985 1.00 18.80 568 ARG A O 1
ATOM 4498 N N . GLY A 1 569 ? 7.999 14.075 2.863 1.00 21.20 569 GLY A N 1
ATOM 4499 C CA . GLY A 1 569 ? 8.015 13.706 1.458 1.00 20.49 569 GLY A CA 1
ATOM 4500 C C . GLY A 1 569 ? 9.414 13.610 0.887 1.00 23.25 569 GLY A C 1
ATOM 4501 O O . GLY A 1 569 ? 10.394 13.947 1.545 1.00 17.65 569 GLY A O 1
ATOM 4502 N N . ILE A 1 570 ? 9.490 13.126 -0.349 1.00 20.11 570 ILE A N 1
ATOM 4503 C CA . ILE A 1 570 ? 10.737 12.991 -1.066 1.00 15.23 570 ILE A CA 1
ATOM 4504 C C . ILE A 1 570 ? 10.611 13.707 -2.404 1.00 19.16 570 ILE A C 1
ATOM 4505 O O . ILE A 1 570 ? 9.630 13.514 -3.120 1.00 18.57 570 ILE A O 1
ATOM 4510 N N . PHE A 1 571 ? 11.616 14.522 -2.724 1.00 16.50 571 PHE A N 1
ATOM 4511 C CA . PHE A 1 571 ? 11.743 15.188 -4.023 1.00 18.82 571 PHE A CA 1
ATOM 4512 C C . PHE A 1 571 ? 12.957 14.615 -4.754 1.00 16.47 571 PHE A C 1
ATOM 4513 O O . PHE A 1 571 ? 13.979 14.341 -4.140 1.00 15.70 571 PHE A O 1
ATOM 4521 N N . HIS A 1 572 ? 12.852 14.416 -6.062 1.00 20.26 572 HIS A N 1
ATOM 4522 C CA . HIS A 1 572 ? 14.066 14.237 -6.839 1.00 14.33 572 HIS A CA 1
ATOM 4523 C C . HIS A 1 572 ? 13.857 14.627 -8.291 1.00 16.32 572 HIS A C 1
ATOM 4524 O O . HIS A 1 572 ? 12.725 14.734 -8.765 1.00 14.44 572 HIS A O 1
ATOM 4531 N N . ASN A 1 573 ? 14.967 14.847 -8.987 1.00 12.31 573 ASN A N 1
ATOM 4532 C CA . ASN A 1 573 ? 14.903 15.133 -10.410 1.00 18.63 573 ASN A CA 1
ATOM 4533 C C . ASN A 1 573 ? 14.708 13.818 -11.170 1.00 18.06 573 ASN A C 1
ATOM 4534 O O . ASN A 1 573 ? 14.706 12.728 -10.570 1.00 17.19 573 ASN A O 1
ATOM 4539 N N . ASN A 1 574 ? 14.497 13.906 -12.475 1.00 16.99 574 ASN A N 1
ATOM 4540 C CA . ASN A 1 574 ? 14.197 12.699 -13.224 1.00 19.72 574 ASN A CA 1
ATOM 4541 C C . ASN A 1 574 ? 15.315 11.671 -13.186 1.00 19.44 574 ASN A C 1
ATOM 4542 O O . ASN A 1 574 ? 15.053 10.462 -13.057 1.00 19.80 574 ASN A O 1
ATOM 4547 N N . SER A 1 575 ? 16.556 12.151 -13.298 1.00 19.07 575 SER A N 1
ATOM 4548 C CA . SER A 1 575 ? 17.750 11.310 -13.275 1.00 23.06 575 SER A CA 1
ATOM 4549 C C . SER A 1 575 ? 18.070 10.707 -11.913 1.00 24.09 575 SER A C 1
ATOM 4550 O O . SER A 1 575 ? 18.965 9.866 -11.808 1.00 20.16 575 SER A O 1
ATOM 4553 N N . LYS A 1 576 ? 17.373 11.180 -10.878 1.00 19.97 576 LYS A N 1
ATOM 4554 C CA . LYS A 1 576 ? 17.604 10.756 -9.494 1.00 18.75 576 LYS A CA 1
ATOM 4555 C C . LYS A 1 576 ? 19.029 11.047 -9.023 1.00 19.62 576 LYS A C 1
ATOM 4556 O O . LYS A 1 576 ? 19.606 10.281 -8.249 1.00 22.73 576 LYS A O 1
ATOM 4562 N N . THR A 1 577 ? 19.561 12.185 -9.462 1.00 15.73 577 THR A N 1
ATOM 4563 C CA . THR A 1 577 ? 20.901 12.624 -9.108 1.00 17.86 577 THR A CA 1
ATOM 4564 C C . THR A 1 577 ? 20.861 13.840 -8.196 1.00 15.55 577 THR A C 1
ATOM 4565 O O . THR A 1 577 ? 21.889 14.287 -7.700 1.00 20.47 577 THR A O 1
ATOM 4569 N N . PHE A 1 578 ? 19.662 14.351 -7.970 1.00 15.68 578 PHE A N 1
ATOM 4570 C CA . PHE A 1 578 ? 19.447 15.421 -7.012 1.00 15.43 578 PHE A CA 1
ATOM 4571 C C . PHE A 1 578 ? 18.149 15.108 -6.272 1.00 16.88 578 PHE A C 1
ATOM 4572 O O . PHE A 1 578 ? 17.109 14.921 -6.893 1.00 15.57 578 PHE A O 1
ATOM 4580 N N . LEU A 1 579 ? 18.228 15.003 -4.948 1.00 19.21 579 LEU A N 1
ATOM 4581 C CA . LEU A 1 579 ? 17.081 14.571 -4.152 1.00 17.59 579 LEU A CA 1
ATOM 4582 C C . LEU A 1 579 ? 17.010 15.395 -2.877 1.00 16.98 579 LEU A C 1
ATOM 4583 O O . LEU A 1 579 ? 18.035 15.858 -2.398 1.00 15.02 579 LEU A O 1
ATOM 4588 N N . VAL A 1 580 ? 15.803 15.561 -2.339 1.00 13.96 580 VAL A N 1
ATOM 4589 C CA . VAL A 1 580 ? 15.619 16.249 -1.065 1.00 16.41 580 VAL A CA 1
ATOM 4590 C C . VAL A 1 580 ? 14.634 15.449 -0.215 1.00 16.34 580 VAL A C 1
ATOM 4591 O O . VAL A 1 580 ? 13.543 15.126 -0.670 1.00 13.81 580 VAL A O 1
ATOM 4595 N N . TRP A 1 581 ? 15.036 15.099 1.002 1.00 15.54 581 TRP A N 1
ATOM 4596 C CA . TRP A 1 581 ? 14.099 14.501 1.955 1.00 14.66 581 TRP A CA 1
ATOM 4597 C C . TRP A 1 581 ? 13.520 15.618 2.814 1.00 15.98 581 TRP A C 1
ATOM 4598 O O . TRP A 1 581 ? 14.270 16.392 3.413 1.00 17.05 581 TRP A O 1
ATOM 4609 N N . VAL A 1 582 ? 12.200 15.684 2.911 1.00 17.84 582 VAL A N 1
ATOM 4610 C CA . VAL A 1 582 ? 11.552 16.791 3.605 1.00 15.61 582 VAL A CA 1
ATOM 4611 C C . VAL A 1 582 ? 11.083 16.347 4.989 1.00 19.35 582 VAL A C 1
ATOM 4612 O O . VAL A 1 582 ? 10.312 15.391 5.123 1.00 18.78 582 VAL A O 1
ATOM 4616 N N . CYS A 1 583 ? 11.609 17.022 6.009 1.00 19.12 583 CYS A N 1
ATOM 4617 C CA . CYS A 1 583 ? 11.149 16.865 7.383 1.00 18.74 583 CYS A CA 1
ATOM 4618 C C . CYS A 1 583 ? 11.313 15.460 7.979 1.00 17.16 583 CYS A C 1
ATOM 4619 O O . CYS A 1 583 ? 10.400 14.956 8.658 1.00 21.21 583 CYS A O 1
ATOM 4622 N N . GLU A 1 584 ? 12.459 14.832 7.754 1.00 16.45 584 GLU A N 1
ATOM 4623 C CA . GLU A 1 584 ? 12.785 13.594 8.467 1.00 21.66 584 GLU A CA 1
ATOM 4624 C C . GLU A 1 584 ? 13.381 13.931 9.844 1.00 21.26 584 GLU A C 1
ATOM 4625 O O . GLU A 1 584 ? 12.638 14.124 10.819 1.00 21.31 584 GLU A O 1
ATOM 4631 N N . GLU A 1 585 ? 14.706 14.018 9.933 1.00 18.27 585 GLU A N 1
ATOM 4632 C CA . GLU A 1 585 ? 15.327 14.467 11.187 1.00 23.40 585 GLU A CA 1
ATOM 4633 C C . GLU A 1 585 ? 15.566 15.968 11.165 1.00 22.59 585 GLU A C 1
ATOM 4634 O O . GLU A 1 585 ? 15.362 16.661 12.165 1.00 24.90 585 GLU A O 1
ATOM 4640 N N . ASP A 1 586 ? 16.013 16.461 10.015 1.00 18.22 586 ASP A N 1
ATOM 4641 C CA . ASP A 1 586 ? 16.167 17.885 9.798 1.00 15.83 586 ASP A CA 1
ATOM 4642 C C . ASP A 1 586 ? 15.066 18.309 8.853 1.00 19.92 586 ASP A C 1
ATOM 4643 O O . ASP A 1 586 ? 14.501 17.450 8.133 1.00 13.95 586 ASP A O 1
ATOM 4648 N N . HIS A 1 587 ? 14.782 19.616 8.822 1.00 13.27 587 HIS A N 1
ATOM 4649 C CA . HIS A 1 587 ? 13.763 20.134 7.923 1.00 14.89 587 HIS A CA 1
ATOM 4650 C C . HIS A 1 587 ? 14.048 19.669 6.500 1.00 14.70 587 HIS A C 1
ATOM 4651 O O . HIS A 1 587 ? 13.132 19.341 5.763 1.00 15.76 587 HIS A O 1
ATOM 4658 N N . MET A 1 588 ? 15.322 19.655 6.140 1.00 13.78 588 MET A N 1
ATOM 4659 C CA . MET A 1 588 ? 15.746 19.123 4.837 1.00 16.04 588 MET A CA 1
ATOM 4660 C C . MET A 1 588 ? 17.066 18.379 4.893 1.00 15.22 588 MET A C 1
ATOM 4661 O O . MET A 1 588 ? 17.982 18.757 5.627 1.00 17.64 588 MET A O 1
ATOM 4666 N N . ARG A 1 589 ? 17.166 17.320 4.096 1.00 16.01 589 ARG A N 1
ATOM 4667 C CA . ARG A 1 589 ? 18.451 16.734 3.761 1.00 16.42 589 ARG A CA 1
ATOM 4668 C C . ARG A 1 589 ? 18.520 16.926 2.250 1.00 19.11 589 ARG A C 1
ATOM 4669 O O . ARG A 1 589 ? 17.640 16.454 1.540 1.00 16.91 589 ARG A O 1
ATOM 4677 N N . ILE A 1 590 ? 19.500 17.699 1.783 1.00 16.32 590 ILE A N 1
ATOM 4678 C CA . ILE A 1 590 ? 19.648 17.985 0.355 1.00 21.91 590 ILE A CA 1
ATOM 4679 C C . ILE A 1 590 ? 20.820 17.171 -0.193 1.00 16.14 590 ILE A C 1
ATOM 4680 O O . ILE A 1 590 ? 21.932 17.269 0.310 1.00 17.63 590 ILE A O 1
ATOM 4685 N N . ILE A 1 591 ? 20.562 16.389 -1.239 1.00 16.21 591 ILE A N 1
ATOM 4686 C CA . ILE A 1 591 ? 21.477 15.323 -1.653 1.00 14.97 591 ILE A CA 1
ATOM 4687 C C . ILE A 1 591 ? 21.815 15.390 -3.129 1.00 19.25 591 ILE A C 1
ATOM 4688 O O . ILE A 1 591 ? 20.928 15.537 -3.949 1.00 16.37 591 ILE A O 1
ATOM 4693 N N . SER A 1 592 ? 23.094 15.272 -3.462 1.00 16.81 592 SER A N 1
ATOM 4694 C CA . SER A 1 592 ? 23.486 15.118 -4.863 1.00 20.05 592 SER A CA 1
ATOM 4695 C C . SER A 1 592 ? 24.245 13.813 -4.984 1.00 15.52 592 SER A C 1
ATOM 4696 O O . SER A 1 592 ? 25.056 13.502 -4.126 1.00 18.98 592 SER A O 1
ATOM 4699 N N . MET A 1 593 ? 23.989 13.045 -6.038 1.00 19.38 593 MET A N 1
ATOM 4700 C CA . MET A 1 593 ? 24.717 11.805 -6.220 1.00 18.56 593 MET A CA 1
ATOM 4701 C C . MET A 1 593 ? 24.662 11.311 -7.660 1.00 23.92 593 MET A C 1
ATOM 4702 O O . MET A 1 593 ? 23.800 11.723 -8.430 1.00 22.17 593 MET A O 1
ATOM 4707 N N . GLN A 1 594 ? 25.586 10.419 -8.011 1.00 25.46 594 GLN A N 1
ATOM 4708 C CA . GLN A 1 594 ? 25.578 9.778 -9.331 1.00 26.26 594 GLN A CA 1
ATOM 4709 C C . GLN A 1 594 ? 26.537 8.598 -9.366 1.00 25.62 594 GLN A C 1
ATOM 4710 O O . GLN A 1 594 ? 27.382 8.446 -8.482 1.00 24.91 594 GLN A O 1
ATOM 4716 N N . GLN A 1 595 ? 26.395 7.760 -10.390 1.00 24.29 595 GLN A N 1
ATOM 4717 C CA . GLN A 1 595 ? 27.335 6.671 -10.628 1.00 31.48 595 GLN A CA 1
ATOM 4718 C C . GLN A 1 595 ? 28.698 7.251 -10.969 1.00 25.19 595 GLN A C 1
ATOM 4719 O O . GLN A 1 595 ? 28.785 8.341 -11.532 1.00 29.37 595 GLN A O 1
ATOM 4725 N N . GLY A 1 596 ? 29.760 6.526 -10.635 1.00 27.23 596 GLY A N 1
ATOM 4726 C CA . GLY A 1 596 ? 31.103 6.968 -10.961 1.00 27.55 596 GLY A CA 1
ATOM 4727 C C . GLY A 1 596 ? 31.728 7.785 -9.848 1.00 30.50 596 GLY A C 1
ATOM 4728 O O . GLY A 1 596 ? 31.161 7.902 -8.760 1.00 29.69 596 GLY A O 1
ATOM 4729 N N . GLY A 1 597 ? 32.891 8.367 -10.124 1.00 28.14 597 GLY A N 1
ATOM 4730 C CA . GLY A 1 597 ? 33.647 9.065 -9.102 1.00 31.32 597 GLY A CA 1
ATOM 4731 C C . GLY A 1 597 ? 33.839 10.551 -9.335 1.00 26.95 597 GLY A C 1
ATOM 4732 O O . GLY A 1 597 ? 34.742 11.158 -8.761 1.00 29.17 597 GLY A O 1
ATOM 4733 N N . ASN A 1 598 ? 32.983 11.144 -10.160 1.00 28.44 598 ASN A N 1
ATOM 4734 C CA . ASN A 1 598 ? 33.112 12.558 -10.484 1.00 28.48 598 ASN A CA 1
ATOM 4735 C C . ASN A 1 598 ? 32.527 13.462 -9.394 1.00 27.60 598 ASN A C 1
ATOM 4736 O O . ASN A 1 598 ? 31.395 13.946 -9.503 1.00 24.30 598 ASN A O 1
ATOM 4741 N N . LEU A 1 599 ? 33.336 13.689 -8.365 1.00 23.07 599 LEU A N 1
ATOM 4742 C CA . LEU A 1 599 ? 32.962 14.474 -7.198 1.00 24.36 599 LEU A CA 1
ATOM 4743 C C . LEU A 1 599 ? 32.707 15.932 -7.546 1.00 23.30 599 LEU A C 1
ATOM 4744 O O . LEU A 1 599 ? 31.839 16.575 -6.955 1.00 23.19 599 LEU A O 1
ATOM 4749 N N . ALA A 1 600 ? 33.461 16.457 -8.507 1.00 23.80 600 ALA A N 1
ATOM 4750 C CA . ALA A 1 600 ? 33.316 17.853 -8.871 1.00 23.99 600 ALA A CA 1
ATOM 4751 C C . ALA A 1 600 ? 31.914 18.096 -9.411 1.00 22.32 600 ALA A C 1
ATOM 4752 O O . ALA A 1 600 ? 31.321 19.119 -9.114 1.00 21.77 600 ALA A O 1
ATOM 4754 N N . ALA A 1 601 ? 31.384 17.150 -10.194 1.00 20.39 601 ALA A N 1
ATOM 4755 C CA . ALA A 1 601 ? 30.054 17.300 -10.781 1.00 20.33 601 ALA A CA 1
ATOM 4756 C C . ALA A 1 601 ? 28.931 17.082 -9.751 1.00 21.12 601 ALA A C 1
ATOM 4757 O O . ALA A 1 601 ? 27.890 17.732 -9.821 1.00 21.46 601 ALA A O 1
ATOM 4759 N N . VAL A 1 602 ? 29.138 16.165 -8.807 1.00 17.70 602 VAL A N 1
ATOM 4760 C CA . VAL A 1 602 ? 28.157 15.950 -7.745 1.00 18.33 602 VAL A CA 1
ATOM 4761 C C . VAL A 1 602 ? 28.098 17.193 -6.851 1.00 17.12 602 VAL A C 1
ATOM 4762 O O . VAL A 1 602 ? 27.021 17.687 -6.484 1.00 21.08 602 VAL A O 1
ATOM 4766 N N . TYR A 1 603 ? 29.276 17.685 -6.508 1.00 17.66 603 TYR A N 1
ATOM 4767 C CA . TYR A 1 603 ? 29.416 18.844 -5.621 1.00 18.58 603 TYR A CA 1
ATOM 4768 C C . TYR A 1 603 ? 28.799 20.089 -6.247 1.00 16.39 603 TYR A C 1
ATOM 4769 O O . TYR A 1 603 ? 28.042 20.803 -5.601 1.00 17.07 603 TYR A O 1
ATOM 4778 N N . LYS A 1 604 ? 29.128 20.332 -7.512 1.00 13.79 604 LYS A N 1
ATOM 4779 C CA . LYS A 1 604 ? 28.587 21.465 -8.241 1.00 18.54 604 LYS A CA 1
ATOM 4780 C C . LYS A 1 604 ? 27.048 21.433 -8.239 1.00 20.71 604 LYS A C 1
ATOM 4781 O O . LYS A 1 604 ? 26.415 22.425 -7.894 1.00 17.66 604 LYS A O 1
ATOM 4787 N N . ARG A 1 605 ? 26.462 20.288 -8.596 1.00 19.31 605 ARG A N 1
ATOM 4788 C CA . ARG A 1 605 ? 25.007 20.133 -8.615 1.00 18.57 605 ARG A CA 1
ATOM 4789 C C . ARG A 1 605 ? 24.417 20.375 -7.223 1.00 18.18 605 ARG A C 1
ATOM 4790 O O . ARG A 1 605 ? 23.435 21.097 -7.078 1.00 17.63 605 ARG A O 1
ATOM 4798 N N . LEU A 1 606 ? 25.028 19.777 -6.200 1.00 18.92 606 LEU A N 1
ATOM 4799 C CA . LEU A 1 606 ? 24.597 20.061 -4.833 1.00 18.45 606 LEU A CA 1
ATOM 4800 C C . LEU A 1 606 ? 24.596 21.562 -4.514 1.00 15.15 606 LEU A C 1
ATOM 4801 O O . LEU A 1 606 ? 23.576 22.081 -4.059 1.00 16.67 606 LEU A O 1
ATOM 4806 N N . ILE A 1 607 ? 25.716 22.258 -4.729 1.00 17.65 607 ILE A N 1
ATOM 4807 C CA . ILE A 1 607 ? 25.808 23.671 -4.320 1.00 18.00 607 ILE A CA 1
ATOM 4808 C C . ILE A 1 607 ? 24.747 24.527 -5.027 1.00 19.32 607 ILE A C 1
ATOM 4809 O O . ILE A 1 607 ? 24.085 25.385 -4.420 1.00 15.91 607 ILE A O 1
ATOM 4814 N N . GLU A 1 608 ? 24.555 24.260 -6.309 1.00 17.91 608 GLU A N 1
ATOM 4815 C CA . GLU A 1 608 ? 23.607 25.019 -7.090 1.00 15.58 608 GLU A CA 1
ATOM 4816 C C . GLU A 1 608 ? 22.185 24.756 -6.603 1.00 17.02 608 GLU A C 1
ATOM 4817 O O . GLU A 1 608 ? 21.353 25.660 -6.608 1.00 16.18 608 GLU A O 1
ATOM 4823 N N . GLY A 1 609 ? 21.926 23.534 -6.141 1.00 14.45 609 GLY A N 1
ATOM 4824 C CA . GLY A 1 609 ? 20.624 23.201 -5.597 1.00 17.73 609 GLY A CA 1
ATOM 4825 C C . GLY A 1 609 ? 20.345 23.864 -4.258 1.00 14.79 609 GLY A C 1
ATOM 4826 O O . GLY A 1 609 ? 19.222 24.281 -3.962 1.00 11.72 609 GLY A O 1
ATOM 4827 N N . ILE A 1 610 ? 21.372 23.928 -3.425 1.00 15.54 610 ILE A N 1
ATOM 4828 C CA . ILE A 1 610 ? 21.233 24.568 -2.113 1.00 17.27 610 ILE A CA 1
ATOM 4829 C C . ILE A 1 610 ? 20.917 26.050 -2.296 1.00 16.56 610 ILE A C 1
ATOM 4830 O O . ILE A 1 610 ? 19.987 26.599 -1.674 1.00 15.57 610 ILE A O 1
ATOM 4835 N N . ASN A 1 611 ? 21.691 26.693 -3.162 1.00 14.63 611 ASN A N 1
ATOM 4836 C CA . ASN A 1 611 ? 21.470 28.094 -3.464 1.00 19.27 611 ASN A CA 1
ATOM 4837 C C . ASN A 1 611 ? 20.067 28.365 -4.013 1.00 16.64 611 ASN A C 1
ATOM 4838 O O . ASN A 1 611 ? 19.434 29.330 -3.619 1.00 15.05 611 ASN A O 1
ATOM 4843 N N . ALA A 1 612 ? 19.586 27.506 -4.914 1.00 18.01 612 ALA A N 1
ATOM 4844 C CA . ALA A 1 612 ? 18.264 27.686 -5.517 1.00 13.75 612 ALA A CA 1
ATOM 4845 C C . ALA A 1 612 ? 17.142 27.575 -4.468 1.00 14.50 612 ALA A C 1
ATOM 4846 O O . ALA A 1 612 ? 16.215 28.377 -4.439 1.00 16.93 612 ALA A O 1
ATOM 4848 N N . ILE A 1 613 ? 17.239 26.566 -3.617 1.00 11.28 613 ILE A N 1
ATOM 4849 C CA . ILE A 1 613 ? 16.287 26.395 -2.550 1.00 13.28 613 ILE A CA 1
ATOM 4850 C C . ILE A 1 613 ? 16.322 27.604 -1.606 1.00 12.91 613 ILE A C 1
ATOM 4851 O O . ILE A 1 613 ? 15.261 28.085 -1.159 1.00 16.46 613 ILE A O 1
ATOM 4856 N N . GLY A 1 614 ? 17.529 28.106 -1.351 1.00 15.10 614 GLY A N 1
ATOM 4857 C CA . GLY A 1 614 ? 17.784 29.204 -0.422 1.00 16.95 614 GLY A CA 1
ATOM 4858 C C . GLY A 1 614 ? 17.198 30.544 -0.835 1.00 18.57 614 GLY A C 1
ATOM 4859 O O . GLY A 1 614 ? 16.964 31.426 0.001 1.00 18.30 614 GLY A O 1
ATOM 4860 N N . LYS A 1 615 ? 16.924 30.693 -2.127 1.00 16.13 615 LYS A N 1
ATOM 4861 C CA . LYS A 1 615 ? 16.168 31.850 -2.601 1.00 21.42 615 LYS A CA 1
ATOM 4862 C C . LYS A 1 615 ? 14.807 32.013 -1.916 1.00 17.91 615 LYS A C 1
ATOM 4863 O O . LYS A 1 615 ? 14.345 33.141 -1.746 1.00 18.99 615 LYS A O 1
ATOM 4869 N N . SER A 1 616 ? 14.178 30.912 -1.497 1.00 17.45 616 SER A N 1
ATOM 4870 C CA . SER A 1 616 ? 12.785 30.979 -1.026 1.00 14.53 616 SER A CA 1
ATOM 4871 C C . SER A 1 616 ? 12.635 30.930 0.498 1.00 22.08 616 SER A C 1
ATOM 4872 O O . SER A 1 616 ? 11.515 31.014 1.026 1.00 19.31 616 SER A O 1
ATOM 4875 N N . MET A 1 617 ? 13.746 30.784 1.204 1.00 17.07 617 MET A N 1
ATOM 4876 C CA . MET A 1 617 ? 13.683 30.682 2.658 1.00 17.93 617 MET A CA 1
ATOM 4877 C C . MET A 1 617 ? 15.046 30.948 3.291 1.00 17.50 617 MET A C 1
ATOM 4878 O O . MET A 1 617 ? 16.080 30.749 2.656 1.00 19.71 617 MET A O 1
ATOM 4883 N N . LYS A 1 618 ? 15.040 31.380 4.552 1.00 14.29 618 LYS A N 1
ATOM 4884 C CA . LYS A 1 618 ? 16.263 31.619 5.300 1.00 18.00 618 LYS A CA 1
ATOM 4885 C C . LYS A 1 618 ? 16.669 30.343 6.047 1.00 19.15 618 LYS A C 1
ATOM 4886 O O . LYS A 1 618 ? 15.849 29.777 6.768 1.00 17.82 618 LYS A O 1
ATOM 4892 N N . PHE A 1 619 ? 17.910 29.880 5.855 1.00 17.57 619 PHE A N 1
ATOM 4893 C CA . PHE A 1 619 ? 18.417 28.716 6.585 1.00 17.13 619 PHE A CA 1
ATOM 4894 C C . PHE A 1 619 ? 18.866 29.130 7.981 1.00 19.70 619 PHE A C 1
ATOM 4895 O O . PHE A 1 619 ? 19.568 30.116 8.125 1.00 18.37 619 PHE A O 1
ATOM 4903 N N . ALA A 1 620 ? 18.472 28.385 9.006 1.00 18.76 620 ALA A N 1
ATOM 4904 C CA . ALA A 1 620 ? 18.965 28.680 10.357 1.00 16.15 620 ALA A CA 1
ATOM 4905 C C . ALA A 1 620 ? 20.518 28.619 10.417 1.00 17.75 620 ALA A C 1
ATOM 4906 O O . ALA A 1 620 ? 21.127 27.608 10.071 1.00 16.04 620 ALA A O 1
ATOM 4908 N N . HIS A 1 621 ? 21.161 29.700 10.845 1.00 15.96 621 HIS A N 1
ATOM 4909 C CA . HIS A 1 621 ? 22.629 29.761 10.852 1.00 14.99 621 HIS A CA 1
ATOM 4910 C C . HIS A 1 621 ? 23.158 30.447 12.114 1.00 18.64 621 HIS A C 1
ATOM 4911 O O . HIS A 1 621 ? 22.554 31.392 12.602 1.00 22.54 621 HIS A O 1
ATOM 4918 N N . SER A 1 622 ? 24.303 29.988 12.615 1.00 16.72 622 SER A N 1
ATOM 4919 C CA . SER A 1 622 ? 24.845 30.500 13.872 1.00 19.73 622 SER A CA 1
ATOM 4920 C C . SER A 1 622 ? 26.248 31.092 13.731 1.00 19.36 622 SER A C 1
ATOM 4921 O O . SER A 1 622 ? 27.102 30.546 13.040 1.00 19.71 622 SER A O 1
ATOM 4924 N N . ASP A 1 623 ? 26.491 32.202 14.417 1.00 23.64 623 ASP A N 1
ATOM 4925 C CA . ASP A 1 623 ? 27.831 32.776 14.455 1.00 21.35 623 ASP A CA 1
ATOM 4926 C C . ASP A 1 623 ? 28.803 31.811 15.155 1.00 23.45 623 ASP A C 1
ATOM 4927 O O . ASP A 1 623 ? 29.966 31.694 14.776 1.00 24.94 623 ASP A O 1
ATOM 4932 N N . LYS A 1 624 ? 28.297 31.117 16.166 1.00 20.71 624 LYS A N 1
ATOM 4933 C CA . LYS A 1 624 ? 29.049 30.097 16.892 1.00 18.53 624 LYS A CA 1
ATOM 4934 C C . LYS A 1 624 ? 29.252 28.813 16.057 1.00 24.77 624 LYS A C 1
ATOM 4935 O O . LYS A 1 624 ? 30.386 28.354 15.871 1.00 27.75 624 LYS A O 1
ATOM 4941 N N . TYR A 1 625 ? 28.158 28.243 15.546 1.00 20.81 625 TYR A N 1
ATOM 4942 C CA . TYR A 1 625 ? 28.206 26.867 15.019 1.00 18.05 625 TYR A CA 1
ATOM 4943 C C . TYR A 1 625 ? 27.974 26.698 13.511 1.00 21.17 625 TYR A C 1
ATOM 4944 O O . TYR A 1 625 ? 27.939 25.565 13.033 1.00 18.97 625 TYR A O 1
ATOM 4953 N N . GLY A 1 626 ? 27.798 27.778 12.754 1.00 21.09 626 GLY A N 1
ATOM 4954 C CA . GLY A 1 626 ? 27.520 27.601 11.325 1.00 18.88 626 GLY A CA 1
ATOM 4955 C C . GLY A 1 626 ? 26.075 27.174 11.098 1.00 16.59 626 GLY A C 1
ATOM 4956 O O . GLY A 1 626 ? 25.189 27.642 11.808 1.00 13.90 626 GLY A O 1
ATOM 4957 N N . TYR A 1 627 ? 25.814 26.296 10.122 1.00 17.69 627 TYR A N 1
ATOM 4958 C CA . TYR A 1 627 ? 24.436 25.876 9.892 1.00 15.96 627 TYR A CA 1
ATOM 4959 C C . TYR A 1 627 ? 23.913 25.072 11.084 1.00 16.27 627 TYR A C 1
ATOM 4960 O O . TYR A 1 627 ? 24.587 24.186 11.625 1.00 18.40 627 TYR A O 1
ATOM 4969 N N . ILE A 1 628 ? 22.722 25.447 11.521 1.00 12.39 628 ILE A N 1
ATOM 4970 C CA . ILE A 1 628 ? 22.062 24.790 12.647 1.00 14.37 628 ILE A CA 1
ATOM 4971 C C . ILE A 1 628 ? 21.254 23.593 12.176 1.00 16.09 628 ILE A C 1
ATOM 4972 O O . ILE A 1 628 ? 20.563 23.665 11.156 1.00 14.87 628 ILE A O 1
ATOM 4977 N N . THR A 1 629 ? 21.376 22.488 12.906 1.00 15.71 629 THR A N 1
ATOM 4978 C CA . THR A 1 629 ? 20.681 21.246 12.604 1.00 16.73 629 THR A CA 1
ATOM 4979 C C . THR A 1 629 ? 20.126 20.661 13.902 1.00 21.36 629 THR A C 1
ATOM 4980 O O . THR A 1 629 ? 20.541 21.034 15.011 1.00 18.43 629 THR A O 1
ATOM 4984 N N . CYS A 1 630 ? 19.179 19.748 13.755 1.00 19.30 630 CYS A N 1
ATOM 4985 C CA . CYS A 1 630 ? 18.586 19.074 14.899 1.00 20.26 630 CYS A CA 1
ATOM 4986 C C . CYS A 1 630 ? 19.629 18.367 15.778 1.00 16.95 630 CYS A C 1
ATOM 4987 O O . CYS A 1 630 ? 19.681 18.599 16.986 1.00 18.51 630 CYS A O 1
ATOM 4990 N N . CYS A 1 631 ? 20.437 17.491 15.190 1.00 17.19 631 CYS A N 1
ATOM 4991 C CA . CYS A 1 631 ? 21.510 16.852 15.940 1.00 18.05 631 CYS A CA 1
ATOM 4992 C C . CYS A 1 631 ? 22.764 17.732 15.945 1.00 19.39 631 CYS A C 1
ATOM 4993 O O . CYS A 1 631 ? 23.172 18.252 14.904 1.00 19.80 631 CYS A O 1
ATOM 4996 N N . PRO A 1 632 ? 23.373 17.917 17.124 1.00 15.35 632 PRO A N 1
ATOM 4997 C CA . PRO A 1 632 ? 24.591 18.724 17.232 1.00 14.82 632 PRO A CA 1
ATOM 4998 C C . PRO A 1 632 ? 25.766 18.094 16.476 1.00 15.98 632 PRO A C 1
ATOM 4999 O O . PRO A 1 632 ? 26.746 18.760 16.223 1.00 17.22 632 PRO A O 1
ATOM 5003 N N . SER A 1 633 ? 25.663 16.820 16.124 1.00 13.30 633 SER A N 1
ATOM 5004 C CA . SER A 1 633 ? 26.721 16.157 15.383 1.00 17.69 633 SER A CA 1
ATOM 5005 C C . SER A 1 633 ? 26.845 16.709 13.959 1.00 23.13 633 SER A C 1
ATOM 5006 O O . SER A 1 633 ? 27.894 16.553 13.311 1.00 20.07 633 SER A O 1
ATOM 5009 N N . ASN A 1 634 ? 25.776 17.341 13.470 1.00 18.73 634 ASN A N 1
ATOM 5010 C CA . ASN A 1 634 ? 25.743 17.771 12.076 1.00 19.53 634 ASN A CA 1
ATOM 5011 C C . ASN A 1 634 ? 25.722 19.273 11.806 1.00 18.77 634 ASN A C 1
ATOM 5012 O O . ASN A 1 634 ? 25.218 19.717 10.772 1.00 20.60 634 ASN A O 1
ATOM 5017 N N . LEU A 1 635 ? 26.285 20.042 12.731 1.00 14.04 635 LEU A N 1
ATOM 5018 C CA . LEU A 1 635 ? 26.521 21.476 12.573 1.00 14.43 635 LEU A CA 1
ATOM 5019 C C . LEU A 1 635 ? 27.685 21.898 11.659 1.00 17.67 635 LEU A C 1
ATOM 5020 O O . LEU A 1 635 ? 28.390 21.069 11.093 1.00 17.90 635 LEU A O 1
ATOM 5025 N N . GLY A 1 636 ? 27.884 23.210 11.549 1.00 17.17 636 GLY A N 1
ATOM 5026 C CA . GLY A 1 636 ? 28.967 23.765 10.751 1.00 17.37 636 GLY A CA 1
ATOM 5027 C C . GLY A 1 636 ? 28.595 23.770 9.281 1.00 17.78 636 GLY A C 1
ATOM 5028 O O . GLY A 1 636 ? 27.769 24.565 8.846 1.00 17.49 636 GLY A O 1
ATOM 5029 N N . THR A 1 637 ? 29.207 22.864 8.527 1.00 17.75 637 THR A N 1
ATOM 5030 C CA . THR A 1 637 ? 28.875 22.675 7.121 1.00 19.43 637 THR A CA 1
ATOM 5031 C C . THR A 1 637 ? 27.642 21.810 6.955 1.00 17.46 637 THR A C 1
ATOM 5032 O O . THR A 1 637 ? 26.946 21.897 5.945 1.00 18.83 637 THR A O 1
ATOM 5036 N N . SER A 1 638 ? 27.426 20.937 7.937 1.00 14.40 638 SER A N 1
ATOM 5037 C CA . SER A 1 638 ? 26.414 19.897 7.871 1.00 20.08 638 SER A CA 1
ATOM 5038 C C . SER A 1 638 ? 26.601 19.029 6.638 1.00 17.11 638 SER A C 1
ATOM 5039 O O . SER A 1 638 ? 25.630 18.536 6.092 1.00 20.87 638 SER A O 1
ATOM 5042 N N . MET A 1 639 ? 27.844 18.880 6.202 1.00 16.47 639 MET A N 1
ATOM 5043 C CA . MET A 1 639 ? 28.153 18.302 4.897 1.00 15.93 639 MET A CA 1
ATOM 5044 C C . MET A 1 639 ? 28.818 16.965 5.022 1.00 16.60 639 MET A C 1
ATOM 5045 O O . MET A 1 639 ? 29.811 16.814 5.732 1.00 22.51 639 MET A O 1
ATOM 5050 N N . ARG A 1 640 ? 28.273 15.999 4.302 1.00 21.13 640 ARG A N 1
ATOM 5051 C CA . ARG A 1 640 ? 28.858 14.687 4.218 1.00 19.98 640 ARG A CA 1
ATOM 5052 C C . ARG A 1 640 ? 29.028 14.309 2.754 1.00 16.96 640 AR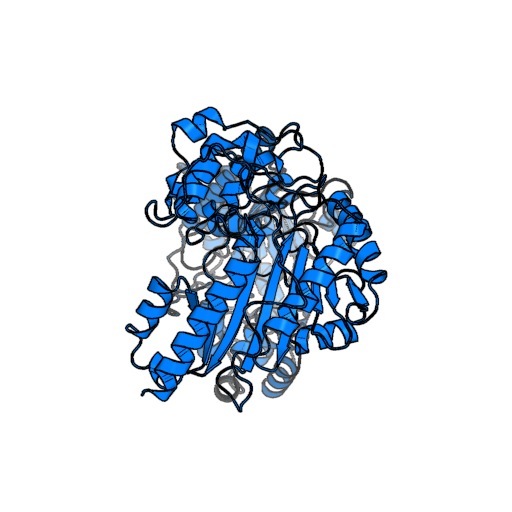G A C 1
ATOM 5053 O O . ARG A 1 640 ? 28.043 14.127 2.034 1.00 18.78 640 ARG A O 1
ATOM 5061 N N . ALA A 1 641 ? 30.284 14.252 2.318 1.00 20.72 641 ALA A N 1
ATOM 5062 C CA . ALA A 1 641 ? 30.628 13.752 0.992 1.00 20.50 641 ALA A CA 1
ATOM 5063 C C . ALA A 1 641 ? 31.125 12.324 1.115 1.00 21.67 641 ALA A C 1
ATOM 5064 O O . ALA A 1 641 ? 31.899 11.996 2.017 1.00 24.11 641 ALA A O 1
ATOM 5066 N N . SER A 1 642 ? 30.724 11.477 0.186 1.00 21.92 642 SER A N 1
ATOM 5067 C CA . SER A 1 642 ? 31.028 10.076 0.339 1.00 19.35 642 SER A CA 1
ATOM 5068 C C . SER A 1 642 ? 31.177 9.383 -0.994 1.00 22.81 642 SER A C 1
ATOM 5069 O O . SER A 1 642 ? 30.729 9.890 -2.026 1.00 22.35 642 SER A O 1
ATOM 5072 N N . VAL A 1 643 ? 31.833 8.228 -0.964 1.00 23.94 643 VAL A N 1
ATOM 5073 C CA . VAL A 1 643 ? 31.930 7.359 -2.132 1.00 24.60 643 VAL A CA 1
ATOM 5074 C C . VAL A 1 643 ? 31.649 5.926 -1.741 1.00 25.09 643 VAL A C 1
ATOM 5075 O O . VAL A 1 643 ? 31.913 5.513 -0.614 1.00 28.85 643 VAL A O 1
ATOM 5079 N N . LEU A 1 644 ? 31.111 5.167 -2.685 1.00 28.09 644 LEU A N 1
ATOM 5080 C CA . LEU A 1 644 ? 31.066 3.727 -2.545 1.00 32.85 644 LEU A CA 1
ATOM 5081 C C . LEU A 1 644 ? 32.349 3.172 -3.177 1.00 33.93 644 LEU A C 1
ATOM 5082 O O . LEU A 1 644 ? 32.501 3.174 -4.401 1.00 33.12 644 LEU A O 1
ATOM 5087 N N . LEU A 1 645 ? 33.279 2.730 -2.330 1.00 33.70 645 LEU A N 1
ATOM 5088 C CA . LEU A 1 645 ? 34.635 2.398 -2.770 1.00 35.02 645 LEU A CA 1
ATOM 5089 C C . LEU A 1 645 ? 34.946 0.896 -2.730 1.00 37.69 645 LEU A C 1
ATOM 5090 O O . LEU A 1 645 ? 34.740 0.229 -1.708 1.00 37.68 645 LEU A O 1
ATOM 5095 N N . LYS A 1 646 ? 35.455 0.375 -3.844 1.00 36.23 646 LYS A N 1
ATOM 5096 C CA . LYS A 1 646 ? 35.909 -1.018 -3.904 1.00 42.83 646 LYS A CA 1
ATOM 5097 C C . LYS A 1 646 ? 37.405 -1.131 -3.635 1.00 42.89 646 LYS A C 1
ATOM 5098 O O . LYS A 1 646 ? 38.229 -0.788 -4.480 1.00 44.95 646 LYS A O 1
ATOM 5104 N N . ILE A 1 647 ? 37.749 -1.606 -2.447 1.00 45.36 647 ILE A N 1
ATOM 5105 C CA . ILE A 1 647 ? 39.143 -1.826 -2.099 1.00 58.11 647 ILE A CA 1
ATOM 5106 C C . ILE A 1 647 ? 39.340 -3.206 -1.463 1.00 56.90 647 ILE A C 1
ATOM 5107 O O . ILE A 1 647 ? 39.572 -3.316 -0.263 1.00 60.00 647 ILE A O 1
ATOM 5112 N N . PRO A 1 648 ? 39.252 -4.270 -2.280 1.00 57.51 648 PRO A N 1
ATOM 5113 C CA . PRO A 1 648 ? 39.356 -5.655 -1.805 1.00 59.51 648 PRO A CA 1
ATOM 5114 C C . PRO A 1 648 ? 40.661 -5.926 -1.058 1.00 67.71 648 PRO A C 1
ATOM 5115 O O . PRO A 1 648 ? 40.657 -6.600 -0.017 1.00 67.11 648 PRO A O 1
ATOM 5119 N N . LYS A 1 649 ? 41.760 -5.384 -1.575 1.00 69.10 649 LYS A N 1
ATOM 5120 C CA . LYS A 1 649 ? 43.063 -5.630 -0.994 1.00 69.13 649 LYS A CA 1
ATOM 5121 C C . LYS A 1 649 ? 43.153 -4.968 0.367 1.00 70.67 649 LYS A C 1
ATOM 5122 O O . LYS A 1 649 ? 43.365 -5.632 1.378 1.00 70.40 649 LYS A O 1
ATOM 5128 N N . LEU A 1 650 ? 43.020 -3.644 0.373 1.00 71.12 650 LEU A N 1
ATOM 5129 C CA . LEU A 1 650 ? 43.247 -2.834 1.563 1.00 70.77 650 LEU A CA 1
ATOM 5130 C C . LEU A 1 650 ? 42.309 -3.190 2.716 1.00 70.63 650 LEU A C 1
ATOM 5131 O O . LEU A 1 650 ? 42.701 -3.112 3.883 1.00 71.89 650 LEU A O 1
ATOM 5136 N N . SER A 1 651 ? 41.082 -3.594 2.395 1.00 66.98 651 SER A N 1
ATOM 5137 C CA . SER A 1 651 ? 40.130 -4.009 3.423 1.00 67.48 651 SER A CA 1
ATOM 5138 C C . SER A 1 651 ? 40.580 -5.301 4.104 1.00 69.60 651 SER A C 1
ATOM 5139 O O . SER A 1 651 ? 40.010 -5.702 5.119 1.00 68.26 651 SER A O 1
ATOM 5142 N N . SER A 1 652 ? 41.610 -5.937 3.545 1.00 72.51 652 SER A N 1
ATOM 5143 C CA . SER A 1 652 ? 42.206 -7.131 4.137 1.00 70.63 652 SER A CA 1
ATOM 5144 C C . SER A 1 652 ? 43.576 -6.859 4.774 1.00 72.96 652 SER A C 1
ATOM 5145 O O . SER A 1 652 ? 44.298 -7.791 5.119 1.00 72.11 652 SER A O 1
ATOM 5148 N N . GLN A 1 653 ? 43.943 -5.588 4.906 1.00 77.53 653 GLN A N 1
ATOM 5149 C CA . GLN A 1 653 ? 44.957 -5.185 5.884 1.00 77.13 653 GLN A CA 1
ATOM 5150 C C . GLN A 1 653 ? 44.352 -4.014 6.655 1.00 77.90 653 GLN A C 1
ATOM 5151 O O . GLN A 1 653 ? 44.811 -2.873 6.549 1.00 79.11 653 GLN A O 1
ATOM 5157 N N . PRO A 1 654 ? 43.315 -4.318 7.453 1.00 77.33 654 PRO A N 1
ATOM 5158 C CA . PRO A 1 654 ? 42.280 -3.394 7.935 1.00 75.53 654 PRO A CA 1
ATOM 5159 C C . PRO A 1 654 ? 42.672 -2.372 9.005 1.00 73.69 654 PRO A C 1
ATOM 5160 O O . PRO A 1 654 ? 41.778 -1.687 9.498 1.00 76.78 654 PRO A O 1
ATOM 5164 N N . LYS A 1 655 ? 43.945 -2.258 9.368 1.00 74.02 655 LYS A N 1
ATOM 5165 C CA . LYS A 1 655 ? 44.337 -1.270 10.371 1.00 74.11 655 LYS A CA 1
ATOM 5166 C C . LYS A 1 655 ? 45.432 -0.366 9.843 1.00 74.52 655 LYS A C 1
ATOM 5167 O O . LYS A 1 655 ? 45.872 0.563 10.520 1.00 72.70 655 LYS A O 1
ATOM 5173 N N . LYS A 1 656 ? 45.873 -0.659 8.627 1.00 78.82 656 LYS A N 1
ATOM 5174 C CA . LYS A 1 656 ? 46.573 0.325 7.823 1.00 78.56 656 LYS A CA 1
ATOM 5175 C C . LYS A 1 656 ? 45.462 0.901 6.938 1.00 78.96 656 LYS A C 1
ATOM 5176 O O . LYS A 1 656 ? 45.671 1.813 6.146 1.00 76.78 656 LYS A O 1
ATOM 5182 N N . LEU A 1 657 ? 44.258 0.361 7.134 1.00 78.29 657 LEU A N 1
ATOM 5183 C CA . LEU A 1 657 ? 43.020 0.899 6.574 1.00 75.21 657 LEU A CA 1
ATOM 5184 C C . LEU A 1 657 ? 42.369 1.861 7.565 1.00 73.23 657 LEU A C 1
ATOM 5185 O O . LEU A 1 657 ? 42.108 3.024 7.248 1.00 68.61 657 LEU A O 1
ATOM 5190 N N . ASP A 1 658 ? 42.123 1.366 8.776 1.00 73.94 658 ASP A N 1
ATOM 5191 C CA . ASP A 1 658 ? 41.519 2.168 9.830 1.00 68.52 658 ASP A CA 1
ATOM 5192 C C . ASP A 1 658 ? 42.489 3.227 10.351 1.00 69.69 658 ASP A C 1
ATOM 5193 O O . ASP A 1 658 ? 42.134 4.034 11.210 1.00 70.73 658 ASP A O 1
ATOM 5198 N N . GLU A 1 659 ? 43.713 3.221 9.827 1.00 68.78 659 GLU A N 1
ATOM 5199 C CA . GLU A 1 659 ? 44.701 4.232 10.173 1.00 67.32 659 GLU A CA 1
ATOM 5200 C C . GLU A 1 659 ? 44.702 5.362 9.147 1.00 63.78 659 GLU A C 1
ATOM 5201 O O . GLU A 1 659 ? 44.927 6.519 9.510 1.00 64.21 659 GLU A O 1
ATOM 5207 N N . ILE A 1 660 ? 44.459 5.043 7.874 1.00 61.26 660 ILE A N 1
ATOM 5208 C CA . ILE A 1 660 ? 44.258 6.107 6.892 1.00 60.86 660 ILE A CA 1
ATOM 5209 C C . ILE A 1 660 ? 43.049 6.914 7.316 1.00 53.69 660 ILE A C 1
ATOM 5210 O O . ILE A 1 660 ? 43.106 8.140 7.397 1.00 53.83 660 ILE A O 1
ATOM 5215 N N . CYS A 1 661 ? 41.956 6.199 7.580 1.00 53.84 661 CYS A N 1
ATOM 5216 C CA . CYS A 1 661 ? 40.696 6.808 7.979 1.00 50.24 661 CYS A CA 1
ATOM 5217 C C . CYS A 1 661 ? 40.913 7.741 9.154 1.00 49.96 661 CYS A C 1
ATOM 5218 O O . CYS A 1 661 ? 40.353 8.832 9.197 1.00 46.18 661 CYS A O 1
ATOM 5221 N N . ALA A 1 662 ? 41.751 7.307 10.092 1.00 51.84 662 ALA A N 1
ATOM 5222 C CA . ALA A 1 662 ? 42.088 8.109 11.260 1.00 52.36 662 ALA A CA 1
ATOM 5223 C C . ALA A 1 662 ? 42.843 9.378 10.880 1.00 52.45 662 ALA A C 1
ATOM 5224 O O . ALA A 1 662 ? 42.430 10.483 11.235 1.00 53.31 662 ALA A O 1
ATOM 5226 N N . LYS A 1 663 ? 43.945 9.223 10.154 1.00 52.42 663 LYS A N 1
ATOM 5227 C CA . LYS A 1 663 ? 44.828 10.355 9.882 1.00 55.61 663 LYS A CA 1
ATOM 5228 C C . LYS A 1 663 ? 44.308 11.244 8.760 1.00 51.29 663 LYS A C 1
ATOM 5229 O O . LYS A 1 663 ? 44.689 12.413 8.661 1.00 56.03 663 LYS A O 1
ATOM 5235 N N . TYR A 1 664 ? 43.429 10.701 7.926 1.00 48.71 664 TYR A N 1
ATOM 5236 C CA . TYR A 1 664 ? 42.788 11.507 6.895 1.00 49.85 664 TYR A CA 1
ATOM 5237 C C . TYR A 1 664 ? 41.354 11.877 7.297 1.00 45.59 664 TYR A C 1
ATOM 5238 O O . TYR A 1 664 ? 40.603 12.447 6.505 1.00 37.35 664 TYR A O 1
ATOM 5247 N N . MET A 1 665 ? 41.002 11.553 8.542 1.00 45.44 665 MET A N 1
ATOM 5248 C CA . MET A 1 665 ? 39.740 11.964 9.159 1.00 40.81 665 MET A CA 1
ATOM 5249 C C . MET A 1 665 ? 38.542 11.527 8.315 1.00 40.70 665 MET A C 1
ATOM 5250 O O . MET A 1 665 ? 37.654 12.320 7.971 1.00 35.42 665 MET A O 1
ATOM 5255 N N . LEU A 1 666 ? 38.552 10.240 7.982 1.00 34.66 666 LEU A N 1
ATOM 5256 C CA . LEU A 1 666 ? 37.505 9.607 7.206 1.00 34.61 666 LEU A CA 1
ATOM 5257 C C . LEU A 1 666 ? 36.789 8.578 8.053 1.00 37.88 666 LEU A C 1
ATOM 5258 O O . LEU A 1 666 ? 37.350 8.060 9.021 1.00 36.20 666 LEU A O 1
ATOM 5263 N N . GLN A 1 667 ? 35.549 8.286 7.681 1.00 33.13 667 GLN A N 1
ATOM 5264 C CA . GLN A 1 667 ? 34.796 7.221 8.317 1.00 33.36 667 GLN A CA 1
ATOM 5265 C C . GLN A 1 667 ? 34.554 6.148 7.277 1.00 35.04 667 GLN A C 1
ATOM 5266 O O . GLN A 1 667 ? 34.335 6.465 6.105 1.00 35.18 667 GLN A O 1
ATOM 5272 N N . ALA A 1 668 ? 34.616 4.885 7.691 1.00 36.72 668 ALA A N 1
ATOM 5273 C CA . ALA A 1 668 ? 34.383 3.765 6.782 1.00 33.52 668 ALA A CA 1
ATOM 5274 C C . ALA A 1 668 ? 33.286 2.852 7.320 1.00 40.07 668 ALA A C 1
ATOM 5275 O O . ALA A 1 668 ? 33.237 2.581 8.517 1.00 42.58 668 ALA A O 1
ATOM 5277 N N . ARG A 1 669 ? 32.401 2.392 6.440 1.00 40.35 669 ARG A N 1
ATOM 5278 C CA . ARG A 1 669 ? 31.370 1.427 6.826 1.00 44.75 669 ARG A CA 1
ATOM 5279 C C . ARG A 1 669 ? 31.160 0.382 5.717 1.00 47.07 669 ARG A C 1
ATOM 5280 O O . ARG A 1 669 ? 31.029 0.721 4.539 1.00 43.48 669 ARG A O 1
ATOM 5288 N N . GLY A 1 670 ? 31.142 -0.892 6.101 1.00 51.67 670 GLY A N 1
ATOM 5289 C CA . GLY A 1 670 ? 31.024 -1.979 5.143 1.00 48.85 670 GLY A CA 1
ATOM 5290 C C . GLY A 1 670 ? 29.601 -2.462 4.944 1.00 50.87 670 GLY A C 1
ATOM 5291 O O . GLY A 1 670 ? 28.674 -1.966 5.585 1.00 53.41 670 GLY A O 1
ATOM 5292 N N . GLY A 1 681 ? 34.805 -6.341 -0.787 1.00 51.33 681 GLY A N 1
ATOM 5293 C CA . GLY A 1 681 ? 35.746 -5.328 -0.339 1.00 55.08 681 GLY A CA 1
ATOM 5294 C C . GLY A 1 681 ? 35.251 -3.920 -0.614 1.00 52.13 681 GLY A C 1
ATOM 5295 O O . GLY A 1 681 ? 36.035 -3.015 -0.904 1.00 46.37 681 GLY A O 1
ATOM 5296 N N . THR A 1 682 ? 33.938 -3.739 -0.516 1.00 47.99 682 THR A N 1
ATOM 5297 C CA . THR A 1 682 ? 33.310 -2.465 -0.831 1.00 44.82 682 THR A CA 1
ATOM 5298 C C . THR A 1 682 ? 32.958 -1.683 0.428 1.00 47.95 682 THR A C 1
ATOM 5299 O O . THR A 1 682 ? 32.222 -2.166 1.291 1.00 45.07 682 THR A O 1
ATOM 5303 N N . TYR A 1 683 ? 33.496 -0.471 0.526 1.00 46.10 683 TYR A N 1
ATOM 5304 C CA . TYR A 1 683 ? 33.278 0.372 1.696 1.00 44.21 683 TYR A CA 1
ATOM 5305 C C . TYR A 1 683 ? 32.630 1.703 1.335 1.00 40.30 683 TYR A C 1
ATOM 5306 O O . TYR A 1 683 ? 32.936 2.300 0.302 1.00 34.59 683 TYR A O 1
ATOM 5315 N N . ASP A 1 684 ? 31.745 2.177 2.204 1.00 40.53 684 ASP A N 1
ATOM 5316 C CA . ASP A 1 684 ? 31.268 3.546 2.106 1.00 35.70 684 ASP A CA 1
ATOM 5317 C C . ASP A 1 684 ? 32.207 4.456 2.900 1.00 31.79 684 ASP A C 1
ATOM 5318 O O . ASP A 1 684 ? 32.304 4.345 4.121 1.00 30.00 684 ASP A O 1
ATOM 5323 N N . ILE A 1 685 ? 32.910 5.339 2.198 1.00 25.50 685 ILE A N 1
ATOM 5324 C CA . ILE A 1 685 ? 33.886 6.220 2.836 1.00 31.60 685 ILE A CA 1
ATOM 5325 C C . ILE A 1 685 ? 33.382 7.656 2.841 1.00 26.50 685 ILE A C 1
ATOM 5326 O O . ILE A 1 685 ? 32.924 8.160 1.819 1.00 26.43 685 ILE A O 1
ATOM 5331 N N . SER A 1 686 ? 33.459 8.324 3.982 1.00 27.52 686 SER A N 1
ATOM 5332 C CA . SER A 1 686 ? 33.037 9.721 4.020 1.00 26.55 686 SER A CA 1
ATOM 5333 C C . SER A 1 686 ? 33.971 10.568 4.880 1.00 30.63 686 SER A C 1
ATOM 5334 O O . SER A 1 686 ? 34.709 10.038 5.707 1.00 31.43 686 SER A O 1
ATOM 5337 N N . ASN A 1 687 ? 33.954 11.882 4.677 1.00 25.74 687 ASN A N 1
ATOM 5338 C CA . ASN A 1 687 ? 34.641 12.768 5.608 1.00 26.36 687 ASN A CA 1
ATOM 5339 C C . ASN A 1 687 ? 33.983 12.673 6.965 1.00 26.06 687 ASN A C 1
ATOM 5340 O O . ASN A 1 687 ? 32.756 12.581 7.067 1.00 28.87 687 ASN A O 1
ATOM 5345 N N . LYS A 1 688 ? 34.786 12.686 8.017 1.00 27.11 688 LYS A N 1
ATOM 5346 C CA . LYS A 1 688 ? 34.216 12.665 9.351 1.00 29.67 688 LYS A CA 1
ATOM 5347 C C . LYS A 1 688 ? 33.884 14.080 9.855 1.00 27.22 688 LYS A C 1
ATOM 5348 O O . LYS A 1 688 ? 32.905 14.273 10.572 1.00 26.72 688 LYS A O 1
ATOM 5354 N N . ARG A 1 689 ? 34.674 15.072 9.459 1.00 22.79 689 ARG A N 1
ATOM 5355 C CA . ARG A 1 689 ? 34.489 16.418 9.995 1.00 26.79 689 ARG A CA 1
ATOM 5356 C C . ARG A 1 689 ? 33.218 17.078 9.476 1.00 26.19 689 ARG A C 1
ATOM 5357 O O . ARG A 1 689 ? 32.799 16.825 8.343 1.00 25.81 689 ARG A O 1
ATOM 5365 N N . ARG A 1 690 ? 32.616 17.934 10.302 1.00 27.07 690 ARG A N 1
ATOM 5366 C CA . ARG A 1 690 ? 31.440 18.724 9.894 1.00 25.16 690 ARG A CA 1
ATOM 5367 C C . ARG A 1 690 ? 31.615 20.192 10.252 1.00 23.85 690 ARG A C 1
ATOM 5368 O O . ARG A 1 690 ? 31.171 21.090 9.526 1.00 18.23 690 ARG A O 1
ATOM 5376 N N . LEU A 1 691 ? 32.257 20.408 11.396 1.00 24.33 691 LEU A N 1
ATOM 5377 C CA . LEU A 1 691 ? 32.352 21.722 12.023 1.00 23.46 691 LEU A CA 1
ATOM 5378 C C . LEU A 1 691 ? 33.825 22.103 12.185 1.00 25.26 691 LEU A C 1
ATOM 5379 O O . LEU A 1 691 ? 34.651 21.259 12.526 1.00 28.34 691 LEU A O 1
ATOM 5384 N N . GLY A 1 692 ? 34.163 23.360 11.923 1.00 25.81 692 GLY A N 1
ATOM 5385 C CA . GLY A 1 692 ? 35.535 23.814 12.070 1.00 25.18 692 GLY A CA 1
ATOM 5386 C C . GLY A 1 692 ? 36.299 23.825 10.761 1.00 26.60 692 GLY A C 1
ATOM 5387 O O . GLY A 1 692 ? 37.514 24.010 10.734 1.00 29.10 692 GLY A O 1
ATOM 5388 N N . LEU A 1 693 ? 35.581 23.634 9.662 1.00 26.94 693 LEU A N 1
ATOM 5389 C CA . LEU A 1 693 ? 36.195 23.625 8.345 1.00 27.02 693 LEU A CA 1
ATOM 5390 C C . LEU A 1 693 ? 35.178 24.142 7.324 1.00 26.26 693 LEU A C 1
ATOM 5391 O O . LEU A 1 693 ? 33.986 24.232 7.628 1.00 24.30 693 LEU A O 1
ATOM 5396 N N . THR A 1 694 ? 35.626 24.506 6.126 1.00 25.36 694 THR A N 1
ATOM 5397 C CA . THR A 1 694 ? 34.670 24.979 5.127 1.00 24.42 694 THR A CA 1
ATOM 5398 C C . THR A 1 694 ? 34.091 23.802 4.337 1.00 22.13 694 THR A C 1
ATOM 5399 O O . THR A 1 694 ? 34.568 22.669 4.448 1.00 24.48 694 THR A O 1
ATOM 5403 N N . GLU A 1 695 ? 33.060 24.081 3.545 1.00 18.41 695 GLU A N 1
ATOM 5404 C CA . GLU A 1 695 ? 32.426 23.068 2.709 1.00 22.57 695 GLU A CA 1
ATOM 5405 C C . GLU A 1 695 ? 33.449 22.530 1.710 1.00 22.86 695 GLU A C 1
ATOM 5406 O O . GLU A 1 695 ? 33.605 21.321 1.526 1.00 18.00 695 GLU A O 1
ATOM 5412 N N . LEU A 1 696 ? 34.165 23.453 1.084 1.00 24.29 696 LEU A N 1
ATOM 5413 C CA . LEU A 1 696 ? 35.233 23.105 0.154 1.00 25.90 696 LEU A CA 1
ATOM 5414 C C . LEU A 1 696 ? 36.273 22.180 0.801 1.00 25.60 696 LEU A C 1
ATOM 5415 O O . LEU A 1 696 ? 36.659 21.161 0.221 1.00 21.79 696 LEU A O 1
ATOM 5420 N N . GLN A 1 697 ? 36.712 22.518 2.010 1.00 21.79 697 GLN A N 1
ATOM 5421 C CA . GLN A 1 697 ? 37.680 21.676 2.695 1.00 24.09 697 GLN A CA 1
ATOM 5422 C C . GLN A 1 697 ? 37.072 20.314 3.021 1.00 24.76 697 GLN A C 1
ATOM 5423 O O . GLN A 1 697 ? 37.744 19.287 2.887 1.00 31.03 697 GLN A O 1
ATOM 5429 N N . ALA A 1 698 ? 35.809 20.298 3.441 1.00 23.03 698 ALA A N 1
ATOM 5430 C CA . ALA A 1 698 ? 35.131 19.038 3.753 1.00 24.44 698 ALA A CA 1
ATOM 5431 C C . ALA A 1 698 ? 35.173 18.094 2.557 1.00 23.26 698 ALA A C 1
ATOM 5432 O O . ALA A 1 698 ? 35.536 16.928 2.678 1.00 22.59 698 ALA A O 1
ATOM 5434 N N . ALA A 1 699 ? 34.791 18.606 1.396 1.00 25.62 699 ALA A N 1
ATOM 5435 C CA . ALA A 1 699 ? 34.773 17.780 0.199 1.00 28.41 699 ALA A CA 1
ATOM 5436 C C . ALA A 1 699 ? 36.202 17.425 -0.240 1.00 30.49 699 ALA A C 1
ATOM 5437 O O . ALA A 1 699 ? 36.442 16.333 -0.753 1.00 30.05 699 ALA A O 1
ATOM 5439 N N . HIS A 1 700 ? 37.147 18.338 -0.029 1.00 26.44 700 HIS A N 1
ATOM 5440 C CA . HIS A 1 700 ? 38.529 18.081 -0.433 1.00 31.28 700 HIS A CA 1
ATOM 5441 C C . HIS A 1 700 ? 39.196 17.052 0.478 1.00 31.28 700 HIS A C 1
ATOM 5442 O O . HIS A 1 700 ? 39.978 16.227 0.007 1.00 28.47 700 HIS A O 1
ATOM 5449 N N . GLU A 1 701 ? 38.877 17.096 1.772 1.00 26.62 701 GLU A N 1
ATOM 5450 C CA . GLU A 1 701 ? 39.391 16.101 2.698 1.00 30.02 701 GLU A CA 1
ATOM 5451 C C . GLU A 1 701 ? 38.964 14.703 2.258 1.00 31.91 701 GLU A C 1
ATOM 5452 O O . GLU A 1 701 ? 39.796 13.789 2.220 1.00 35.15 701 GLU A O 1
ATOM 5458 N N . MET A 1 702 ? 37.688 14.534 1.906 1.00 31.56 702 MET A N 1
ATOM 5459 C CA . MET A 1 702 ? 37.224 13.229 1.446 1.00 30.99 702 MET A CA 1
ATOM 5460 C C . MET A 1 702 ? 38.016 12.816 0.214 1.00 29.36 702 MET A C 1
ATOM 5461 O O . MET A 1 702 ? 38.580 11.726 0.179 1.00 26.87 702 MET A O 1
ATOM 5466 N N . ALA A 1 703 ? 38.071 13.699 -0.781 1.00 31.67 703 ALA A N 1
ATOM 5467 C CA . ALA A 1 703 ? 38.786 13.424 -2.027 1.00 29.06 703 ALA A CA 1
ATOM 5468 C C . ALA A 1 703 ? 40.261 13.035 -1.790 1.00 34.07 703 ALA A C 1
ATOM 5469 O O . ALA A 1 703 ? 40.725 12.010 -2.289 1.00 34.36 703 ALA A O 1
ATOM 5471 N N . GLU A 1 704 ? 40.983 13.844 -1.021 1.00 30.26 704 GLU A N 1
ATOM 5472 C CA . GLU A 1 704 ? 42.378 13.551 -0.710 1.00 33.89 704 GLU A CA 1
ATOM 5473 C C . GLU A 1 704 ? 42.515 12.202 -0.007 1.00 37.30 704 GLU A C 1
ATOM 5474 O O . GLU A 1 704 ? 43.420 11.427 -0.318 1.00 35.06 704 GLU A O 1
ATOM 5480 N N . GLY A 1 705 ? 41.611 11.925 0.929 1.00 31.34 705 GLY A N 1
ATOM 5481 C CA . GLY A 1 705 ? 41.606 10.661 1.640 1.00 34.05 705 GLY A CA 1
ATOM 5482 C C . GLY A 1 705 ? 41.302 9.467 0.750 1.00 36.79 705 GLY A C 1
ATOM 5483 O O . GLY A 1 705 ? 41.877 8.391 0.919 1.00 39.23 705 GLY A O 1
ATOM 5484 N N . VAL A 1 706 ? 40.390 9.652 -0.198 1.00 35.00 706 VAL A N 1
ATOM 5485 C CA . VAL A 1 706 ? 39.988 8.572 -1.085 1.00 34.20 706 VAL A CA 1
ATOM 5486 C C . VAL A 1 706 ? 41.067 8.356 -2.140 1.00 38.70 706 VAL A C 1
ATOM 5487 O O . VAL A 1 706 ? 41.362 7.219 -2.506 1.00 39.77 706 VAL A O 1
ATOM 5491 N N . ALA A 1 707 ? 41.671 9.447 -2.604 1.00 35.59 707 ALA A N 1
ATOM 5492 C CA . ALA A 1 707 ? 42.781 9.371 -3.560 1.00 41.39 707 ALA A CA 1
ATOM 5493 C C . ALA A 1 707 ? 43.966 8.609 -2.978 1.00 42.74 707 ALA A C 1
ATOM 5494 O O . ALA A 1 707 ? 44.629 7.838 -3.673 1.00 42.13 707 ALA A O 1
ATOM 5496 N N . LYS A 1 708 ? 44.230 8.839 -1.696 1.00 40.60 708 LYS A N 1
ATOM 5497 C CA . LYS A 1 708 ? 45.239 8.077 -0.978 1.00 44.61 708 LYS A CA 1
ATOM 5498 C C . LYS A 1 708 ? 44.911 6.600 -0.952 1.00 50.07 708 LYS A C 1
ATOM 5499 O O . LYS A 1 708 ? 45.739 5.775 -1.317 1.00 52.98 708 LYS A O 1
ATOM 5505 N N . MET A 1 709 ? 43.709 6.276 -0.487 1.00 48.84 709 MET A N 1
ATOM 5506 C CA . MET A 1 709 ? 43.234 4.895 -0.444 1.00 51.97 709 MET A CA 1
ATOM 5507 C C . MET A 1 709 ? 43.393 4.173 -1.777 1.00 51.61 709 MET A C 1
ATOM 5508 O O . MET A 1 709 ? 43.885 3.047 -1.824 1.00 57.08 709 MET A O 1
ATOM 5513 N N . ILE A 1 710 ? 42.964 4.823 -2.854 1.00 47.96 710 ILE A N 1
ATOM 5514 C CA . ILE A 1 710 ? 43.021 4.221 -4.179 1.00 54.71 710 ILE A CA 1
ATOM 5515 C C . ILE A 1 710 ? 44.467 3.965 -4.580 1.00 58.44 710 ILE A C 1
ATOM 5516 O O . ILE A 1 710 ? 44.797 2.882 -5.050 1.00 60.97 710 ILE A O 1
ATOM 5521 N N . GLU A 1 711 ? 45.338 4.944 -4.369 1.00 55.94 711 GLU A N 1
ATOM 5522 C CA . GLU A 1 711 ? 46.732 4.743 -4.729 1.00 63.67 711 GLU A CA 1
ATOM 5523 C C . GLU A 1 711 ? 47.419 3.752 -3.786 1.00 64.30 711 GLU A C 1
ATOM 5524 O O . GLU A 1 711 ? 48.387 3.098 -4.170 1.00 67.61 711 GLU A O 1
ATOM 5530 N N . ILE A 1 712 ? 46.919 3.632 -2.559 1.00 62.96 712 ILE A N 1
ATOM 5531 C CA . ILE A 1 712 ? 47.404 2.591 -1.660 1.00 65.37 712 ILE A CA 1
ATOM 5532 C C . ILE A 1 712 ? 46.989 1.234 -2.208 1.00 71.64 712 ILE A C 1
ATOM 5533 O O . ILE A 1 712 ? 47.778 0.293 -2.208 1.00 76.66 712 ILE A O 1
ATOM 5538 N N . GLU A 1 713 ? 45.751 1.156 -2.690 1.00 68.93 713 GLU A N 1
ATOM 5539 C CA . GLU A 1 713 ? 45.156 -0.091 -3.166 1.00 75.66 713 GLU A CA 1
ATOM 5540 C C . GLU A 1 713 ? 45.915 -0.744 -4.318 1.00 75.29 713 GLU A C 1
ATOM 5541 O O . GLU A 1 713 ? 46.150 -1.943 -4.283 1.00 77.26 713 GLU A O 1
ATOM 5547 N N . LYS A 1 714 ? 46.277 0.032 -5.339 1.00 71.33 714 LYS A N 1
ATOM 5548 C CA . LYS A 1 714 ? 47.027 -0.499 -6.481 1.00 78.46 714 LYS A CA 1
ATOM 5549 C C . LYS A 1 714 ? 48.398 -0.959 -6.002 1.00 79.49 714 LYS A C 1
ATOM 5550 O O . LYS A 1 714 ? 49.015 -1.842 -6.603 1.00 77.43 714 LYS A O 1
ATOM 5556 N N . GLY A 1 715 ? 48.855 -0.372 -4.898 1.00 79.20 715 GLY A N 1
ATOM 5557 C CA . GLY A 1 715 ? 50.134 -0.724 -4.307 1.00 80.78 715 GLY A CA 1
ATOM 5558 C C . GLY A 1 715 ? 50.207 -2.150 -3.789 1.00 82.47 715 GLY A C 1
ATOM 5559 O O . GLY A 1 715 ? 51.291 -2.719 -3.708 1.00 87.11 715 GLY A O 1
ATOM 5560 N N . LEU A 1 716 ? 49.060 -2.740 -3.461 1.00 81.52 716 LEU A N 1
ATOM 5561 C CA . LEU A 1 716 ? 49.020 -4.105 -2.931 1.00 85.60 716 LEU A CA 1
ATOM 5562 C C . LEU A 1 716 ? 48.861 -5.163 -4.030 1.00 86.92 716 LEU A C 1
ATOM 5563 O O . LEU A 1 716 ? 48.481 -6.316 -3.785 1.00 86.00 716 LEU A O 1
#

Secondary structure (DSSP, 8-state):
-----HHHHHHHHHT-TT---HHHHH--HHHHHHHTT---TTS--HHHHHHHHHH-TT--S---SSTTHHHHTHHHHHHHHHHHTT-TTS----PPP----GGG-----GGGTTS-EEEEEEEEEEPBTT---TTT--HHHHHHHHHHHHHHHHT--GGG-EEEEESTT--HHHHHHHHHTT----S--HHHHHTTTTTTTTTT-EEEEETTS-EEEEESSSSSEEEEEEEESS-HHHHHHHHHHHHHHHHTT--B-EETTTEE--SSGGG-BT--EEEEEEE-HHHHTSTTHHHHHHHTTEEEEE-TTSS-TT---EEEEEES--SSS-HHHHHHHHHHHHHHHHHHHHHHHHHTTTPPTTSPP---HHHHHHHHTTS-TTT-HHHHT--HHHHHHHTT---TTS--HHHHHHHHHH-TT--S---SSTTHHHHTHHHHHHHHHHHHT----SSPPPPP----TTS-S--BS--SSSSEEEEEEEEEE-BTT---TTT--HHHHHHHHHHHHHHHHT--GGG-EEEEESSS--HHHHHHHHHTT----S--HHHHHHTTTTTTTTT-EEEEETTSSEEEEESSSSSEEEEEEEESSBHHHHHHHHHHHHHHHHTTSPBPEETTTEE--SSGGG-BT-EEEEEEEE-TTGGGSTTTTHHHHHHTTEEEE--EEEEEE---SSS-HHHHHHHHHHHHHHHHHHHHH-

Sequence (706 aa):
MQVESLQNLQVKIRNDERNHSLTKKYLTDDIVKKYQATKTSLGGTLAQCVNTNAYNPGALLPRSCDLNAYETFRDFFDAVIADYHKVPDGKIQHPKSNFGDLKSLSFTDLNTYGNLVVSTRVRLGRTVEGFGFGPTLTKETRIELENKISTALHNLSGEYEGTYYPLTGMSEEDRIKLVNDHFLFRNDDNVLRDAGGYIDWPTGRGIFINKQKNFLVWINEEDHIRVISMQKGGGLTAVYKRLADAIQELSKSLKFAFNDRLGFITFCPSNLGTTLRASVHAKIPMLASLPNFKEICEKHGIQPRGTHGEHTESVGGIYDLSNKRRLGLTELDAVTEMHSGVRALLELEVMLQEYNKGAPEGVMPVEPLTYLAKLLEGASIEKCYTRKYLTPEIIKKYDGKRTTHGATLAHMIRNGAYNNRSICPRTGEAECYSTFIDYLDPLICDYHGVKDSAFKHPAPTFGDLSKLPFGDLDPTGKFIVSTRVRVGRSVEGFLFPTIMSKTDRIKLEQVISGALKGLTGEHAGTYYPLTDMKEEDRKQLVEDHFLFKNDDPVLRDAGGYRDWPVGRGIFHNNSKTFLVWVCEEDHMRIISMQQGGNLAAVYKRLIEGINAIGKSMKFAHSDKYGYITCCPSNLGTSMRASVLLKIPKLSSQPKKLDEICAKYMLQARGGTYDISNKRRLGLTELQAAHEMAEGVAKMIEIEKGL

Radius of gyration: 31.58 Å; Cα contacts (8 Å, |Δi|>4): 1447; chains: 1; bounding box: 87×73×70 Å

Solvent-accessible surface area: 31009 Å² total

Foldseek 3Di:
DDDDQPVVLLCLQCVDPLAPALLVVQSDPVLCVVFRPDAFPLGDGVCLQCQLCSVDRVDHFTFAQFLRRCVRSVSRNLSRLCVLQVPPPSQFFFDDADLDDLVPDDDDQLCVLPNFFFKKKKKFFFAFPPATALNRHDLVRLQVLLVLQVVLQCPDDDQSAWDKFQPVPDDVVVVVVCVVVPQDDDPDDSSCVSSRQQPPPPGSWIKIAHPVRQWIWTDSNGGRIMIMGMDTGRRLSVSSSVRVVSVVSSVVRTPTDADGRFGGGTRTSQCTHQSMKIKTFGQQQLLCQFLVSQVLLVVLQKGKDFDPVPDDPPDGSTIIIIGNHRGHYYSNVRVCSRSRSSSVSSNQSVQQCVLCVPADPQFRTFGFQVVLLVLLVPAPCVQALLNVLCDPVLCVVFGSPADPRGWGNRLFCQLCSVVRPHRFTFTFALCCCVSSVSRVVVSLCVLQVHDDDPFFFDAAPLDDLVDAPDFFLDPDDDQFFKKKKKFFWAFPPATALLTGGLVSLQVLLVLQVVLQCPDDDQSHKDKAQPVDHDVVRVVVCVVVVVDQDPPDSSSSSSRNQRPPPHNWIKIGHPQRQWIWTARRSHNIMTMGMDTHRTLSVSSSVRVVVVVSSCVRTPTPAGRGWGGDTRISQQTRQSMKIKTFGQQVPQVVVCVVVVVLCVVLQWDWDDVIIIIIHRHRTDDHPSVRSVSRSVSVSVSVVVRVVD

Organism: Schistosoma mansoni (NCBI:txid6183)